Protein AF-A0A7S1C196-F1 (afdb_monomer)

pLDDT: mean 82.7, std 14.32, range [34.0, 98.44]

Secondary structure (DSSP, 8-state):
-PPPP--EEEE-TTTSTT-EEEETSS-HHHHHHHHHHHHHH--EEEEETTEEEEEEEEE--HHHHHHHHHHHHHHHHHH---STT-EEEEE-SEEEEEEE-TTS--BEEEE-PBP-PPPEE-TTTSSSEES----TT-SEEEEEEEEEEEE----EEE--EEEE--TTT-SS-TT-EEEEEPP-TTPEEEEE-B-SHHHHHHHHHHS-EEEEPPEEEES-EEEEEEEEEEEEE----STTGGGT-TTTTTHHHHHHHHS---TTS-HHHHHHHGGG--TTSSSGGGHHHHHHHHHHHT--EEEEEB-STTHHHHHHHHHHHHHHHHHHHHHHHTT--EETTEE-SPPPPPPSS--EEEEEE---SSS-HHHHHHHHHHHTT--TTEEEEES-GGG--PPTTS-SEEEE-GGGGGGGGGT--

Radius of gyration: 24.39 Å; Cα contacts (8 Å, |Δi|>4): 801; chains: 1; bounding box: 64×53×69 Å

Foldseek 3Di:
DPDFDQWDKADPCVLFNLKIKTALLDDLVVLVVVVVVDVVVDWDFDDDPPATWTKDKDQADPCVFVSSCVNCVVVCCVSPCDDPQWGFDTWARIKMKTKFFAPPQGKFDWAAAEKFARKDADPPVRPDIRRHPDDPPDLKGKIFWKKKKAWSDQFFPAQWKWWFAACQVPVPDRRHTSDTHRGDHSMIIMGTHQYADVSRVVCNRHGITIMRGHTHDGGMTMIMIITGMIMGRPDCPVPPVQCVPPQRVCVVVLCVVQLDPDPPDDPLLSSLLSVQDDSPLPCLSCQQVLLVVCLVLVWQFEEEAAATSNLLSNLVSLVVSVVVVVVVQVCVVVVNCDDVPHRPDDDDDDDPDGGAYEYEYLQPDRSRRRVSRCVSCVVVVSCPRYDYHNDHPLVDDDPVPNTPYYHYSPPCPPPPVSVPD

Solvent-accessible surface area (backbone atoms only — not comparable to full-atom values): 22902 Å² total; per-residue (Å²): 127,77,87,73,66,89,53,48,68,45,85,38,38,92,66,41,73,65,21,33,36,31,40,59,53,38,52,66,68,54,26,49,54,55,50,53,50,45,62,73,73,45,68,48,80,45,77,57,93,82,26,34,36,34,36,42,78,46,77,53,56,68,72,56,27,53,50,46,28,71,52,44,48,64,53,40,48,72,72,51,49,58,62,99,67,31,31,75,68,43,43,38,25,48,37,35,38,37,38,27,45,44,67,70,67,22,29,38,58,74,42,73,51,70,36,47,50,41,36,38,64,36,95,77,85,56,84,43,77,30,68,66,51,66,58,87,85,48,66,45,44,59,37,21,45,28,41,34,38,38,20,40,33,50,68,48,41,66,44,25,44,34,30,21,44,14,45,71,81,31,71,90,49,68,76,45,70,58,45,75,45,70,55,42,54,13,24,29,43,34,32,64,29,26,60,54,68,71,43,36,60,51,35,62,36,65,33,62,25,36,25,40,43,39,20,63,37,73,45,59,44,37,36,36,40,32,29,36,24,25,31,25,72,45,67,76,52,79,71,62,59,43,78,76,27,89,88,47,59,50,42,70,57,50,45,68,70,54,54,83,79,55,88,86,54,54,67,71,57,52,59,51,44,50,80,40,62,54,81,85,72,74,58,53,69,42,20,72,53,45,20,53,47,37,52,69,73,64,46,45,30,36,35,32,39,34,53,19,43,39,48,48,29,45,40,50,23,40,53,52,44,51,51,52,54,50,52,52,52,51,34,48,76,71,66,59,45,44,61,86,92,43,68,78,61,78,91,79,75,85,75,97,67,79,52,37,36,41,29,27,28,63,76,80,57,98,74,60,25,37,66,49,25,57,48,32,20,50,77,69,72,48,39,84,38,60,42,82,44,84,36,60,64,88,81,59,83,80,62,90,84,67,53,72,38,81,45,69,52,82,84,50,68,96,50,56,73,74,77,76,113

Nearest PDB structures (foldseek):
  6zyk-assembly1_A  TM=5.507E-01  e=6.119E-04  Streptomyces malaysiense
  7v3n-assembly1_A  TM=4.113E-01  e=6.363E-03  Streptomyces ossamyceticus
  3jw6-assembly1_A  TM=3.241E-01  e=1.898E-01  Autographa californica nucleopolyhedrovirus
  1ulp-assembly1_A  TM=3.060E-01  e=1.121E-01  Cellulomonas fimi
  7m3r-assembly1_M  TM=3.176E-01  e=1.236E+00  Satellite tobacco mosaic virus

Mean predicted aligned error: 14.1 Å

Sequence (421 aa):
FPRPRAAVAGDLSALVPGAFLVSDALSPEICLALTELADELGWDRRTSGKNDHGALQLLVSERMAEGLWRTLREPVRKMAPGEDGWEPAGINRRWRFYRYRPGSGEKFAPHVDSGFPPSGLGGDGGATMLWDASDAESDREAVSRLTVLLYLTQNFTGGHTK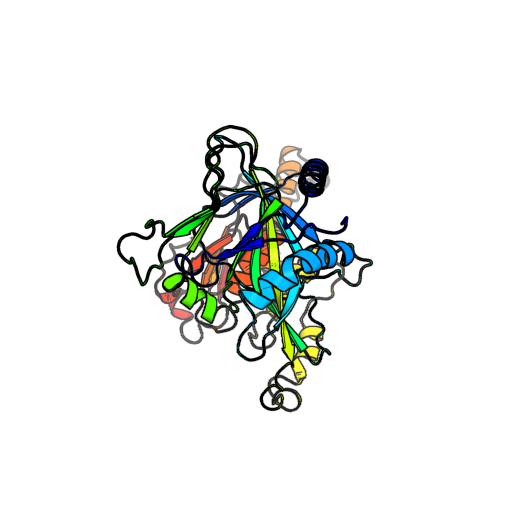FYASLEDEPDDPNVVLASVRPRTGTALLFPQAVGEKALQEARQKWATHEGSPVTSGGDKVVIRTDVLFSRPRRPSPPDDHADDPLTRHDAAVRAAFLPSSPLISPAFAEAVGPLYNPHMGVENLGPLLYSLVRFVKARRVVEIGAGYTTPWILRALLDDEAEMNDVRSLQSEGRCRLLDWPWCVPLSAPDAGPRLLCVDNCLHQKETASGAAAAARDLGIDGPLEFVVGDAFDMRFPTGSADLLWCDFGVGARMADFVR

InterPro domains:
  IPR005123 Oxoglutarate/iron-dependent dioxygenase domain [PS51471] (85-233)
  IPR006620 Prolyl 4-hydroxylase, alpha subunit [SM00702] (17-229)
  IPR029063 S-adenosyl-L-methionine-dependent methyltransferase superfamily [G3DSA:3.40.50.150] (271-420)
  IPR029063 S-adenosyl-L-methionine-dependent methyltransferase superfamily [SSF53335] (272-410)
  IPR044862 Prolyl 4-hydroxylase alpha subunit, Fe(2+) 2OG dioxygenase domain [PF13640] (97-224)
  IPR045054 Prolyl 4-hydroxylase [PTHR10869] (14-224)

Organism: NCBI:txid216773

Structure (mmCIF, N/CA/C/O backbone):
data_AF-A0A7S1C196-F1
#
_entry.id   AF-A0A7S1C196-F1
#
loop_
_atom_site.group_PDB
_atom_site.id
_atom_site.type_symbol
_atom_site.label_atom_id
_atom_site.label_alt_id
_atom_site.label_comp_id
_atom_site.label_asym_id
_atom_site.label_entity_id
_atom_site.label_seq_id
_atom_site.pdbx_PDB_ins_code
_atom_site.Cartn_x
_atom_site.Cartn_y
_atom_site.Cartn_z
_atom_site.occupancy
_atom_site.B_iso_or_equiv
_atom_site.auth_seq_id
_atom_site.auth_comp_id
_atom_site.auth_asym_id
_atom_site.auth_atom_id
_atom_site.pdbx_PDB_model_num
ATOM 1 N N . PHE A 1 1 ? -8.545 -7.924 -25.044 1.00 42.84 1 PHE A N 1
ATOM 2 C CA . PHE A 1 1 ? -7.290 -7.571 -25.729 1.00 42.84 1 PHE A CA 1
ATOM 3 C C . PHE A 1 1 ? -7.338 -8.047 -27.177 1.00 42.84 1 PHE A C 1
ATOM 5 O O . PHE A 1 1 ? -7.356 -9.258 -27.389 1.00 42.84 1 PHE A O 1
ATOM 12 N N . PRO A 1 2 ? -7.430 -7.138 -28.164 1.00 42.97 2 PRO A N 1
ATOM 13 C CA . PRO A 1 2 ? -7.103 -7.449 -29.557 1.00 42.97 2 PRO A CA 1
ATOM 14 C C . PRO A 1 2 ? -5.611 -7.829 -29.681 1.00 42.97 2 PRO A C 1
ATOM 16 O O . PRO A 1 2 ? -4.849 -7.622 -28.736 1.00 42.97 2 PRO A O 1
ATOM 19 N N . ARG A 1 3 ? -5.184 -8.421 -30.811 1.00 44.38 3 ARG A N 1
ATOM 20 C CA . ARG A 1 3 ? -3.762 -8.761 -31.037 1.00 44.38 3 ARG A CA 1
ATOM 21 C C . ARG A 1 3 ? -2.910 -7.481 -30.929 1.00 44.38 3 ARG A C 1
ATOM 23 O O . ARG A 1 3 ? -3.173 -6.556 -31.697 1.00 44.38 3 ARG A O 1
ATOM 30 N N . PRO A 1 4 ? -1.929 -7.408 -30.011 1.00 47.81 4 PRO A N 1
ATOM 31 C CA . PRO A 1 4 ? -1.130 -6.201 -29.835 1.00 47.81 4 PRO A CA 1
ATOM 32 C C . PRO A 1 4 ? -0.267 -5.934 -31.077 1.00 47.81 4 PRO A C 1
ATOM 34 O O . PRO A 1 4 ? 0.241 -6.867 -31.706 1.00 47.81 4 PRO A O 1
ATOM 37 N N . ARG A 1 5 ? -0.099 -4.652 -31.433 1.00 54.53 5 ARG A N 1
ATOM 38 C CA . ARG A 1 5 ? 1.024 -4.215 -32.278 1.00 54.53 5 ARG A CA 1
ATOM 39 C C . AR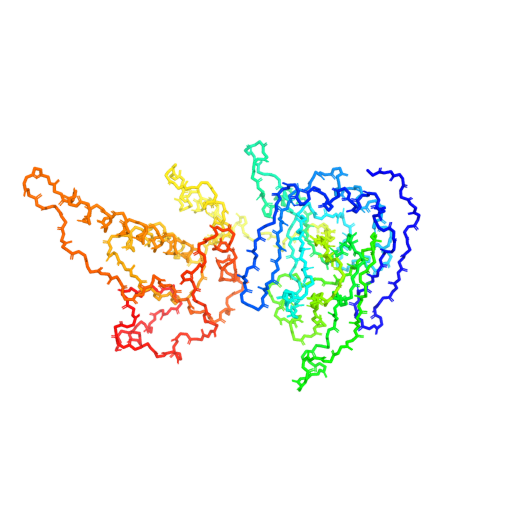G A 1 5 ? 2.330 -4.554 -31.548 1.00 54.53 5 ARG A C 1
ATOM 41 O O . ARG A 1 5 ? 2.334 -4.660 -30.325 1.00 54.53 5 ARG A O 1
ATOM 48 N N . ALA A 1 6 ? 3.422 -4.769 -32.282 1.00 59.97 6 ALA A N 1
ATOM 49 C CA . ALA A 1 6 ? 4.708 -5.081 -31.662 1.00 59.97 6 ALA A CA 1
ATOM 50 C C . ALA A 1 6 ? 5.142 -3.918 -30.754 1.00 59.97 6 ALA A C 1
ATOM 52 O O . ALA A 1 6 ? 5.456 -2.838 -31.250 1.00 59.97 6 ALA A O 1
ATOM 53 N N . ALA A 1 7 ? 5.118 -4.137 -29.439 1.00 65.19 7 ALA A N 1
ATOM 54 C CA . ALA A 1 7 ? 5.507 -3.134 -28.461 1.00 65.19 7 ALA A CA 1
ATOM 55 C C . ALA A 1 7 ? 7.019 -2.877 -28.542 1.00 65.19 7 ALA A C 1
ATOM 57 O O . ALA A 1 7 ? 7.813 -3.816 -28.657 1.00 65.19 7 ALA A O 1
ATOM 58 N N . VAL A 1 8 ? 7.421 -1.607 -28.488 1.00 72.00 8 VAL A N 1
ATOM 59 C CA . VAL A 1 8 ? 8.830 -1.199 -28.606 1.00 72.00 8 VAL A CA 1
ATOM 60 C C . VAL A 1 8 ? 9.325 -0.697 -27.258 1.00 72.00 8 VAL A C 1
ATOM 62 O O . VAL A 1 8 ? 8.735 0.220 -26.681 1.00 72.00 8 VAL A O 1
ATOM 65 N N . ALA A 1 9 ? 10.413 -1.297 -26.771 1.00 70.56 9 ALA A N 1
ATOM 66 C CA . ALA A 1 9 ? 11.062 -0.876 -25.540 1.00 70.56 9 ALA A CA 1
ATOM 67 C C . ALA A 1 9 ? 12.051 0.276 -25.796 1.00 70.56 9 ALA A C 1
ATOM 69 O O . ALA A 1 9 ? 12.901 0.168 -26.681 1.00 70.56 9 ALA A O 1
ATOM 70 N N . GLY A 1 10 ? 11.945 1.358 -25.026 1.00 77.62 10 GLY A N 1
ATOM 71 C CA . GLY A 1 10 ? 12.917 2.448 -24.959 1.00 77.62 10 GLY A CA 1
ATOM 72 C C . GLY A 1 10 ? 13.700 2.370 -23.653 1.00 77.62 10 GLY A C 1
ATOM 73 O O . GLY A 1 10 ? 13.101 2.335 -22.581 1.00 77.62 10 GLY A O 1
ATOM 74 N N . ASP A 1 11 ? 15.024 2.326 -23.744 1.00 81.88 11 ASP A N 1
ATOM 75 C CA . ASP A 1 11 ? 15.900 2.165 -22.587 1.00 81.88 11 ASP A CA 1
ATOM 76 C C . ASP A 1 11 ? 16.079 3.488 -21.818 1.00 81.88 11 ASP A C 1
ATOM 78 O O . ASP A 1 11 ? 16.412 4.515 -22.412 1.00 81.88 11 ASP A O 1
ATOM 82 N N . LEU A 1 12 ? 15.838 3.463 -20.504 1.00 88.50 12 LEU A N 1
ATOM 83 C CA . LEU A 1 12 ? 16.095 4.562 -19.562 1.00 88.50 12 LEU A CA 1
ATOM 84 C C . LEU A 1 12 ? 17.216 4.209 -18.567 1.00 88.50 12 LEU A C 1
ATOM 86 O O . LEU A 1 12 ? 17.556 5.039 -17.723 1.00 88.50 12 LEU A O 1
ATOM 90 N N . SER A 1 13 ? 17.813 3.018 -18.681 1.00 83.19 13 SER A N 1
ATOM 91 C CA . SER A 1 13 ? 18.747 2.448 -17.705 1.00 83.19 13 SER A CA 1
ATOM 92 C C . SER A 1 13 ? 20.016 3.271 -17.496 1.00 83.19 13 SER A C 1
ATOM 94 O O . SER A 1 13 ? 20.579 3.250 -16.407 1.00 83.19 13 SER A O 1
ATOM 96 N N . ALA A 1 14 ? 20.427 4.048 -18.503 1.00 84.81 14 ALA A N 1
ATOM 97 C CA . ALA A 1 14 ? 21.562 4.963 -18.406 1.00 84.81 14 ALA A CA 1
ATOM 98 C C . ALA A 1 14 ? 21.331 6.126 -17.422 1.00 84.81 14 ALA A C 1
ATOM 100 O O . ALA A 1 14 ? 22.297 6.681 -16.910 1.00 84.81 14 ALA A O 1
ATOM 101 N N . LEU A 1 15 ? 20.071 6.510 -17.185 1.00 88.38 15 LEU A N 1
ATOM 102 C CA . LEU A 1 15 ? 19.698 7.572 -16.242 1.00 88.38 15 LEU A CA 1
ATOM 103 C C . LEU A 1 15 ? 19.143 6.999 -14.940 1.00 88.38 15 LEU A C 1
ATOM 105 O O . LEU A 1 15 ? 19.399 7.531 -13.868 1.00 88.38 15 LEU A O 1
ATOM 109 N N . VAL A 1 16 ? 18.349 5.934 -15.039 1.00 90.25 16 VAL A N 1
ATOM 110 C CA . VAL A 1 16 ? 17.705 5.274 -13.904 1.00 90.25 16 VAL A CA 1
ATOM 111 C C . VAL A 1 16 ? 17.905 3.772 -14.083 1.00 90.25 16 VAL A C 1
ATOM 113 O O . VAL A 1 16 ? 17.179 3.170 -14.879 1.00 90.25 16 VAL A O 1
ATOM 116 N N . PRO A 1 17 ? 18.882 3.155 -13.394 1.00 89.44 17 PRO A N 1
ATOM 117 C CA . PRO A 1 17 ? 19.219 1.747 -13.577 1.00 89.44 17 PRO A CA 1
ATOM 118 C C . PRO A 1 17 ? 17.991 0.828 -13.538 1.00 89.44 17 PRO A C 1
ATOM 120 O O . PRO A 1 17 ? 17.163 0.898 -12.632 1.00 89.44 17 PRO A O 1
ATOM 123 N N . GLY A 1 18 ? 17.853 -0.021 -14.561 1.00 90.62 18 GLY A N 1
ATOM 124 C CA . GLY A 1 18 ? 16.734 -0.960 -14.701 1.00 90.62 18 GLY A CA 1
ATOM 125 C C . GLY A 1 18 ? 15.392 -0.350 -15.132 1.00 90.62 18 GLY A C 1
ATOM 126 O O . GLY A 1 18 ? 14.423 -1.096 -15.282 1.00 90.62 18 GLY A O 1
ATOM 127 N N . ALA A 1 19 ? 15.299 0.967 -15.351 1.00 95.56 19 ALA A N 1
ATOM 128 C CA . ALA A 1 19 ? 14.089 1.593 -15.875 1.00 95.56 19 ALA A CA 1
ATOM 129 C C . ALA A 1 19 ? 14.022 1.532 -17.407 1.00 95.56 19 ALA A C 1
ATOM 131 O O . ALA A 1 19 ? 15.020 1.708 -18.106 1.00 95.56 19 ALA A O 1
ATOM 132 N N . PHE A 1 20 ? 12.821 1.332 -17.946 1.00 96.81 20 PHE A N 1
ATOM 133 C CA . PHE A 1 20 ? 12.565 1.348 -19.385 1.00 96.81 20 PHE A CA 1
ATOM 134 C C . PHE A 1 20 ? 11.094 1.642 -19.692 1.00 96.81 20 PHE A C 1
ATOM 136 O O . PHE A 1 20 ? 10.196 1.437 -18.877 1.00 96.81 20 PHE A O 1
ATOM 143 N N . LEU A 1 21 ? 10.838 2.132 -20.900 1.00 96.38 21 LEU A N 1
ATOM 144 C CA . LEU A 1 21 ? 9.500 2.385 -21.427 1.00 96.38 21 LEU A CA 1
ATOM 145 C C . LEU A 1 21 ? 9.109 1.285 -22.398 1.00 96.38 21 LEU A C 1
ATOM 147 O O . LEU A 1 21 ? 9.943 0.824 -23.163 1.00 96.38 21 LEU A O 1
ATOM 151 N N . VAL A 1 22 ? 7.833 0.928 -22.441 1.00 96.56 22 VAL A N 1
ATOM 152 C CA . VAL A 1 22 ? 7.244 0.085 -23.480 1.00 96.56 22 VAL A CA 1
ATOM 153 C C . VAL A 1 22 ? 6.110 0.867 -24.127 1.00 96.56 22 VAL A C 1
ATOM 155 O O . VAL A 1 22 ? 5.076 1.123 -23.508 1.00 96.56 22 VAL A O 1
ATOM 158 N N . SER A 1 23 ? 6.327 1.282 -25.373 1.00 93.38 23 SER A N 1
ATOM 159 C CA . SER A 1 23 ? 5.312 1.979 -26.169 1.00 93.38 23 SER A CA 1
ATOM 160 C C . SER A 1 23 ? 4.248 0.994 -26.650 1.00 93.38 23 SER A C 1
ATOM 162 O O . SER A 1 23 ? 4.560 -0.172 -26.895 1.00 93.38 23 SER A O 1
ATOM 164 N N . ASP A 1 24 ? 3.010 1.468 -26.797 1.00 91.94 24 ASP A N 1
ATOM 165 C CA . ASP A 1 24 ? 1.863 0.669 -27.256 1.00 91.94 24 ASP A CA 1
ATOM 166 C C . ASP A 1 24 ? 1.583 -0.582 -26.392 1.00 91.94 24 ASP A C 1
ATOM 168 O O . ASP A 1 24 ? 1.109 -1.609 -26.881 1.00 91.94 24 ASP A O 1
ATOM 172 N N . ALA A 1 25 ? 1.862 -0.499 -25.085 1.00 94.75 25 ALA A N 1
ATOM 173 C CA . ALA A 1 25 ? 1.534 -1.545 -24.117 1.00 94.75 25 ALA A CA 1
ATOM 174 C C . ALA A 1 25 ? 0.015 -1.783 -24.010 1.00 94.75 25 ALA A C 1
ATOM 176 O O . ALA A 1 25 ? -0.434 -2.920 -23.848 1.00 94.75 25 ALA A O 1
ATOM 177 N N . LEU A 1 26 ? -0.774 -0.712 -24.135 1.00 95.31 26 LEU A N 1
ATOM 178 C CA . LEU A 1 26 ? -2.230 -0.738 -24.257 1.00 95.31 26 LEU A CA 1
ATOM 179 C C . LEU A 1 26 ? -2.657 0.055 -25.493 1.00 95.31 26 LEU A C 1
ATOM 181 O O . LEU A 1 26 ? -2.037 1.060 -25.838 1.00 95.31 26 LEU A O 1
ATOM 185 N N . SER A 1 27 ? -3.742 -0.373 -26.143 1.00 94.56 27 SER A N 1
ATOM 186 C CA . SER A 1 27 ? -4.332 0.425 -27.218 1.00 94.56 27 SER A CA 1
ATOM 187 C C . SER A 1 27 ? -5.107 1.620 -26.642 1.00 94.56 27 SER A C 1
ATOM 189 O O . SER A 1 27 ? -5.618 1.524 -25.519 1.00 94.56 27 SER A O 1
ATOM 191 N N . PRO A 1 28 ? -5.249 2.729 -27.392 1.00 95.00 28 PRO A N 1
ATOM 192 C CA . PRO A 1 28 ? -6.019 3.890 -26.945 1.00 95.00 28 PRO A CA 1
ATOM 193 C C . PRO A 1 28 ? -7.459 3.550 -26.539 1.00 95.00 28 PRO A C 1
ATOM 195 O O . PRO A 1 28 ? -7.974 4.117 -25.580 1.00 95.00 28 PRO A O 1
ATOM 198 N N . GLU A 1 29 ? -8.090 2.583 -27.211 1.00 95.94 29 GLU A N 1
ATOM 199 C CA . GLU A 1 29 ? -9.456 2.140 -26.909 1.00 95.94 29 GLU A CA 1
ATOM 200 C C . GLU A 1 29 ? -9.535 1.440 -25.547 1.00 95.94 29 GLU A C 1
ATOM 202 O O . GLU A 1 29 ? -10.487 1.646 -24.799 1.00 95.94 29 GLU A O 1
ATOM 207 N N . ILE A 1 30 ? -8.520 0.642 -25.194 1.00 94.94 30 ILE A N 1
ATOM 208 C CA . ILE A 1 30 ? -8.443 0.007 -23.871 1.00 94.94 30 ILE A CA 1
ATOM 209 C C . ILE A 1 30 ? -8.180 1.059 -22.796 1.00 94.94 30 ILE A C 1
ATOM 211 O O . ILE A 1 30 ? -8.787 0.998 -21.730 1.00 94.94 30 ILE A O 1
ATOM 215 N N . CYS A 1 31 ? -7.299 2.027 -23.061 1.00 97.25 31 CYS A N 1
ATOM 216 C CA . CYS A 1 31 ? -7.048 3.122 -22.127 1.00 97.25 31 CYS A CA 1
ATOM 217 C C . CYS A 1 31 ? -8.318 3.926 -21.834 1.00 97.25 31 CYS A C 1
ATOM 219 O O . CYS A 1 31 ? -8.574 4.240 -20.672 1.00 97.25 31 CYS A O 1
ATOM 221 N N . LEU A 1 32 ? -9.121 4.213 -22.863 1.00 96.25 32 LEU A N 1
ATOM 222 C CA . LEU A 1 32 ? -10.405 4.890 -22.708 1.00 96.25 32 LEU A CA 1
ATOM 223 C C . LEU A 1 32 ? -11.374 4.052 -21.866 1.00 96.25 32 LEU A C 1
ATOM 225 O O . LEU A 1 32 ? -11.835 4.534 -20.838 1.00 96.25 32 LEU A O 1
ATOM 229 N N . ALA A 1 33 ? -11.585 2.782 -22.223 1.00 95.75 33 ALA A N 1
ATOM 230 C CA . ALA A 1 33 ? -12.504 1.898 -21.501 1.00 95.75 33 ALA A CA 1
ATOM 231 C C . ALA A 1 33 ? -12.118 1.702 -20.022 1.00 95.75 33 ALA A C 1
ATOM 233 O O . ALA A 1 33 ? -12.982 1.658 -19.152 1.00 95.75 33 ALA A O 1
ATOM 234 N N . LEU A 1 34 ? -10.819 1.602 -19.713 1.00 95.62 34 LEU A N 1
ATOM 235 C CA . LEU A 1 34 ? -10.337 1.515 -18.329 1.00 95.62 34 LEU A CA 1
ATOM 236 C C . LEU A 1 34 ? -10.536 2.826 -17.557 1.00 95.62 34 LEU A C 1
ATOM 238 O O . LEU A 1 34 ? -10.758 2.785 -16.351 1.00 95.62 34 LEU A O 1
ATOM 242 N N . THR A 1 35 ? -10.448 3.973 -18.235 1.00 94.75 35 THR A N 1
ATOM 243 C CA . THR A 1 35 ? -10.704 5.282 -17.617 1.00 94.75 35 THR A CA 1
ATOM 244 C C . THR A 1 35 ? -12.191 5.450 -17.310 1.00 94.75 35 THR A C 1
ATOM 246 O O . THR A 1 35 ? -12.535 5.794 -16.185 1.00 94.75 35 THR A O 1
ATOM 249 N N . GLU A 1 36 ? -13.066 5.119 -18.264 1.00 93.94 36 GLU A N 1
ATOM 250 C CA . GLU A 1 36 ? -14.525 5.158 -18.086 1.00 93.94 36 GLU A CA 1
ATOM 251 C C . GLU A 1 36 ? -14.989 4.211 -16.972 1.00 93.94 36 GLU A C 1
ATOM 253 O O . GLU A 1 36 ? -15.784 4.607 -16.126 1.00 93.94 36 GLU A O 1
ATOM 258 N N . LEU A 1 37 ? -14.428 2.996 -16.907 1.00 91.88 37 LEU A N 1
ATOM 259 C CA . LEU A 1 37 ? -14.696 2.051 -15.820 1.00 91.88 37 LEU A CA 1
ATOM 260 C C . LEU A 1 37 ? -14.313 2.629 -14.450 1.00 91.88 37 LEU A C 1
ATOM 262 O O . LEU A 1 37 ? -15.053 2.465 -13.485 1.00 91.88 37 LEU A O 1
ATOM 266 N N . ALA A 1 38 ? -13.153 3.283 -14.346 1.00 90.31 38 ALA A N 1
ATOM 267 C CA . ALA A 1 38 ? -12.724 3.891 -13.090 1.00 90.31 38 ALA A CA 1
ATOM 268 C C . ALA A 1 38 ? -13.636 5.059 -12.675 1.00 90.31 38 ALA A C 1
ATOM 270 O O . ALA A 1 38 ? -13.919 5.222 -11.491 1.00 90.31 38 ALA A O 1
ATOM 271 N N . ASP A 1 39 ? -14.134 5.845 -13.634 1.00 89.38 39 ASP A N 1
ATOM 272 C CA . ASP A 1 39 ? -15.109 6.905 -13.362 1.00 89.38 39 ASP A CA 1
ATOM 273 C C . ASP A 1 39 ? -16.477 6.350 -12.932 1.00 89.38 39 ASP A C 1
ATOM 275 O O . ASP A 1 39 ? -17.093 6.915 -12.028 1.00 89.38 39 ASP A O 1
ATOM 279 N N . GLU A 1 40 ? -16.931 5.235 -13.516 1.00 89.81 40 GLU A N 1
ATOM 280 C CA . GLU A 1 40 ? -18.180 4.552 -13.141 1.00 89.81 40 GLU A CA 1
ATOM 281 C C . GLU A 1 40 ? -18.111 3.942 -11.734 1.00 89.81 40 GLU A C 1
ATOM 283 O O . GLU A 1 40 ? -19.048 4.081 -10.949 1.00 89.81 40 GLU A O 1
ATOM 288 N N . LEU A 1 41 ? -16.988 3.300 -11.397 1.00 85.25 41 LEU A N 1
ATOM 289 C CA . LEU A 1 41 ? -16.753 2.727 -10.068 1.00 85.25 41 LEU A CA 1
ATOM 290 C C . LEU A 1 41 ? -16.548 3.798 -8.988 1.00 85.25 41 LEU A C 1
ATOM 292 O O . LEU A 1 41 ? -16.712 3.514 -7.802 1.00 85.25 41 LEU A O 1
ATOM 296 N N . GLY A 1 42 ? -16.226 5.025 -9.394 1.00 82.69 42 GLY A N 1
ATOM 297 C CA . GLY A 1 42 ? -15.949 6.133 -8.497 1.00 82.69 42 GLY A CA 1
ATOM 298 C C . GLY A 1 42 ? -14.508 6.142 -7.987 1.00 82.69 42 GLY A C 1
ATOM 299 O O . GLY A 1 42 ? -13.769 5.161 -8.035 1.00 82.69 42 GLY A O 1
ATOM 300 N N . TRP A 1 43 ? -14.101 7.310 -7.494 1.00 77.50 43 TRP A N 1
ATOM 301 C CA . TRP A 1 43 ? -12.756 7.545 -6.980 1.00 77.50 43 TRP A CA 1
ATOM 302 C C . TRP A 1 43 ? -12.821 7.876 -5.501 1.00 77.50 43 TRP A C 1
ATOM 304 O O . TRP A 1 43 ? -13.399 8.905 -5.138 1.00 77.50 43 TRP A O 1
ATOM 314 N N . ASP A 1 44 ? -12.134 7.092 -4.679 1.00 67.06 44 ASP A N 1
ATOM 315 C CA . ASP A 1 44 ? -11.890 7.475 -3.298 1.00 67.06 44 ASP A CA 1
ATOM 316 C C . ASP A 1 44 ? -10.812 8.556 -3.256 1.00 67.06 44 ASP A C 1
ATOM 318 O O . ASP A 1 44 ? -9.830 8.542 -4.011 1.00 67.06 44 ASP A O 1
ATOM 322 N N . ARG A 1 45 ? -10.991 9.547 -2.382 1.00 58.69 45 ARG A N 1
ATOM 323 C CA . ARG A 1 45 ? -9.946 10.540 -2.137 1.00 58.69 45 ARG A CA 1
ATOM 324 C C . ARG A 1 45 ? -8.953 9.952 -1.144 1.00 58.69 45 ARG A C 1
ATOM 326 O O . ARG A 1 45 ? -9.331 9.632 -0.023 1.00 58.69 45 ARG A O 1
ATOM 333 N N . ARG A 1 46 ? -7.681 9.843 -1.533 1.00 51.75 46 ARG A N 1
ATOM 334 C CA . ARG A 1 46 ? -6.625 9.333 -0.657 1.00 51.75 46 ARG A CA 1
ATOM 335 C C . ARG A 1 46 ? -5.727 10.471 -0.190 1.00 51.75 46 ARG A C 1
ATOM 337 O O . ARG A 1 46 ? -4.936 10.992 -0.971 1.00 51.75 46 ARG A O 1
ATOM 344 N N . THR A 1 47 ? -5.818 10.804 1.094 1.00 44.16 47 THR A N 1
ATOM 345 C CA . THR A 1 47 ? -4.898 11.716 1.789 1.00 44.16 47 THR A CA 1
ATOM 346 C C . THR A 1 47 ? -4.067 10.910 2.784 1.00 44.16 47 THR A C 1
ATOM 348 O O . THR A 1 47 ? -4.596 10.447 3.788 1.00 44.16 47 THR A O 1
ATOM 351 N N . SER A 1 48 ? -2.779 10.699 2.508 1.00 34.97 48 SER A N 1
ATOM 352 C CA . SER A 1 48 ? -1.869 9.963 3.402 1.00 34.97 48 SER A CA 1
ATOM 353 C C . SER A 1 48 ? -0.522 10.675 3.462 1.00 34.97 48 SER A C 1
ATOM 355 O O . SER A 1 48 ? 0.282 10.587 2.528 1.00 34.97 48 SER A O 1
ATOM 357 N N . GLY A 1 49 ? -0.256 11.377 4.565 1.00 51.94 49 GLY A N 1
ATOM 358 C CA . GLY A 1 49 ? 0.973 12.152 4.752 1.00 51.94 49 GLY A CA 1
ATOM 359 C C . GLY A 1 49 ? 1.151 13.227 3.673 1.00 51.94 49 GLY A C 1
ATOM 360 O O . GLY A 1 49 ? 0.365 14.163 3.587 1.00 51.94 49 GLY A O 1
ATOM 361 N N . LYS A 1 50 ? 2.195 13.093 2.841 1.00 46.72 50 LYS A N 1
ATOM 362 C CA . LYS A 1 50 ? 2.518 14.037 1.747 1.00 46.72 50 LYS A CA 1
ATOM 363 C C . LYS A 1 50 ? 1.786 13.745 0.423 1.00 46.72 50 LYS A C 1
ATOM 365 O O . LYS A 1 50 ? 2.007 14.474 -0.545 1.00 46.72 50 LYS A O 1
ATOM 370 N N . ASN A 1 51 ? 0.966 12.691 0.370 1.00 50.31 51 ASN A N 1
ATOM 371 C CA . ASN A 1 51 ? 0.241 12.261 -0.828 1.00 50.31 51 ASN A CA 1
ATOM 372 C C . ASN A 1 51 ? -1.223 12.720 -0.770 1.00 50.31 51 ASN A C 1
ATOM 374 O O . ASN A 1 51 ? -1.912 12.435 0.211 1.00 50.31 51 ASN A O 1
ATOM 378 N N . ASP A 1 52 ? -1.691 13.378 -1.832 1.00 62.25 52 ASP A N 1
ATOM 379 C CA . ASP A 1 52 ? -3.101 13.738 -2.060 1.00 62.25 52 ASP A CA 1
ATOM 380 C C . ASP A 1 52 ? -3.420 13.444 -3.527 1.00 62.25 52 ASP A C 1
ATOM 382 O O . ASP A 1 52 ? -2.812 14.042 -4.416 1.00 62.25 52 ASP A O 1
ATOM 386 N N . HIS A 1 53 ? -4.286 12.464 -3.786 1.00 62.19 53 HIS A N 1
ATOM 387 C CA . HIS A 1 53 ? -4.755 12.110 -5.129 1.00 62.19 53 HIS A CA 1
ATOM 388 C C . HIS A 1 53 ? -6.018 11.235 -5.062 1.00 62.19 53 HIS A C 1
ATOM 390 O O . HIS A 1 53 ? -6.322 10.612 -4.041 1.00 62.19 53 HIS A O 1
ATOM 396 N N . GLY A 1 54 ? -6.748 11.135 -6.177 1.00 69.88 54 GLY A N 1
ATOM 397 C CA . GLY A 1 54 ? -7.785 10.110 -6.326 1.00 69.88 54 GLY A CA 1
ATOM 398 C C . GLY A 1 54 ? -7.150 8.723 -6.414 1.00 69.88 54 GLY A C 1
ATOM 399 O O . GLY A 1 54 ? -6.114 8.564 -7.069 1.00 69.88 54 GLY A O 1
ATOM 400 N N . ALA A 1 55 ? -7.734 7.723 -5.760 1.00 79.88 55 ALA A N 1
ATOM 401 C CA . ALA A 1 55 ? -7.274 6.343 -5.818 1.00 79.88 55 ALA A CA 1
ATOM 402 C C . ALA A 1 55 ? -8.450 5.371 -5.945 1.00 79.88 55 ALA A C 1
ATOM 404 O O . ALA A 1 55 ? -9.514 5.588 -5.378 1.00 79.88 55 ALA A O 1
ATOM 405 N N . LEU A 1 56 ? -8.226 4.290 -6.682 1.00 81.62 56 LEU A N 1
ATOM 406 C CA . LEU A 1 56 ? -9.125 3.144 -6.771 1.00 81.62 56 LEU A CA 1
ATOM 407 C C . LEU A 1 56 ? -8.263 1.884 -6.881 1.00 81.62 56 LEU A C 1
ATOM 409 O O . LEU A 1 56 ? -7.256 1.879 -7.590 1.00 81.62 56 LEU A O 1
ATOM 413 N N . GLN A 1 57 ? -8.625 0.814 -6.182 1.00 86.12 57 GLN A N 1
ATOM 414 C CA . GLN A 1 57 ? -7.901 -0.454 -6.243 1.00 86.12 57 GLN A CA 1
ATOM 415 C C . GLN A 1 57 ? -8.833 -1.566 -6.706 1.00 86.12 57 GLN A C 1
ATOM 417 O O . GLN A 1 57 ? -9.895 -1.765 -6.132 1.00 86.12 57 GLN A O 1
ATOM 422 N N . LEU A 1 58 ? -8.406 -2.302 -7.730 1.00 85.38 58 LEU A N 1
ATOM 423 C CA . LEU A 1 58 ? -9.158 -3.396 -8.329 1.00 85.38 58 LEU A CA 1
ATOM 424 C C . LEU A 1 58 ? -8.298 -4.653 -8.388 1.00 85.38 58 LEU A C 1
ATOM 426 O O . LEU A 1 58 ? -7.099 -4.592 -8.676 1.00 85.38 58 LEU A O 1
ATOM 430 N N . LEU A 1 59 ? -8.930 -5.805 -8.194 1.00 88.88 59 LEU A N 1
ATOM 431 C CA . LEU A 1 59 ? -8.347 -7.078 -8.585 1.00 88.88 59 LEU A CA 1
ATOM 432 C C . LEU A 1 59 ? -8.872 -7.454 -9.971 1.00 88.88 59 LEU A C 1
ATOM 434 O O . LEU A 1 59 ? -10.057 -7.727 -10.157 1.00 88.88 59 LEU A O 1
ATOM 438 N N . VAL A 1 60 ? -7.987 -7.481 -10.962 1.00 91.56 60 VAL A N 1
ATOM 439 C CA . VAL A 1 60 ? -8.377 -7.807 -12.332 1.00 91.56 60 VAL A CA 1
ATOM 440 C C . VAL A 1 60 ? -8.483 -9.315 -12.546 1.00 91.56 60 VAL A C 1
ATOM 442 O O . VAL A 1 60 ? -7.851 -10.126 -11.858 1.00 91.56 60 VAL A O 1
ATOM 445 N N . SER A 1 61 ? -9.284 -9.708 -13.538 1.00 91.00 61 SER A N 1
ATOM 446 C CA . SER A 1 61 ? -9.351 -11.106 -13.970 1.00 91.00 61 SER A CA 1
ATOM 447 C C . SER A 1 61 ? -7.993 -11.594 -14.487 1.00 91.00 61 SER A C 1
ATOM 449 O O . SER A 1 61 ? -7.217 -10.827 -15.062 1.00 91.00 61 SER A O 1
ATOM 451 N N . GLU A 1 62 ? -7.732 -12.895 -14.362 1.00 90.88 62 GLU A N 1
ATOM 452 C CA . GLU A 1 62 ? -6.518 -13.525 -14.902 1.00 90.88 62 GLU A CA 1
ATOM 453 C C . GLU A 1 62 ? -6.352 -13.257 -16.397 1.00 90.88 62 GLU A C 1
ATOM 455 O O . GLU A 1 62 ? -5.267 -12.923 -16.860 1.00 90.88 62 GLU A O 1
ATOM 460 N N . ARG A 1 63 ? -7.455 -13.298 -17.156 1.00 92.88 63 ARG A N 1
ATOM 461 C CA . ARG A 1 63 ? -7.459 -12.986 -18.590 1.00 92.88 63 ARG A CA 1
ATOM 462 C C . ARG A 1 63 ? -6.959 -11.569 -18.880 1.00 92.88 63 ARG A C 1
ATOM 464 O O . ARG A 1 63 ? -6.367 -11.347 -19.938 1.00 92.88 63 ARG A O 1
ATOM 471 N N . MET A 1 64 ? -7.227 -10.616 -17.987 1.00 93.12 64 MET A N 1
ATOM 472 C CA . MET A 1 64 ? -6.777 -9.238 -18.145 1.00 93.12 64 MET A CA 1
ATOM 473 C C . MET A 1 64 ? -5.284 -9.095 -17.845 1.00 93.12 64 MET A C 1
ATOM 475 O O . MET A 1 64 ? -4.560 -8.537 -18.671 1.00 93.12 64 MET A O 1
ATOM 479 N N . ALA A 1 65 ? -4.822 -9.664 -16.729 1.00 95.31 65 ALA A N 1
ATOM 480 C CA . ALA A 1 65 ? -3.405 -9.685 -16.365 1.00 95.31 65 ALA A CA 1
ATOM 481 C C . ALA A 1 65 ? -2.553 -10.409 -17.425 1.00 95.31 65 ALA A C 1
ATOM 483 O O . ALA A 1 65 ? -1.558 -9.865 -17.899 1.00 95.31 65 ALA A O 1
ATOM 484 N N . GLU A 1 66 ? -2.997 -11.579 -17.886 1.00 95.31 66 GLU A N 1
ATOM 485 C CA . GLU A 1 66 ? -2.356 -12.355 -18.952 1.00 95.31 66 GLU A CA 1
ATOM 486 C C . GLU A 1 66 ? -2.375 -11.609 -20.299 1.00 95.31 66 GLU A C 1
ATOM 488 O O . GLU A 1 66 ? -1.428 -11.673 -21.081 1.00 95.31 66 GLU A O 1
ATOM 493 N N . GLY A 1 67 ? -3.442 -10.855 -20.580 1.00 95.00 67 GLY A N 1
ATOM 494 C CA . GLY A 1 67 ? -3.528 -9.999 -21.762 1.00 95.00 67 GLY A CA 1
ATOM 495 C C . GLY A 1 67 ? -2.425 -8.941 -21.800 1.00 95.00 67 GLY A C 1
ATOM 496 O O . GLY A 1 67 ? -1.764 -8.797 -22.828 1.00 95.00 67 GLY A O 1
ATOM 497 N N . LEU A 1 68 ? -2.197 -8.254 -20.678 1.00 96.19 68 LEU A N 1
ATOM 498 C CA . LEU A 1 68 ? -1.101 -7.295 -20.531 1.00 96.19 68 LEU A CA 1
ATOM 499 C C . LEU A 1 68 ? 0.269 -7.991 -20.547 1.00 96.19 68 LEU A C 1
ATOM 501 O O . LEU A 1 68 ? 1.192 -7.520 -21.214 1.00 96.19 68 LEU A O 1
ATOM 505 N N . TRP A 1 69 ? 0.395 -9.142 -19.879 1.00 97.38 69 TRP A N 1
ATOM 506 C CA . TRP A 1 69 ? 1.637 -9.914 -19.848 1.00 97.38 69 TRP A CA 1
ATOM 507 C C . TRP A 1 69 ? 2.108 -10.311 -21.247 1.00 97.38 69 TRP A C 1
ATOM 509 O O . TRP A 1 69 ? 3.282 -10.156 -21.567 1.00 97.38 69 TRP A O 1
ATOM 519 N N . ARG A 1 70 ? 1.205 -10.730 -22.139 1.00 95.56 70 ARG A N 1
ATOM 520 C CA . ARG A 1 70 ? 1.558 -11.050 -23.535 1.00 95.56 70 ARG A CA 1
ATOM 521 C C . ARG A 1 70 ? 2.209 -9.893 -24.280 1.00 95.56 70 ARG A C 1
ATOM 523 O O . ARG A 1 70 ? 3.049 -10.151 -25.138 1.00 95.56 70 ARG A O 1
ATOM 530 N N . THR A 1 71 ? 1.828 -8.659 -23.966 1.00 94.69 71 THR A N 1
ATOM 531 C CA . THR A 1 71 ? 2.426 -7.462 -24.564 1.00 94.69 71 THR A CA 1
ATOM 532 C C . THR A 1 71 ? 3.779 -7.138 -23.931 1.00 94.69 71 THR A C 1
ATOM 534 O O . THR A 1 71 ? 4.713 -6.766 -24.638 1.00 94.69 71 THR A O 1
ATOM 537 N N . LEU A 1 72 ? 3.910 -7.305 -22.612 1.00 96.44 72 LEU A N 1
ATOM 538 C CA . LEU A 1 72 ? 5.106 -6.905 -21.864 1.00 96.44 72 LEU A CA 1
ATOM 539 C C . LEU A 1 72 ? 6.200 -7.980 -21.788 1.00 96.44 72 LEU A C 1
ATOM 541 O O . LEU A 1 72 ? 7.357 -7.629 -21.580 1.00 96.44 72 LEU A O 1
ATOM 545 N N . ARG A 1 73 ? 5.882 -9.266 -21.978 1.00 95.69 73 ARG A N 1
ATOM 546 C CA . ARG A 1 73 ? 6.800 -10.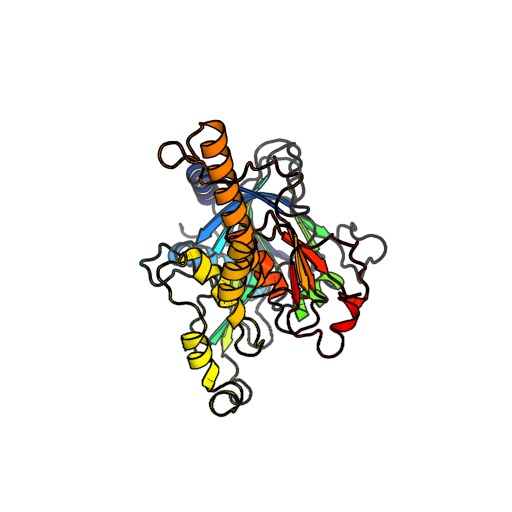380 -21.681 1.00 95.69 73 ARG A CA 1
ATOM 547 C C . ARG A 1 73 ? 8.130 -10.315 -22.426 1.00 95.69 73 ARG A C 1
ATOM 549 O O . ARG A 1 73 ? 9.162 -10.560 -21.816 1.00 95.69 73 ARG A O 1
ATOM 556 N N . GLU A 1 74 ? 8.124 -9.990 -23.721 1.00 94.88 74 GLU A N 1
ATOM 557 C CA . GLU A 1 74 ? 9.357 -9.954 -24.520 1.00 94.88 74 GLU A CA 1
ATOM 558 C C . GLU A 1 74 ? 10.211 -8.728 -24.161 1.00 94.88 74 GLU A C 1
ATOM 560 O O . GLU A 1 74 ? 11.393 -8.911 -23.861 1.00 94.88 74 GLU A O 1
ATOM 565 N N . PRO A 1 75 ? 9.646 -7.499 -24.085 1.00 94.56 75 PRO A N 1
ATOM 566 C CA . PRO A 1 75 ? 10.354 -6.355 -23.514 1.00 94.56 75 PRO A CA 1
ATOM 567 C C . PRO A 1 75 ? 10.951 -6.630 -22.131 1.00 94.56 75 PRO A C 1
ATOM 569 O O . PRO A 1 75 ? 12.131 -6.370 -21.915 1.00 94.56 75 PRO A O 1
ATOM 572 N N . VAL A 1 76 ? 10.163 -7.194 -21.213 1.00 96.19 76 VAL A N 1
ATOM 573 C CA . VAL A 1 76 ? 10.593 -7.474 -19.838 1.00 96.19 76 VAL A CA 1
ATOM 574 C C . VAL A 1 76 ? 11.711 -8.509 -19.817 1.00 96.19 76 VAL A C 1
ATOM 576 O O . VAL A 1 76 ? 12.737 -8.256 -19.205 1.00 96.19 76 VAL A O 1
ATOM 579 N N . ARG A 1 77 ? 11.579 -9.634 -20.528 1.00 94.50 77 ARG A N 1
ATOM 580 C CA . ARG A 1 77 ? 12.638 -10.658 -20.595 1.00 94.50 77 ARG A CA 1
ATOM 581 C C . ARG A 1 77 ? 13.946 -10.123 -21.166 1.00 94.50 77 ARG A C 1
ATOM 583 O O . ARG A 1 77 ? 15.008 -10.580 -20.766 1.00 94.50 77 ARG A O 1
ATOM 590 N N . LYS A 1 78 ? 13.875 -9.169 -22.097 1.00 92.44 78 LYS A N 1
ATOM 591 C CA . LYS A 1 78 ? 15.061 -8.549 -22.691 1.00 92.44 78 LYS A CA 1
ATOM 592 C C . LYS A 1 78 ? 15.723 -7.537 -21.755 1.00 92.44 78 LYS A C 1
ATOM 594 O O . LYS A 1 78 ? 16.944 -7.526 -21.658 1.00 92.44 78 LYS A O 1
ATOM 599 N N . MET A 1 79 ? 14.932 -6.670 -21.126 1.00 91.50 79 MET A N 1
ATOM 600 C CA . MET A 1 79 ? 15.438 -5.541 -20.331 1.00 91.50 79 MET A CA 1
ATOM 601 C C . MET A 1 79 ? 15.707 -5.910 -18.868 1.00 91.50 79 MET A C 1
ATOM 603 O O . MET A 1 79 ? 16.535 -5.287 -18.216 1.00 91.50 79 MET A O 1
ATOM 607 N N . ALA A 1 80 ? 15.003 -6.914 -18.355 1.00 90.06 80 ALA A N 1
ATOM 608 C CA . ALA A 1 80 ? 15.065 -7.387 -16.980 1.00 90.06 80 ALA A CA 1
ATOM 609 C C . ALA A 1 80 ? 14.874 -8.918 -16.953 1.00 90.06 80 ALA A C 1
ATOM 611 O O . ALA A 1 80 ? 13.838 -9.405 -16.492 1.00 90.06 80 ALA A O 1
ATOM 612 N N . PRO A 1 81 ? 15.854 -9.697 -17.458 1.00 85.00 81 PRO A N 1
ATOM 613 C CA . PRO A 1 81 ? 15.769 -11.160 -17.515 1.00 85.00 81 PRO A CA 1
ATOM 614 C C . PRO A 1 81 ? 15.634 -11.820 -16.134 1.00 85.00 81 PRO A C 1
ATOM 616 O O . PRO A 1 81 ? 15.219 -12.973 -16.058 1.00 85.00 81 PRO A O 1
ATOM 619 N N . GLY A 1 82 ? 15.931 -11.073 -15.066 1.00 82.94 82 GLY A N 1
ATOM 620 C CA . GLY A 1 82 ? 16.000 -11.556 -13.695 1.00 82.94 82 GLY A CA 1
ATOM 621 C C . GLY A 1 82 ? 17.397 -12.076 -13.343 1.00 82.94 82 GLY A C 1
ATOM 622 O O . GLY A 1 82 ? 18.215 -12.361 -14.214 1.00 82.94 82 GLY A O 1
ATOM 623 N N . GLU A 1 83 ? 17.683 -12.131 -12.045 1.00 81.94 83 GLU A N 1
ATOM 624 C CA . GLU A 1 83 ? 18.974 -12.533 -11.472 1.00 81.94 83 GLU A CA 1
ATOM 625 C C . GLU A 1 83 ? 18.736 -13.584 -10.379 1.00 81.94 83 GLU A C 1
ATOM 627 O O . GLU A 1 83 ? 17.611 -13.753 -9.911 1.00 81.94 83 GLU A O 1
ATOM 632 N N . ASP A 1 84 ? 19.764 -14.326 -9.962 1.00 82.75 84 ASP A N 1
ATOM 633 C CA . ASP A 1 84 ? 19.673 -15.325 -8.879 1.00 82.75 84 ASP A CA 1
ATOM 634 C C . ASP A 1 84 ? 18.579 -16.399 -9.052 1.00 82.75 84 ASP A C 1
ATOM 636 O O . ASP A 1 84 ? 18.011 -16.907 -8.075 1.00 82.75 84 ASP A O 1
ATOM 640 N N . GLY A 1 85 ? 18.296 -16.757 -10.307 1.00 85.38 85 GLY A N 1
ATOM 641 C CA . GLY A 1 85 ? 17.275 -17.736 -10.684 1.00 85.38 85 GLY A CA 1
ATOM 642 C C . GLY A 1 85 ? 15.851 -17.181 -10.725 1.00 85.38 85 GLY A C 1
ATOM 643 O O . GLY A 1 85 ? 14.926 -17.943 -10.995 1.00 85.38 85 GLY A O 1
ATOM 644 N N . TRP A 1 86 ? 15.661 -15.884 -10.462 1.00 92.31 86 TRP A N 1
ATOM 645 C CA . TRP A 1 86 ? 14.391 -15.207 -10.698 1.00 92.31 86 TRP A CA 1
ATOM 646 C C . TRP A 1 86 ? 14.148 -15.029 -12.187 1.00 92.31 86 TRP A C 1
ATOM 648 O O . TRP A 1 86 ? 15.016 -14.561 -12.912 1.00 92.31 86 TRP A O 1
ATOM 658 N N . GLU A 1 87 ? 12.931 -15.336 -12.613 1.00 95.50 87 GLU A N 1
ATOM 659 C CA . GLU A 1 87 ? 12.487 -15.207 -13.993 1.00 95.50 87 GLU A CA 1
ATOM 660 C C . GLU A 1 87 ? 11.160 -14.441 -14.042 1.00 95.50 87 GLU A C 1
ATOM 662 O O . GLU A 1 87 ? 10.265 -14.718 -13.233 1.00 95.50 87 GLU A O 1
ATOM 667 N N . PRO A 1 88 ? 10.980 -13.511 -14.994 1.00 96.62 88 PRO A N 1
ATOM 668 C CA . PRO A 1 88 ? 9.704 -12.848 -15.217 1.00 96.62 88 PRO A CA 1
ATOM 669 C C . PRO A 1 88 ? 8.580 -13.859 -15.485 1.00 96.62 88 PRO A C 1
ATOM 671 O O . PRO A 1 88 ? 8.637 -14.630 -16.449 1.00 96.62 88 PRO A O 1
ATOM 674 N N . ALA A 1 89 ? 7.545 -13.838 -14.648 1.00 95.12 89 ALA A N 1
ATOM 675 C CA . ALA A 1 89 ? 6.506 -14.865 -14.597 1.00 95.12 89 ALA A CA 1
ATOM 676 C C . ALA A 1 89 ? 5.111 -14.353 -14.983 1.00 95.12 89 ALA A C 1
ATOM 678 O O . ALA A 1 89 ? 4.302 -15.126 -15.493 1.00 95.12 89 ALA A O 1
ATOM 679 N N . GLY A 1 90 ? 4.817 -13.067 -14.780 1.00 96.88 90 GLY A N 1
ATOM 680 C CA . GLY A 1 90 ? 3.497 -12.524 -15.086 1.00 96.88 90 GLY A CA 1
ATOM 681 C C . GLY A 1 90 ? 3.281 -11.107 -14.574 1.00 96.88 90 GLY A C 1
ATOM 682 O O . GLY A 1 90 ? 4.216 -10.428 -14.156 1.00 96.88 90 GLY A O 1
ATOM 683 N N . ILE A 1 91 ? 2.023 -10.671 -14.594 1.00 97.81 91 ILE A N 1
ATOM 684 C CA . ILE A 1 91 ? 1.586 -9.385 -14.043 1.00 97.81 91 ILE A CA 1
ATOM 685 C C . ILE A 1 91 ? 0.729 -9.633 -12.807 1.00 97.81 91 ILE A C 1
ATOM 687 O O . ILE A 1 91 ? -0.152 -10.494 -12.825 1.00 97.81 91 ILE A O 1
ATOM 691 N N . ASN A 1 92 ? 0.963 -8.859 -11.750 1.00 95.62 92 ASN A N 1
ATOM 692 C CA . ASN A 1 92 ? 0.141 -8.911 -10.552 1.00 95.62 92 ASN A CA 1
ATOM 693 C C . ASN A 1 92 ? -1.305 -8.488 -10.878 1.00 95.62 92 ASN A C 1
ATOM 695 O O . ASN A 1 92 ? -1.560 -7.523 -11.598 1.00 95.62 92 ASN A O 1
ATOM 699 N N . ARG A 1 93 ? -2.292 -9.213 -10.352 1.00 94.06 93 ARG A N 1
ATOM 700 C CA . ARG A 1 93 ? -3.711 -8.924 -10.605 1.00 94.06 93 ARG A CA 1
ATOM 701 C C . ARG A 1 93 ? -4.202 -7.691 -9.851 1.00 94.06 93 ARG A C 1
ATOM 703 O O . ARG A 1 93 ? -5.255 -7.155 -10.184 1.00 94.06 93 ARG A O 1
ATOM 710 N N . ARG A 1 94 ? -3.455 -7.224 -8.853 1.00 90.75 94 ARG A N 1
ATOM 711 C CA . ARG A 1 94 ? -3.761 -5.999 -8.116 1.00 90.75 94 ARG A CA 1
ATOM 712 C C . ARG A 1 94 ? -3.404 -4.770 -8.950 1.00 90.75 94 ARG A C 1
ATOM 714 O O . ARG A 1 94 ? -2.228 -4.469 -9.163 1.00 90.75 94 ARG A O 1
ATOM 721 N N . TRP A 1 95 ? -4.420 -4.061 -9.432 1.00 93.00 95 TRP A N 1
ATOM 722 C CA . TRP A 1 95 ? -4.285 -2.836 -10.220 1.00 93.00 95 TRP A CA 1
ATOM 723 C C . TRP A 1 95 ? -4.759 -1.643 -9.400 1.00 93.00 95 TRP A C 1
ATOM 725 O O . TRP A 1 95 ? -5.863 -1.632 -8.860 1.00 93.00 95 TRP A O 1
ATOM 735 N N . ARG A 1 96 ? -3.904 -0.629 -9.296 1.00 90.06 96 ARG A N 1
ATOM 736 C CA . ARG A 1 96 ? -4.142 0.581 -8.507 1.00 90.06 96 ARG A CA 1
ATOM 737 C C . ARG A 1 96 ? -4.232 1.769 -9.446 1.00 90.06 96 ARG A C 1
ATOM 739 O O . ARG A 1 96 ? -3.243 2.145 -10.062 1.00 90.06 96 ARG A O 1
ATOM 746 N N . PHE A 1 97 ? -5.418 2.328 -9.582 1.00 92.12 97 PHE A N 1
ATOM 747 C CA . PHE A 1 97 ? -5.687 3.506 -10.384 1.00 92.12 97 PHE A CA 1
ATOM 748 C C . PHE A 1 97 ? -5.406 4.750 -9.552 1.00 92.12 97 PHE A C 1
ATOM 750 O O . PHE A 1 97 ? -5.809 4.836 -8.392 1.00 92.12 97 PHE A O 1
ATOM 757 N N . TYR A 1 98 ? -4.756 5.731 -10.166 1.00 91.12 98 TYR A N 1
ATOM 758 C CA . TYR A 1 98 ? -4.530 7.044 -9.583 1.00 91.12 98 TYR A CA 1
ATOM 759 C C . TYR A 1 98 ? -5.007 8.130 -10.539 1.00 91.12 98 TYR A C 1
ATOM 761 O O . TYR A 1 98 ? -4.724 8.067 -11.741 1.00 91.12 98 TYR A O 1
ATOM 769 N N . ARG A 1 99 ? -5.691 9.137 -9.988 1.00 91.69 99 ARG A N 1
ATOM 770 C CA . ARG A 1 99 ? -6.158 10.319 -10.716 1.00 91.69 99 ARG A CA 1
ATOM 771 C C . ARG A 1 99 ? -5.560 11.588 -10.124 1.00 91.69 99 ARG A C 1
ATOM 773 O O . ARG A 1 99 ? -5.637 11.783 -8.913 1.00 91.69 99 ARG A O 1
ATOM 780 N N . TYR A 1 100 ? -5.024 12.437 -11.000 1.00 90.56 100 TYR A N 1
ATOM 781 C CA . TYR A 1 100 ? -4.491 13.756 -10.662 1.00 90.56 100 TYR A CA 1
ATOM 782 C C . TYR A 1 100 ? -5.216 14.827 -11.475 1.00 90.56 100 TYR A C 1
ATO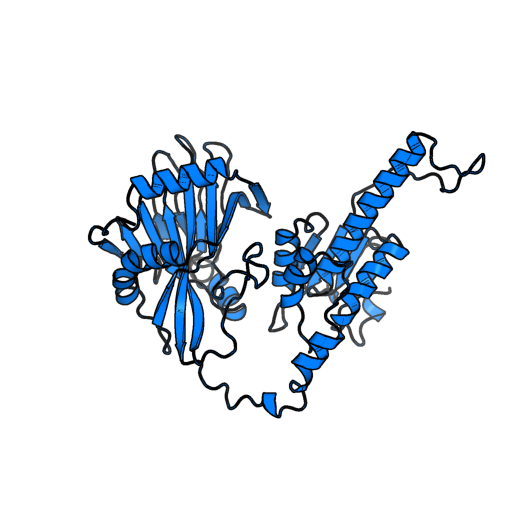M 784 O O . TYR A 1 100 ? -5.138 14.832 -12.709 1.00 90.56 100 TYR A O 1
ATOM 792 N N . ARG A 1 101 ? -5.905 15.730 -10.783 1.00 89.75 101 ARG A N 1
ATOM 793 C CA . ARG A 1 101 ? -6.676 16.822 -11.376 1.00 89.75 101 ARG A CA 1
ATOM 794 C C . ARG A 1 101 ? -5.817 18.064 -11.632 1.00 89.75 101 ARG A C 1
ATOM 796 O O . ARG A 1 101 ? -4.930 18.376 -10.836 1.00 89.75 101 ARG A O 1
ATOM 803 N N . PRO A 1 102 ? -6.086 18.825 -12.701 1.00 90.50 102 PRO A N 1
ATOM 804 C CA . PRO A 1 102 ? -5.435 20.107 -12.936 1.00 90.50 102 PRO A CA 1
ATOM 805 C C . PRO A 1 102 ? -5.651 21.096 -11.787 1.00 90.50 102 PRO A C 1
ATOM 807 O O . PRO A 1 102 ? -6.778 21.316 -11.348 1.00 90.50 102 PRO A O 1
ATOM 810 N N . GLY A 1 103 ? -4.573 21.729 -11.322 1.00 79.19 103 GLY A N 1
ATOM 811 C CA . GLY A 1 103 ? -4.645 22.839 -10.364 1.00 79.19 103 GLY A CA 1
ATOM 812 C C . GLY A 1 103 ? -5.035 22.453 -8.931 1.00 79.19 103 GLY A C 1
ATOM 813 O O . GLY A 1 103 ? -5.062 23.327 -8.070 1.00 79.19 103 GLY A O 1
ATOM 814 N N . SER A 1 104 ? -5.283 21.170 -8.648 1.00 77.19 104 SER A N 1
ATOM 815 C CA . SER A 1 104 ? -5.557 20.672 -7.291 1.00 77.19 104 SER A CA 1
ATOM 816 C C . SER A 1 104 ? -4.302 20.609 -6.415 1.00 77.19 104 SER A C 1
ATOM 818 O O . SER A 1 104 ? -4.404 20.563 -5.195 1.00 77.19 104 SER A O 1
ATOM 820 N N . GLY A 1 105 ? -3.116 20.587 -7.035 1.00 77.00 105 GLY A N 1
ATOM 821 C CA . GLY A 1 105 ? -1.856 20.311 -6.345 1.00 77.00 105 GLY A CA 1
ATOM 822 C C . GLY A 1 105 ? -1.659 18.833 -5.991 1.00 77.00 105 GLY A C 1
ATOM 823 O O . GLY A 1 105 ? -0.655 18.509 -5.355 1.00 77.00 105 GLY A O 1
ATOM 824 N N . GLU A 1 106 ? -2.573 17.950 -6.421 1.00 79.44 106 GLU A N 1
ATOM 825 C CA . GLU A 1 106 ? -2.494 16.504 -6.202 1.00 79.44 106 GLU A CA 1
ATOM 826 C C . GLU A 1 106 ? -1.155 15.964 -6.727 1.00 79.44 106 GLU A C 1
ATOM 828 O O . GLU A 1 106 ? -0.753 16.230 -7.866 1.00 79.44 106 GLU A O 1
ATOM 833 N N . LYS A 1 107 ? -0.449 15.210 -5.885 1.00 80.50 107 LYS A N 1
ATOM 834 C CA . LYS A 1 107 ? 0.871 14.644 -6.179 1.00 80.50 107 LYS A CA 1
ATOM 835 C C . LYS A 1 107 ? 1.112 13.368 -5.395 1.00 80.50 107 LYS A C 1
ATOM 837 O O . LYS A 1 107 ? 0.468 13.103 -4.380 1.00 80.50 107 LYS A O 1
ATOM 842 N N . PHE A 1 108 ? 2.091 12.606 -5.861 1.00 77.12 108 PHE A N 1
ATOM 843 C CA . PHE A 1 108 ? 2.613 11.452 -5.145 1.00 77.12 108 PHE A CA 1
ATOM 844 C C . PHE A 1 108 ? 4.091 11.681 -4.873 1.00 77.12 108 PHE A C 1
ATOM 846 O O . PHE A 1 108 ? 4.870 11.674 -5.821 1.00 77.12 108 PHE A O 1
ATOM 853 N N . ALA A 1 109 ? 4.449 11.925 -3.614 1.00 78.25 109 ALA A N 1
ATOM 854 C CA . ALA A 1 109 ? 5.777 12.371 -3.205 1.00 78.25 109 ALA A CA 1
ATOM 855 C C . ALA A 1 109 ? 6.900 11.383 -3.602 1.00 78.25 109 ALA A C 1
ATOM 857 O O . ALA A 1 109 ? 6.625 10.194 -3.787 1.00 78.25 109 ALA A O 1
ATOM 858 N N . PRO A 1 110 ? 8.160 11.852 -3.707 1.00 83.50 110 PRO A N 1
ATOM 859 C CA . PRO A 1 110 ? 9.306 10.994 -4.003 1.00 83.50 110 PRO A CA 1
ATOM 860 C C . PRO A 1 110 ? 9.396 9.774 -3.070 1.00 83.50 110 PRO A C 1
ATOM 862 O O . PRO A 1 110 ? 9.368 9.925 -1.848 1.00 83.50 110 PRO A O 1
ATOM 865 N N . HIS A 1 111 ? 9.478 8.570 -3.644 1.00 82.25 111 HIS A N 1
ATOM 866 C CA . HIS A 1 111 ? 9.555 7.304 -2.903 1.00 82.25 111 HIS A CA 1
ATOM 867 C C . HIS A 1 111 ? 10.198 6.165 -3.717 1.00 82.25 111 HIS A C 1
ATOM 869 O O . HIS A 1 111 ? 10.380 6.269 -4.933 1.00 82.25 111 HIS A O 1
ATOM 875 N N . VAL A 1 112 ? 10.512 5.060 -3.031 1.00 81.56 112 VAL A N 1
ATOM 876 C CA . VAL A 1 112 ? 10.876 3.762 -3.625 1.00 81.56 112 VAL A CA 1
ATOM 877 C C . VAL A 1 112 ? 9.712 2.797 -3.439 1.00 81.56 112 VAL A C 1
ATOM 879 O O . VAL A 1 112 ? 9.087 2.768 -2.377 1.00 81.56 112 VAL A O 1
ATOM 882 N N . ASP A 1 113 ? 9.430 2.006 -4.468 1.00 81.56 113 ASP A N 1
ATOM 883 C CA . ASP A 1 113 ? 8.373 1.006 -4.425 1.00 81.56 113 ASP A CA 1
ATOM 884 C C . ASP A 1 113 ? 8.833 -0.308 -3.797 1.00 81.56 113 ASP A C 1
ATOM 886 O O . ASP A 1 113 ? 9.880 -0.851 -4.148 1.00 81.56 113 ASP A O 1
ATOM 890 N N . SER A 1 114 ? 7.996 -0.848 -2.914 1.00 77.44 114 SER A N 1
ATOM 891 C CA . SER A 1 114 ? 8.154 -2.192 -2.358 1.00 77.44 114 SER A CA 1
ATOM 892 C C . SER A 1 114 ? 7.631 -3.262 -3.318 1.00 77.44 114 SER A C 1
ATOM 894 O O . SER A 1 114 ? 6.653 -3.038 -4.038 1.00 77.44 114 SER A O 1
ATOM 896 N N . GLY A 1 115 ? 8.264 -4.434 -3.293 1.00 76.31 115 GLY A N 1
ATOM 897 C CA . GLY A 1 115 ? 7.756 -5.650 -3.922 1.00 76.31 115 GLY A CA 1
ATOM 898 C C . GLY A 1 115 ? 6.604 -6.269 -3.127 1.00 76.31 115 GLY A C 1
ATOM 899 O O . GLY A 1 115 ? 6.565 -6.180 -1.901 1.00 76.31 115 GLY A O 1
ATOM 900 N N . PHE A 1 116 ? 5.678 -6.912 -3.832 1.00 77.38 116 PHE A N 1
ATOM 901 C CA . PHE A 1 116 ? 4.489 -7.554 -3.277 1.00 77.38 116 PHE A CA 1
ATOM 902 C C . PHE A 1 116 ? 4.376 -9.004 -3.765 1.00 77.38 116 PHE A C 1
ATOM 904 O O . PHE A 1 116 ? 4.774 -9.298 -4.899 1.00 77.38 116 PHE A O 1
ATOM 911 N N . PRO A 1 117 ? 3.804 -9.912 -2.959 1.00 83.25 117 PRO A N 1
ATOM 912 C CA . PRO A 1 117 ? 3.424 -11.233 -3.441 1.00 83.25 117 PRO A CA 1
ATOM 913 C C . PRO A 1 117 ? 2.318 -11.145 -4.516 1.00 83.25 117 PRO A C 1
ATOM 915 O O . PRO A 1 117 ? 1.697 -10.087 -4.706 1.00 83.25 117 PRO A O 1
ATOM 918 N N . PRO A 1 118 ? 2.054 -12.238 -5.255 1.00 87.31 118 PRO A N 1
ATOM 919 C CA . PRO A 1 118 ? 0.885 -12.337 -6.121 1.00 87.31 118 PRO A CA 1
ATOM 920 C C . PRO A 1 118 ? -0.397 -12.062 -5.330 1.00 87.31 118 PRO A C 1
ATOM 922 O O . PRO A 1 118 ? -0.598 -12.652 -4.278 1.00 87.31 118 PRO A O 1
ATOM 925 N N . SER A 1 119 ? -1.283 -11.203 -5.835 1.00 85.38 119 SER A N 1
ATOM 926 C CA . SER A 1 119 ? -2.601 -10.984 -5.223 1.00 85.38 119 SER A CA 1
ATOM 927 C C . SER A 1 119 ? -3.688 -11.800 -5.928 1.00 85.38 119 SER A C 1
ATOM 929 O O . SER A 1 119 ? -3.625 -12.032 -7.142 1.00 85.38 119 SER A O 1
ATOM 931 N N . GLY A 1 120 ? -4.713 -12.209 -5.182 1.00 84.56 120 GLY A N 1
ATOM 932 C CA . GLY A 1 120 ? -5.744 -13.139 -5.651 1.00 84.56 120 GLY A CA 1
ATOM 933 C C . GLY A 1 120 ? -7.117 -12.906 -5.029 1.00 84.56 120 GLY A C 1
ATOM 934 O O . GLY A 1 120 ? -7.356 -11.889 -4.385 1.00 84.56 120 GLY A O 1
ATOM 935 N N . LEU A 1 121 ? -8.039 -13.837 -5.279 1.00 81.12 121 LEU A N 1
ATOM 936 C CA . LEU A 1 121 ? -9.388 -13.824 -4.706 1.00 81.12 121 LEU A CA 1
ATOM 937 C C . LEU A 1 121 ? -9.449 -14.750 -3.494 1.00 81.12 121 LEU A C 1
ATOM 939 O O . LEU A 1 121 ? -8.874 -15.836 -3.532 1.00 81.12 121 LEU A O 1
ATOM 943 N N . GLY A 1 122 ? -10.181 -14.331 -2.465 1.00 71.00 122 GLY A N 1
ATOM 944 C CA . GLY A 1 122 ? -10.504 -15.158 -1.308 1.00 71.00 122 GLY A CA 1
ATOM 945 C C . GLY A 1 122 ? -11.418 -16.333 -1.663 1.00 71.00 122 GLY A C 1
ATOM 946 O O . GLY A 1 122 ? -12.098 -16.343 -2.693 1.00 71.00 122 GLY A O 1
ATOM 947 N N . GLY A 1 123 ? -11.452 -17.338 -0.783 1.00 63.50 123 GLY A N 1
ATOM 948 C CA . GLY A 1 123 ? -12.294 -18.533 -0.930 1.00 63.50 123 GLY A CA 1
ATOM 949 C C . GLY A 1 123 ? -13.802 -18.290 -0.765 1.00 63.50 123 GLY A C 1
ATOM 950 O O . GLY A 1 123 ? -14.588 -19.226 -0.876 1.00 63.50 123 GLY A O 1
ATOM 951 N N . ASP A 1 124 ? -14.228 -17.051 -0.527 1.00 60.12 124 ASP A N 1
ATOM 952 C CA . ASP A 1 124 ? -15.607 -16.635 -0.246 1.00 60.12 124 ASP A CA 1
ATOM 953 C C . ASP A 1 124 ? -16.443 -16.339 -1.508 1.00 60.12 124 ASP A C 1
ATOM 955 O O . ASP A 1 124 ? -17.388 -15.552 -1.483 1.00 60.12 124 ASP A O 1
ATOM 959 N N . GLY A 1 125 ? -16.103 -16.965 -2.637 1.00 57.22 125 GLY A N 1
ATOM 960 C CA . GLY A 1 125 ? -16.756 -16.697 -3.921 1.00 57.22 125 GLY A CA 1
ATOM 961 C C . GLY A 1 125 ? -16.244 -15.439 -4.631 1.00 57.22 125 GLY A C 1
ATOM 962 O O . GLY A 1 125 ? -16.852 -15.012 -5.612 1.00 57.22 125 GLY A O 1
ATOM 963 N N . GLY A 1 126 ? -15.116 -14.874 -4.184 1.00 57.81 126 GLY A N 1
ATOM 964 C CA . GLY A 1 126 ? -14.422 -13.782 -4.864 1.00 57.81 126 GLY A CA 1
ATOM 965 C C . GLY A 1 126 ? -14.922 -12.383 -4.507 1.00 57.81 126 GLY A C 1
ATOM 966 O O . GLY A 1 126 ? -14.723 -11.456 -5.292 1.00 57.81 126 GLY A O 1
ATOM 967 N N . ALA A 1 127 ? -15.556 -12.229 -3.343 1.00 60.72 127 ALA A N 1
ATOM 968 C CA . ALA A 1 127 ? -15.930 -10.921 -2.805 1.00 60.72 127 ALA A CA 1
ATOM 969 C C . ALA A 1 127 ? -14.731 -10.188 -2.180 1.00 60.72 127 ALA A C 1
ATOM 971 O O . ALA A 1 127 ? -14.760 -8.965 -2.044 1.00 60.72 127 ALA A O 1
ATOM 972 N N . THR A 1 128 ? -13.670 -10.930 -1.854 1.00 63.59 128 THR A N 1
ATOM 973 C CA . THR A 1 128 ? -12.555 -10.434 -1.051 1.00 63.59 128 THR A CA 1
ATOM 974 C C . THR A 1 128 ? -11.206 -10.605 -1.760 1.00 63.59 128 THR A C 1
ATOM 976 O O . THR A 1 128 ? -10.984 -11.572 -2.497 1.00 63.59 128 THR A O 1
ATOM 979 N N . MET A 1 129 ? -10.301 -9.637 -1.577 1.00 72.69 129 MET A N 1
ATOM 980 C CA . MET A 1 129 ? -8.973 -9.616 -2.196 1.00 72.69 129 MET A CA 1
ATOM 981 C C . MET A 1 129 ? -7.914 -10.178 -1.241 1.00 72.69 129 MET A C 1
ATOM 983 O O . MET A 1 129 ? -7.576 -9.535 -0.253 1.00 72.69 129 MET A O 1
ATOM 987 N N . LEU A 1 130 ? -7.285 -11.291 -1.620 1.00 70.25 130 LEU A N 1
ATOM 988 C CA . LEU A 1 130 ? -6.096 -11.799 -0.939 1.00 70.25 130 LEU A CA 1
ATOM 989 C C . LEU A 1 130 ? -4.869 -10.976 -1.330 1.00 70.25 130 LEU A C 1
ATOM 991 O O . LEU A 1 130 ? -4.510 -10.884 -2.511 1.00 70.25 130 LEU A O 1
ATOM 995 N N . TRP A 1 131 ? -4.210 -10.412 -0.322 1.00 65.50 131 TRP A N 1
ATOM 996 C CA . TRP A 1 131 ? -2.965 -9.661 -0.475 1.00 65.50 131 TRP A CA 1
ATOM 997 C C . TRP A 1 131 ? -1.810 -10.543 -0.928 1.00 65.50 131 TRP A C 1
ATOM 999 O O . TRP A 1 131 ? -1.090 -10.171 -1.856 1.00 65.50 131 TRP A O 1
ATOM 1009 N N . ASP A 1 132 ? -1.702 -11.710 -0.297 1.00 77.81 132 ASP A N 1
ATOM 1010 C CA . ASP A 1 132 ? -0.783 -12.780 -0.643 1.00 77.81 132 ASP A CA 1
ATOM 1011 C C . ASP A 1 132 ? -1.593 -14.023 -1.023 1.00 77.81 132 ASP A C 1
ATOM 1013 O O . ASP A 1 132 ? -2.192 -14.690 -0.184 1.00 77.81 132 ASP A O 1
ATOM 1017 N N . ALA A 1 133 ? -1.653 -14.280 -2.322 1.00 80.50 133 ALA A N 1
ATOM 1018 C CA . ALA A 1 133 ? -2.232 -15.469 -2.925 1.00 80.50 133 ALA A CA 1
ATOM 1019 C C . ALA A 1 133 ? -1.136 -16.427 -3.416 1.00 80.50 133 ALA A C 1
ATOM 1021 O O . ALA A 1 133 ? -1.358 -17.187 -4.361 1.00 80.50 133 ALA A O 1
ATOM 1022 N N . SER A 1 134 ? 0.062 -16.359 -2.826 1.00 77.88 134 SER A N 1
ATOM 1023 C CA . SER A 1 134 ? 1.106 -17.349 -3.066 1.00 77.88 134 SER A CA 1
ATOM 1024 C C . SER A 1 134 ? 0.606 -18.724 -2.646 1.00 77.88 134 SER A C 1
ATOM 1026 O O . SER A 1 134 ? 0.074 -18.906 -1.552 1.00 77.88 134 SER A O 1
ATOM 1028 N N . ASP A 1 135 ? 0.799 -19.704 -3.521 1.00 76.31 135 ASP A N 1
ATOM 1029 C CA . ASP A 1 135 ? 0.527 -21.094 -3.192 1.00 76.31 135 ASP A CA 1
ATOM 1030 C C . ASP A 1 135 ? 1.639 -21.609 -2.269 1.00 76.31 135 ASP A C 1
ATOM 1032 O O . ASP A 1 135 ? 2.793 -21.745 -2.681 1.00 76.31 135 ASP A O 1
ATOM 1036 N N . ALA A 1 136 ? 1.301 -21.856 -1.003 1.00 67.94 136 ALA A N 1
ATOM 1037 C CA . ALA A 1 136 ? 2.255 -22.330 -0.006 1.00 67.94 136 ALA A CA 1
ATOM 1038 C C . ALA A 1 136 ? 2.832 -23.717 -0.346 1.00 67.94 136 ALA A C 1
ATOM 1040 O O . ALA A 1 136 ? 3.959 -24.008 0.063 1.00 67.94 136 ALA A O 1
ATOM 1041 N N . GLU A 1 137 ? 2.096 -24.519 -1.124 1.00 70.00 137 GLU A N 1
ATOM 1042 C CA . GLU A 1 137 ? 2.471 -25.867 -1.567 1.00 70.00 137 GLU A CA 1
ATOM 1043 C C . GLU A 1 137 ? 3.242 -25.860 -2.899 1.00 70.00 137 GLU A C 1
ATOM 1045 O O . GLU A 1 137 ? 3.753 -26.893 -3.337 1.00 70.00 137 GLU A O 1
ATOM 1050 N N . SER A 1 138 ? 3.355 -24.701 -3.556 1.00 78.00 138 SER A N 1
ATOM 1051 C CA . SER A 1 138 ? 4.106 -24.555 -4.802 1.00 78.00 138 SER A CA 1
ATOM 1052 C C . SER A 1 138 ? 5.609 -24.743 -4.569 1.00 78.00 138 SER A C 1
ATOM 1054 O O . SER A 1 138 ? 6.216 -24.168 -3.659 1.00 78.00 138 SER A O 1
ATOM 1056 N N . ASP A 1 139 ? 6.242 -25.484 -5.480 1.00 82.75 139 ASP A N 1
ATOM 1057 C CA . ASP A 1 139 ? 7.697 -25.640 -5.575 1.00 82.75 139 ASP A CA 1
ATOM 1058 C C . ASP A 1 139 ? 8.398 -24.372 -6.094 1.00 82.75 139 ASP A C 1
ATOM 1060 O O . ASP A 1 139 ? 9.624 -24.327 -6.223 1.00 82.75 139 ASP A O 1
ATOM 1064 N N . ARG A 1 140 ? 7.632 -23.320 -6.390 1.00 86.50 140 ARG A N 1
ATOM 1065 C CA . ARG A 1 140 ? 8.104 -22.001 -6.811 1.00 86.50 140 ARG A CA 1
ATOM 1066 C C . ARG A 1 140 ? 7.631 -20.919 -5.860 1.00 86.50 140 ARG A C 1
ATOM 1068 O O . ARG A 1 140 ? 6.464 -20.883 -5.480 1.00 86.50 140 ARG A O 1
ATOM 1075 N N . GLU A 1 141 ? 8.526 -19.987 -5.563 1.00 84.81 141 GLU A N 1
ATOM 1076 C CA . GLU A 1 141 ? 8.187 -18.729 -4.897 1.00 84.81 141 GLU A CA 1
ATOM 1077 C C . GLU A 1 141 ? 8.021 -17.613 -5.936 1.00 84.81 141 GLU A C 1
ATOM 1079 O O . GLU A 1 141 ? 8.690 -17.618 -6.978 1.00 84.81 141 GLU A O 1
ATOM 1084 N N . ALA A 1 142 ? 7.133 -16.656 -5.657 1.00 89.19 142 ALA A N 1
ATOM 1085 C CA . ALA A 1 142 ? 6.856 -15.528 -6.535 1.00 89.19 142 ALA A CA 1
ATOM 1086 C C . ALA A 1 142 ? 6.787 -14.207 -5.761 1.00 89.19 142 ALA A C 1
ATOM 1088 O O . ALA A 1 142 ? 6.195 -14.128 -4.691 1.00 89.19 142 ALA A O 1
ATOM 1089 N N . VAL A 1 143 ? 7.373 -13.152 -6.324 1.00 86.69 143 VAL A N 1
ATOM 1090 C CA . VAL A 1 143 ? 7.329 -11.793 -5.768 1.00 86.69 143 VAL A CA 1
ATOM 1091 C C . VAL A 1 143 ? 7.486 -10.775 -6.886 1.00 86.69 143 VAL A C 1
ATOM 1093 O O . VAL A 1 143 ? 8.169 -11.035 -7.882 1.00 86.69 143 VAL A O 1
ATOM 1096 N N . SER A 1 144 ? 6.863 -9.609 -6.759 1.00 90.75 144 SER A N 1
ATOM 1097 C CA . SER A 1 144 ? 7.069 -8.545 -7.730 1.00 90.75 144 SER A CA 1
ATOM 1098 C C . SER A 1 144 ? 8.442 -7.894 -7.578 1.00 90.75 144 SER A C 1
ATOM 1100 O O . SER A 1 144 ? 8.932 -7.698 -6.466 1.00 90.75 144 SER A O 1
ATOM 1102 N N . ARG A 1 145 ? 9.079 -7.578 -8.711 1.00 91.69 145 ARG A N 1
ATOM 1103 C CA . ARG A 1 145 ? 10.405 -6.923 -8.749 1.00 91.69 145 ARG A CA 1
ATOM 1104 C C . ARG A 1 145 ? 10.471 -5.699 -9.656 1.00 91.69 145 ARG A C 1
ATOM 1106 O O . ARG A 1 145 ? 11.471 -4.989 -9.633 1.00 91.69 145 ARG A O 1
ATOM 1113 N N . LEU A 1 146 ? 9.430 -5.445 -10.447 1.00 96.25 146 LEU A N 1
ATOM 1114 C CA . LEU A 1 146 ? 9.315 -4.243 -11.271 1.00 96.25 146 LEU A CA 1
ATOM 1115 C C . LEU A 1 146 ? 7.943 -3.615 -11.067 1.00 96.25 146 LEU A C 1
ATOM 1117 O O . LEU A 1 146 ? 6.928 -4.305 -11.170 1.00 96.25 146 LEU A O 1
ATOM 1121 N N . THR A 1 147 ? 7.911 -2.303 -10.870 1.00 96.94 147 THR A N 1
ATOM 1122 C CA . THR A 1 147 ? 6.694 -1.507 -10.997 1.00 96.94 147 THR A CA 1
ATOM 1123 C C . THR A 1 147 ? 6.338 -1.387 -12.473 1.00 96.94 147 THR A C 1
ATOM 1125 O O . THR A 1 147 ? 7.217 -1.261 -13.320 1.00 96.94 147 THR A O 1
ATOM 1128 N N . VAL A 1 148 ? 5.043 -1.390 -12.782 1.00 98.31 148 VAL A N 1
ATOM 1129 C CA . VAL A 1 148 ? 4.482 -1.070 -14.097 1.00 98.31 148 VAL A CA 1
ATOM 1130 C C . VAL A 1 148 ? 3.506 0.092 -13.936 1.00 98.31 148 VAL A C 1
ATOM 1132 O O . VAL A 1 148 ? 2.441 -0.070 -13.340 1.00 98.31 148 VAL A O 1
ATOM 1135 N N . LEU A 1 149 ? 3.848 1.258 -14.484 1.00 98.44 149 LEU A N 1
ATOM 1136 C CA . LEU A 1 149 ? 2.951 2.409 -14.600 1.00 98.44 149 LEU A CA 1
ATOM 1137 C C . LEU A 1 149 ? 2.371 2.481 -16.014 1.00 98.44 149 LEU A C 1
ATOM 1139 O O . LEU A 1 149 ? 3.090 2.772 -16.966 1.00 98.44 149 LEU A O 1
ATOM 1143 N N . LEU A 1 150 ? 1.069 2.245 -16.153 1.00 98.44 150 LEU A N 1
ATOM 1144 C CA . LEU A 1 150 ? 0.331 2.333 -17.413 1.00 98.44 150 LEU A CA 1
ATOM 1145 C C . LEU A 1 150 ? -0.339 3.702 -17.509 1.00 98.44 150 LEU A C 1
ATOM 1147 O O . LEU A 1 150 ? -1.266 3.999 -16.754 1.00 98.44 150 LEU A O 1
ATOM 1151 N N . TYR A 1 151 ? 0.107 4.536 -18.442 1.00 98.31 151 TYR A N 1
ATOM 1152 C CA . TYR A 1 151 ? -0.487 5.852 -18.661 1.00 98.31 151 TYR A CA 1
ATOM 1153 C C . TYR A 1 151 ? -1.745 5.735 -19.526 1.00 98.31 151 TYR A C 1
ATOM 1155 O O . TYR A 1 151 ? -1.674 5.290 -20.674 1.00 98.31 151 TYR A O 1
ATOM 1163 N N . LEU A 1 152 ? -2.901 6.142 -18.995 1.00 98.06 152 LEU A N 1
ATOM 1164 C CA . LEU A 1 152 ? -4.176 6.052 -19.716 1.00 98.06 152 LEU A CA 1
ATOM 1165 C C . LEU A 1 152 ? -4.526 7.354 -20.437 1.00 98.06 152 LEU A C 1
ATOM 1167 O O . LEU A 1 152 ? -5.074 7.325 -21.537 1.00 98.06 152 LEU A O 1
ATOM 1171 N N . THR A 1 153 ? -4.141 8.499 -19.876 1.00 97.56 153 THR A N 1
ATOM 1172 C CA . THR A 1 153 ? -4.399 9.823 -20.458 1.00 97.56 153 THR A CA 1
ATOM 1173 C C . THR A 1 153 ? -3.105 10.599 -20.721 1.00 97.56 153 THR A C 1
ATOM 1175 O O . THR A 1 153 ? -2.057 10.320 -20.134 1.00 97.56 153 THR A O 1
ATOM 1178 N N . GLN A 1 154 ? -3.173 11.586 -21.626 1.00 96.56 154 GLN A N 1
ATOM 1179 C CA . GLN A 1 154 ? -2.019 12.417 -22.017 1.00 96.56 154 GLN A CA 1
ATOM 1180 C C . GLN A 1 154 ? -2.342 13.893 -22.319 1.00 96.56 154 GLN A C 1
ATOM 1182 O O . GLN A 1 154 ? -1.431 14.682 -22.577 1.00 96.56 154 GLN A O 1
ATOM 1187 N N . ASN A 1 155 ? -3.623 14.280 -22.334 1.00 95.50 155 ASN A N 1
ATOM 1188 C CA . ASN A 1 155 ? -4.070 15.616 -22.751 1.00 95.50 155 ASN A CA 1
ATOM 1189 C C . ASN A 1 155 ? -3.989 16.628 -21.595 1.00 95.50 155 ASN A C 1
ATOM 1191 O O . ASN A 1 155 ? -4.988 17.232 -21.209 1.00 95.50 155 ASN A O 1
ATOM 1195 N N . PHE A 1 156 ? -2.797 16.787 -21.023 1.00 95.69 156 PHE A N 1
ATOM 1196 C CA . PHE A 1 156 ? -2.529 17.679 -19.896 1.00 95.69 156 PHE A CA 1
ATOM 1197 C C . PHE A 1 156 ? -1.090 18.209 -19.896 1.00 95.69 156 PHE A C 1
ATOM 1199 O O . PHE A 1 156 ? -0.213 17.705 -20.607 1.00 95.69 156 PHE A O 1
ATOM 1206 N N . THR A 1 157 ? -0.853 19.236 -19.081 1.00 95.44 157 THR A N 1
ATOM 1207 C CA . THR A 1 157 ? 0.469 19.813 -18.799 1.00 95.44 157 THR A CA 1
ATOM 1208 C C . THR A 1 157 ? 0.890 19.474 -17.369 1.00 95.44 157 THR A C 1
ATOM 1210 O O . THR A 1 157 ? 0.055 19.392 -16.469 1.00 95.44 157 THR A O 1
ATOM 1213 N N . GLY A 1 158 ? 2.188 19.265 -17.141 1.00 94.00 158 GLY A N 1
ATOM 1214 C CA . GLY A 1 158 ? 2.681 18.708 -15.878 1.00 94.00 158 GLY A CA 1
ATOM 1215 C C . GLY A 1 158 ? 2.479 17.192 -15.838 1.00 94.00 158 GLY A C 1
ATOM 1216 O O . GLY A 1 158 ? 2.575 16.530 -16.871 1.00 94.00 158 GLY A O 1
ATOM 1217 N N . GLY A 1 159 ? 2.232 16.620 -14.661 1.00 94.44 159 GLY A N 1
ATOM 1218 C CA . GLY A 1 159 ? 1.867 15.206 -14.543 1.00 94.44 159 GLY A CA 1
ATOM 1219 C C . GLY A 1 159 ? 3.001 14.214 -14.829 1.00 94.44 159 GLY A C 1
ATOM 1220 O O . GLY A 1 159 ? 2.735 13.025 -14.982 1.00 94.44 159 GLY A O 1
ATOM 1221 N N . HIS A 1 160 ? 4.255 14.654 -14.920 1.00 96.56 160 HIS A N 1
ATOM 1222 C CA . HIS A 1 160 ? 5.397 13.780 -15.198 1.00 96.56 160 HIS A CA 1
ATOM 1223 C C . HIS A 1 160 ? 5.579 12.706 -14.117 1.00 96.56 160 HIS A C 1
ATOM 1225 O O . HIS A 1 160 ? 5.237 12.922 -12.951 1.00 96.56 160 HIS A O 1
ATOM 1231 N N . THR A 1 161 ? 6.121 11.551 -14.506 1.00 97.12 161 THR A N 1
ATOM 1232 C CA . THR A 1 161 ? 6.810 10.673 -13.554 1.00 97.12 161 THR A CA 1
ATOM 1233 C C . THR A 1 161 ? 8.265 11.111 -13.522 1.00 97.12 161 THR A C 1
ATOM 1235 O O . THR A 1 161 ? 8.967 10.988 -14.527 1.00 97.12 161 THR A O 1
ATOM 1238 N N . LYS A 1 162 ? 8.692 11.694 -12.405 1.00 95.62 162 LYS A N 1
ATOM 1239 C CA . LYS A 1 162 ? 10.062 12.181 -12.231 1.00 95.62 162 LYS A CA 1
ATOM 1240 C C . LYS A 1 162 ? 10.861 11.184 -11.417 1.00 95.62 162 LYS A C 1
ATOM 1242 O O . LYS A 1 162 ? 10.311 10.614 -10.481 1.00 95.62 162 LYS A O 1
ATOM 1247 N N . PHE A 1 163 ? 12.127 11.023 -11.766 1.00 95.56 163 PHE A N 1
ATOM 1248 C CA . PHE A 1 163 ? 13.109 10.282 -10.992 1.00 95.56 163 PHE A CA 1
ATOM 1249 C C . PHE A 1 163 ? 14.146 11.251 -10.448 1.00 95.56 163 PHE A C 1
ATOM 1251 O O . PHE A 1 163 ? 14.631 12.110 -11.189 1.00 95.56 163 PHE A O 1
ATOM 1258 N N . TYR A 1 164 ? 14.471 11.097 -9.174 1.00 92.12 164 TYR A N 1
ATOM 1259 C CA . TYR A 1 164 ? 15.428 11.922 -8.454 1.00 92.12 164 TYR A CA 1
ATOM 1260 C C . TYR A 1 164 ? 16.651 11.097 -8.076 1.00 92.12 164 TYR A C 1
ATOM 1262 O O . TYR A 1 164 ? 16.539 9.878 -7.923 1.00 92.12 164 TYR A O 1
ATOM 1270 N N . ALA A 1 165 ? 17.799 11.756 -7.943 1.00 90.12 165 ALA A N 1
ATOM 1271 C CA . ALA A 1 165 ? 19.033 11.131 -7.492 1.00 90.12 165 ALA A CA 1
ATOM 1272 C C . ALA A 1 165 ? 18.858 10.474 -6.116 1.00 90.12 165 ALA A C 1
ATOM 1274 O O . ALA A 1 165 ? 17.954 10.821 -5.346 1.00 90.12 165 ALA A O 1
ATOM 1275 N N . SER A 1 166 ? 19.694 9.475 -5.844 1.00 88.38 166 SER A N 1
ATOM 1276 C CA . SER A 1 166 ? 19.719 8.830 -4.538 1.00 88.38 166 SER A CA 1
ATOM 1277 C C . SER A 1 166 ? 20.324 9.771 -3.488 1.00 88.38 166 SER A C 1
ATOM 1279 O O . SER A 1 166 ? 21.062 10.696 -3.827 1.00 88.38 166 SER A O 1
ATOM 1281 N N . LEU A 1 167 ? 20.027 9.533 -2.208 1.00 81.94 167 LEU A N 1
ATOM 1282 C CA . LEU A 1 167 ? 20.634 10.298 -1.112 1.00 81.94 167 LEU A CA 1
ATOM 1283 C C . LEU A 1 167 ? 22.137 10.013 -0.969 1.00 81.94 167 LEU A C 1
ATOM 1285 O O . LEU A 1 167 ? 22.856 10.829 -0.404 1.00 81.94 167 LEU A O 1
ATOM 1289 N N . GLU A 1 168 ? 22.609 8.861 -1.451 1.00 85.50 168 GLU A N 1
ATOM 1290 C CA . GLU A 1 168 ? 24.036 8.529 -1.482 1.00 85.50 168 GLU A CA 1
ATOM 1291 C C . GLU A 1 168 ? 24.787 9.349 -2.542 1.00 85.50 168 GLU A C 1
ATOM 1293 O O . GLU A 1 168 ? 25.890 9.821 -2.271 1.00 85.50 168 GLU A O 1
ATOM 1298 N N . ASP A 1 169 ? 24.180 9.553 -3.715 1.00 84.38 169 ASP A N 1
ATOM 1299 C CA . ASP A 1 169 ? 24.792 10.323 -4.804 1.00 84.38 169 ASP A CA 1
ATOM 1300 C C . ASP A 1 169 ? 24.717 11.837 -4.555 1.00 84.38 169 ASP A C 1
ATOM 1302 O O . ASP A 1 169 ? 25.686 12.553 -4.797 1.00 84.38 169 ASP A O 1
ATOM 1306 N N . GLU A 1 170 ? 23.572 12.325 -4.066 1.00 87.44 170 GLU A N 1
ATOM 1307 C CA . GLU A 1 170 ? 23.285 13.751 -3.856 1.00 87.44 170 GLU A CA 1
ATOM 1308 C C . GLU A 1 170 ? 22.756 13.995 -2.425 1.00 87.44 170 GLU A C 1
ATOM 1310 O O . GLU A 1 170 ? 21.567 14.269 -2.225 1.00 87.44 170 GLU A O 1
ATOM 1315 N N . PRO A 1 171 ? 23.618 13.897 -1.393 1.00 83.12 171 PRO A N 1
ATOM 1316 C CA . PRO A 1 171 ? 23.203 14.000 0.010 1.00 83.12 171 PRO A CA 1
ATOM 1317 C C . PRO A 1 171 ? 22.691 15.395 0.396 1.00 83.12 171 PRO A C 1
ATOM 1319 O O . PRO A 1 171 ? 21.883 15.523 1.318 1.00 83.12 171 PRO A O 1
ATOM 1322 N N . ASP A 1 172 ? 23.151 16.435 -0.306 1.00 86.44 172 ASP A N 1
ATOM 1323 C CA . ASP A 1 172 ? 22.851 17.836 -0.000 1.00 86.44 172 ASP A CA 1
ATOM 1324 C C . ASP A 1 172 ? 21.611 18.376 -0.744 1.00 86.44 172 ASP A C 1
ATOM 1326 O O . ASP A 1 172 ? 21.021 19.368 -0.306 1.00 86.44 172 ASP A O 1
ATOM 1330 N N . ASP A 1 173 ? 21.178 17.735 -1.839 1.00 82.44 173 ASP A N 1
ATOM 1331 C CA . ASP A 1 173 ? 19.960 18.107 -2.574 1.00 82.44 173 ASP A CA 1
ATOM 1332 C C . ASP A 1 173 ? 19.187 16.876 -3.093 1.00 82.44 173 ASP A C 1
ATOM 1334 O O . ASP A 1 173 ? 19.442 16.381 -4.194 1.00 82.44 173 ASP A O 1
ATOM 1338 N N . PRO A 1 174 ? 18.141 16.423 -2.376 1.00 75.69 174 PRO A N 1
ATOM 1339 C CA . PRO A 1 174 ? 17.328 15.287 -2.806 1.00 75.69 174 PRO A CA 1
ATOM 1340 C C . PRO A 1 174 ? 16.428 15.593 -4.020 1.00 75.69 174 PRO A C 1
ATOM 1342 O O . PRO A 1 174 ? 15.646 14.736 -4.433 1.00 75.69 174 PRO A O 1
ATOM 1345 N N . ASN A 1 175 ? 16.466 16.811 -4.578 1.00 84.94 175 ASN A N 1
ATOM 1346 C CA . ASN A 1 175 ? 15.617 17.228 -5.698 1.00 84.94 175 ASN A CA 1
ATOM 1347 C C . ASN A 1 175 ? 16.341 17.233 -7.051 1.00 84.94 175 ASN A C 1
ATOM 1349 O O . ASN A 1 175 ? 15.755 17.681 -8.044 1.00 84.94 175 ASN A O 1
ATOM 1353 N N . VAL A 1 176 ? 17.568 16.711 -7.130 1.00 90.44 176 VAL A N 1
ATOM 1354 C CA . VAL A 1 176 ? 18.287 16.539 -8.400 1.00 90.44 176 VAL A CA 1
ATOM 1355 C C . VAL A 1 176 ? 17.524 15.560 -9.293 1.00 90.44 176 VAL A C 1
ATOM 1357 O O . VAL A 1 176 ? 17.408 14.375 -8.993 1.00 90.44 176 VAL A O 1
ATOM 1360 N N . VAL A 1 177 ? 16.966 16.054 -10.402 1.00 93.44 177 VAL A N 1
ATOM 1361 C CA . VAL A 1 177 ? 16.143 15.254 -11.324 1.00 93.44 177 VAL A CA 1
ATOM 1362 C C . VAL A 1 177 ? 17.036 14.504 -12.314 1.00 93.44 177 VAL A C 1
ATOM 1364 O O . VAL A 1 177 ? 17.665 15.124 -13.168 1.00 93.44 177 VAL A O 1
ATOM 1367 N N . LEU A 1 178 ? 17.016 13.171 -12.267 1.00 92.75 178 LEU A N 1
ATOM 1368 C CA . LEU A 1 178 ? 17.719 12.299 -13.217 1.00 92.75 178 LEU A CA 1
ATOM 1369 C C . LEU A 1 178 ? 16.941 12.121 -14.523 1.00 92.75 178 LEU A C 1
ATOM 1371 O O . LEU A 1 178 ? 17.507 12.120 -15.615 1.00 92.75 178 LEU A O 1
ATOM 1375 N N . ALA A 1 179 ? 15.622 11.960 -14.418 1.00 94.31 179 ALA A N 1
ATOM 1376 C CA . ALA A 1 179 ? 14.750 11.760 -15.566 1.00 94.31 179 ALA A CA 1
ATOM 1377 C C . ALA A 1 179 ? 13.349 12.322 -15.309 1.00 94.31 179 ALA A C 1
ATOM 1379 O O . ALA A 1 179 ? 12.830 12.288 -14.195 1.00 94.31 179 ALA A O 1
ATOM 1380 N N . SER A 1 180 ? 12.701 12.810 -16.366 1.00 96.00 180 SER A N 1
ATOM 1381 C CA . SER A 1 180 ? 11.322 13.303 -16.325 1.00 96.00 180 SER A CA 1
ATOM 1382 C C . SER A 1 180 ? 10.526 12.687 -17.468 1.00 96.00 180 SER A C 1
ATOM 1384 O O . SER A 1 180 ? 10.613 13.119 -18.618 1.00 96.00 180 SER A O 1
ATOM 1386 N N . VAL A 1 181 ? 9.740 11.661 -17.154 1.00 96.88 181 VAL A N 1
ATOM 1387 C CA . VAL A 1 181 ? 8.943 10.911 -18.125 1.00 96.88 181 VAL A CA 1
ATOM 1388 C C . VAL A 1 181 ? 7.588 11.583 -18.297 1.00 96.88 181 VAL A C 1
ATOM 1390 O O . VAL A 1 181 ? 6.788 11.667 -17.362 1.00 96.88 181 VAL A O 1
ATOM 1393 N N . ARG A 1 182 ? 7.312 12.064 -19.513 1.00 96.50 182 ARG A N 1
ATOM 1394 C CA . ARG A 1 182 ? 6.000 12.616 -19.871 1.00 96.50 182 ARG A CA 1
ATOM 1395 C C . ARG A 1 182 ? 5.021 11.475 -20.167 1.00 96.50 182 ARG A C 1
ATOM 1397 O O . ARG A 1 182 ? 5.312 10.692 -21.073 1.00 96.50 182 ARG A O 1
ATOM 1404 N N . PRO A 1 183 ? 3.863 11.402 -19.482 1.00 96.94 183 PRO A N 1
ATOM 1405 C CA . PRO A 1 183 ? 2.848 10.401 -19.775 1.00 96.94 183 PRO A CA 1
ATOM 1406 C C . PRO A 1 183 ? 2.393 10.462 -21.231 1.00 96.94 183 PRO A C 1
ATOM 1408 O O . PRO A 1 183 ? 2.130 11.538 -21.776 1.00 96.94 183 PRO A O 1
ATOM 1411 N N . ARG A 1 184 ? 2.294 9.288 -21.848 1.00 97.00 184 ARG A N 1
ATOM 1412 C CA . ARG A 1 184 ? 1.723 9.089 -23.180 1.00 97.00 184 ARG A CA 1
ATOM 1413 C C . ARG A 1 184 ? 0.739 7.937 -23.105 1.00 97.00 184 ARG A C 1
ATOM 1415 O O . ARG A 1 184 ? 1.098 6.872 -22.607 1.00 97.00 184 ARG A O 1
ATOM 1422 N N . THR A 1 185 ? -0.479 8.156 -23.586 1.00 97.75 185 THR A N 1
ATOM 1423 C CA . THR A 1 185 ? -1.556 7.167 -23.541 1.00 97.75 185 THR A CA 1
ATOM 1424 C C . THR A 1 185 ? -1.084 5.860 -24.172 1.00 97.75 185 THR A C 1
ATOM 1426 O O . THR A 1 185 ? -0.479 5.861 -25.243 1.00 97.75 185 THR A O 1
ATOM 1429 N N . GLY A 1 186 ? -1.330 4.748 -23.483 1.00 96.56 186 GLY A N 1
ATOM 1430 C CA . GLY A 1 186 ? -0.962 3.410 -23.939 1.00 96.56 186 GLY A CA 1
ATOM 1431 C C . GLY A 1 186 ? 0.482 3.000 -23.651 1.00 96.56 186 GLY A C 1
ATOM 1432 O O . GLY A 1 186 ? 0.848 1.860 -23.922 1.00 96.56 186 GLY A O 1
ATOM 1433 N N . THR A 1 187 ? 1.312 3.882 -23.089 1.00 97.62 187 THR A N 1
ATOM 1434 C CA . THR A 1 187 ? 2.710 3.568 -22.751 1.00 97.62 187 THR A CA 1
ATOM 1435 C C . THR A 1 187 ? 2.809 3.007 -21.333 1.00 97.62 187 THR A C 1
ATOM 1437 O O . THR A 1 187 ? 2.160 3.515 -20.415 1.00 97.62 187 THR A O 1
ATOM 1440 N N . ALA A 1 188 ? 3.646 1.984 -21.151 1.00 98.19 188 ALA A N 1
ATOM 1441 C CA . ALA A 1 188 ? 4.034 1.465 -19.845 1.00 98.19 188 ALA A CA 1
ATOM 1442 C C . ALA A 1 188 ? 5.434 1.974 -19.474 1.00 98.19 188 ALA A C 1
ATOM 1444 O O . ALA A 1 188 ? 6.363 1.842 -20.266 1.00 98.19 188 ALA A O 1
ATOM 1445 N N . LEU A 1 189 ? 5.601 2.524 -18.276 1.00 98.38 189 LEU A N 1
ATOM 1446 C CA . LEU A 1 189 ? 6.906 2.775 -17.666 1.00 98.38 189 LEU A CA 1
ATOM 1447 C C . LEU A 1 189 ? 7.179 1.672 -16.644 1.00 98.38 189 LEU A C 1
ATOM 1449 O O . LEU A 1 189 ? 6.350 1.434 -15.767 1.00 98.38 189 LEU A O 1
ATOM 1453 N N . LEU A 1 190 ? 8.328 1.013 -16.766 1.00 98.31 190 LEU A N 1
ATOM 1454 C CA . LEU A 1 190 ? 8.763 -0.042 -15.864 1.00 98.31 190 LEU A CA 1
ATOM 1455 C C . LEU A 1 190 ? 10.052 0.370 -15.160 1.00 98.31 190 LEU A C 1
ATOM 1457 O O . LEU A 1 190 ? 10.917 0.983 -15.782 1.00 98.31 190 LEU A O 1
ATOM 1461 N N . PHE A 1 191 ? 10.169 0.054 -13.871 1.00 96.56 191 PHE A N 1
ATOM 1462 C CA . PHE A 1 191 ? 11.368 0.318 -13.069 1.00 96.56 191 PHE A CA 1
ATOM 1463 C C . PHE A 1 191 ? 11.443 -0.605 -11.838 1.00 96.56 191 PHE A C 1
ATOM 1465 O O . PHE A 1 191 ? 10.412 -1.160 -11.446 1.00 96.56 191 PHE A O 1
ATOM 1472 N N . PRO A 1 192 ? 12.631 -0.798 -11.235 1.00 93.25 192 PRO A N 1
ATOM 1473 C CA . PRO A 1 192 ? 12.837 -1.749 -10.141 1.00 93.25 192 PRO A CA 1
ATOM 1474 C C . PRO A 1 192 ? 12.057 -1.453 -8.858 1.00 93.25 192 PRO A C 1
ATOM 1476 O O . PRO A 1 192 ? 11.788 -0.303 -8.517 1.00 93.25 192 PRO A O 1
ATOM 1479 N N . GLN A 1 193 ? 11.748 -2.524 -8.125 1.00 88.50 193 GLN A N 1
ATOM 1480 C CA . GLN A 1 193 ? 11.182 -2.501 -6.776 1.00 88.50 193 GLN A CA 1
ATOM 1481 C C . GLN A 1 193 ? 12.168 -3.096 -5.777 1.00 88.50 193 GLN A C 1
ATOM 1483 O O . GLN A 1 193 ? 12.890 -4.047 -6.088 1.00 88.50 193 GLN A O 1
ATOM 1488 N N . ALA A 1 194 ? 12.155 -2.575 -4.556 1.00 77.38 194 ALA A N 1
ATOM 1489 C CA . ALA A 1 194 ? 12.896 -3.160 -3.454 1.00 77.38 194 ALA A CA 1
ATOM 1490 C C . ALA A 1 194 ? 12.067 -4.279 -2.808 1.00 77.38 194 ALA A C 1
ATOM 1492 O O . ALA A 1 194 ? 10.922 -4.069 -2.404 1.00 77.38 194 ALA A O 1
ATOM 1493 N N . VAL A 1 195 ? 12.633 -5.483 -2.722 1.00 76.25 195 VAL A N 1
ATOM 1494 C CA . VAL A 1 195 ? 11.934 -6.658 -2.184 1.00 76.25 195 VAL A CA 1
ATOM 1495 C C . VAL A 1 195 ? 12.383 -6.937 -0.758 1.00 76.25 195 VAL A C 1
ATOM 1497 O O . VAL A 1 195 ? 13.532 -7.307 -0.525 1.00 76.25 195 VAL A O 1
ATOM 1500 N N . GLY A 1 196 ? 11.445 -6.820 0.179 1.00 56.31 196 GLY A N 1
ATOM 1501 C CA . GLY A 1 196 ? 11.704 -6.981 1.606 1.00 56.31 196 GLY A CA 1
ATOM 1502 C C . GLY A 1 196 ? 12.247 -5.708 2.256 1.00 56.31 196 GLY A C 1
ATOM 1503 O O . GLY A 1 196 ? 12.840 -4.849 1.605 1.00 56.31 196 GLY A O 1
ATOM 1504 N N . GLU A 1 197 ? 12.038 -5.594 3.565 1.00 55.38 197 GLU A N 1
ATOM 1505 C CA . GLU A 1 197 ? 12.270 -4.351 4.309 1.00 55.38 197 GLU A CA 1
ATOM 1506 C C . GLU A 1 197 ? 13.741 -3.920 4.302 1.00 55.38 197 GLU A C 1
ATOM 1508 O O . GLU A 1 197 ? 14.048 -2.770 4.008 1.00 55.38 197 GLU A O 1
ATOM 1513 N N . LYS A 1 198 ? 14.675 -4.860 4.503 1.00 56.22 198 LYS A N 1
ATOM 1514 C CA . LYS A 1 198 ? 16.114 -4.560 4.448 1.00 56.22 198 LYS A CA 1
ATOM 1515 C C . LYS A 1 198 ? 16.518 -3.948 3.102 1.00 56.22 198 LYS A C 1
ATOM 1517 O O . LYS A 1 198 ? 17.202 -2.929 3.064 1.00 56.22 198 LYS A O 1
ATOM 1522 N N . ALA A 1 199 ? 16.067 -4.551 2.001 1.00 66.75 199 ALA A N 1
ATOM 1523 C CA . ALA A 1 199 ? 16.349 -4.027 0.671 1.00 66.75 199 ALA A CA 1
ATOM 1524 C C . ALA A 1 199 ? 15.666 -2.672 0.449 1.00 66.75 199 ALA A C 1
ATOM 1526 O O . ALA A 1 199 ? 16.224 -1.825 -0.234 1.00 66.75 199 ALA A O 1
ATOM 1527 N N . LEU A 1 200 ? 14.482 -2.445 1.029 1.00 66.00 200 LEU A N 1
ATOM 1528 C CA . LEU A 1 200 ? 13.773 -1.170 0.945 1.00 66.00 200 LEU A CA 1
ATOM 1529 C C . LEU A 1 200 ? 14.498 -0.054 1.703 1.00 66.00 200 LEU A C 1
ATOM 1531 O O . LEU A 1 200 ? 14.626 1.048 1.174 1.00 66.00 200 LEU A O 1
ATOM 1535 N N . GLN A 1 201 ? 15.000 -0.326 2.907 1.00 67.69 201 GLN A N 1
ATOM 1536 C CA . GLN A 1 201 ? 15.796 0.625 3.685 1.00 67.69 201 GLN A CA 1
ATOM 1537 C C . GLN A 1 201 ? 17.093 0.990 2.958 1.00 67.69 201 GLN A C 1
ATOM 1539 O O . GLN A 1 201 ? 17.418 2.171 2.840 1.00 67.69 201 GLN A O 1
ATOM 1544 N N . GLU A 1 202 ? 17.791 -0.003 2.405 1.00 72.31 202 GLU A N 1
ATOM 1545 C CA . GLU A 1 202 ? 18.982 0.226 1.583 1.00 72.31 202 GLU A CA 1
ATOM 1546 C C . GLU A 1 202 ? 18.635 1.004 0.302 1.00 72.31 202 GLU A C 1
ATOM 1548 O O . GLU A 1 202 ? 19.288 1.995 -0.021 1.00 72.31 202 GLU A O 1
ATOM 1553 N N . ALA A 1 203 ? 17.568 0.622 -0.402 1.00 74.94 203 ALA A N 1
ATOM 1554 C CA . ALA A 1 203 ? 17.139 1.280 -1.631 1.00 74.94 203 ALA A CA 1
ATOM 1555 C C . ALA A 1 203 ? 16.715 2.736 -1.405 1.00 74.94 203 ALA A C 1
ATOM 1557 O O . ALA A 1 203 ? 16.994 3.582 -2.245 1.00 74.94 203 ALA A O 1
ATOM 1558 N N . ARG A 1 204 ? 16.102 3.076 -0.265 1.00 75.25 204 ARG A N 1
ATOM 1559 C CA . ARG A 1 204 ? 15.758 4.472 0.072 1.00 75.25 204 ARG A CA 1
ATOM 1560 C C . ARG A 1 204 ? 16.975 5.396 0.128 1.00 75.25 204 ARG A C 1
ATOM 1562 O O . ARG A 1 204 ? 16.811 6.592 -0.079 1.00 75.25 204 ARG A O 1
ATOM 1569 N N . GLN A 1 205 ? 18.159 4.855 0.411 1.00 78.50 205 GLN A N 1
ATOM 1570 C CA . GLN A 1 205 ? 19.409 5.616 0.420 1.00 78.50 205 GLN A CA 1
ATOM 1571 C C . GLN A 1 205 ? 20.101 5.592 -0.944 1.00 78.50 205 GLN A C 1
ATOM 1573 O O . GLN A 1 205 ? 20.629 6.608 -1.381 1.00 78.50 205 GLN A O 1
ATOM 1578 N N . LYS A 1 206 ? 20.077 4.435 -1.614 1.00 85.00 206 LYS A N 1
ATOM 1579 C CA . LYS A 1 206 ? 20.957 4.131 -2.754 1.00 85.00 206 LYS A CA 1
ATOM 1580 C C . LYS A 1 206 ? 20.299 4.197 -4.119 1.00 85.00 206 LYS A C 1
ATOM 1582 O O . LYS A 1 206 ? 20.985 4.189 -5.133 1.00 85.00 206 LYS A O 1
ATOM 1587 N N . TRP A 1 207 ? 18.976 4.130 -4.178 1.00 87.44 207 TRP A N 1
ATOM 1588 C CA . TRP A 1 207 ? 18.252 4.061 -5.441 1.00 87.44 207 TRP A CA 1
ATOM 1589 C C . TRP A 1 207 ? 17.617 5.406 -5.752 1.00 87.44 207 TRP A C 1
ATOM 1591 O O . TRP A 1 207 ? 17.254 6.173 -4.860 1.00 87.44 207 TRP A O 1
ATOM 1601 N N . ALA A 1 208 ? 17.441 5.662 -7.046 1.00 88.69 208 ALA A N 1
ATOM 1602 C CA . ALA A 1 208 ? 16.661 6.795 -7.500 1.00 88.69 208 ALA A CA 1
ATOM 1603 C C . ALA A 1 208 ? 15.226 6.695 -6.958 1.00 88.69 208 ALA A C 1
ATOM 1605 O O . ALA A 1 208 ? 14.555 5.669 -7.116 1.00 88.69 208 ALA A O 1
ATOM 1606 N N . THR A 1 209 ? 14.738 7.768 -6.341 1.00 90.44 209 THR A N 1
ATOM 1607 C CA . THR A 1 209 ? 13.331 7.853 -5.927 1.00 90.44 209 THR A CA 1
ATOM 1608 C C . THR A 1 209 ? 12.474 8.347 -7.084 1.00 90.44 209 THR A C 1
ATOM 1610 O O . THR A 1 209 ? 12.981 8.956 -8.026 1.00 90.44 209 THR A O 1
ATOM 1613 N N . HIS A 1 210 ? 11.164 8.105 -7.034 1.00 92.12 210 HIS A N 1
ATOM 1614 C CA . HIS A 1 210 ? 10.249 8.571 -8.071 1.00 92.12 210 HIS A CA 1
ATOM 1615 C C . HIS A 1 210 ? 9.007 9.276 -7.520 1.00 92.12 210 HIS A C 1
ATOM 1617 O O . HIS A 1 210 ? 8.527 8.973 -6.429 1.00 92.12 210 HIS A O 1
ATOM 1623 N N . GLU A 1 211 ? 8.473 10.215 -8.299 1.00 89.50 211 GLU A N 1
ATOM 1624 C CA . GLU A 1 211 ? 7.317 11.054 -7.960 1.00 89.50 211 GLU A CA 1
ATOM 1625 C C . GLU A 1 211 ? 6.290 11.056 -9.098 1.00 89.50 211 GLU A C 1
ATOM 1627 O O . GLU A 1 211 ? 6.643 11.051 -10.282 1.00 89.50 211 GLU A O 1
ATOM 1632 N N . GLY A 1 212 ? 5.007 11.159 -8.748 1.00 91.38 212 GLY A N 1
ATOM 1633 C CA . GLY A 1 212 ? 3.967 11.645 -9.653 1.00 91.38 212 GLY A CA 1
ATOM 1634 C C . GLY A 1 212 ? 3.763 13.149 -9.474 1.00 91.38 212 GLY A C 1
ATOM 1635 O O . GLY A 1 212 ? 3.054 13.553 -8.554 1.00 91.38 212 GLY A O 1
ATOM 1636 N N . SER A 1 213 ? 4.363 13.970 -10.345 1.00 90.94 213 SER A N 1
ATOM 1637 C CA . SER A 1 213 ? 4.308 15.436 -10.218 1.00 90.94 213 SER A CA 1
ATOM 1638 C C . SER A 1 213 ? 2.905 15.994 -10.521 1.00 90.94 213 SER A C 1
ATOM 1640 O O . SER A 1 213 ? 2.220 15.401 -11.362 1.00 90.94 213 SER A O 1
ATOM 1642 N N . PRO A 1 214 ? 2.508 17.153 -9.960 1.00 91.88 214 PRO A N 1
ATOM 1643 C CA . PRO A 1 214 ? 1.189 17.746 -10.184 1.00 91.88 214 PRO A CA 1
ATOM 1644 C C . PRO A 1 214 ? 0.831 17.997 -11.651 1.00 91.88 214 PRO A C 1
ATOM 1646 O O . PRO A 1 214 ? 1.685 18.351 -12.472 1.00 91.88 214 PRO A O 1
ATOM 1649 N N . VAL A 1 215 ? -0.461 17.886 -11.961 1.00 94.12 215 VAL A N 1
ATOM 1650 C CA . VAL A 1 215 ? -1.038 18.364 -13.224 1.00 94.12 215 VAL A CA 1
ATOM 1651 C C . VAL A 1 215 ? -1.363 19.850 -13.089 1.00 94.12 215 VAL A C 1
ATOM 1653 O O . VAL A 1 215 ? -2.025 20.274 -12.143 1.00 94.12 215 VAL A O 1
ATOM 1656 N N . THR A 1 216 ? -0.897 20.663 -14.035 1.00 92.94 216 THR A N 1
ATOM 1657 C CA . THR A 1 216 ? -1.046 22.125 -13.970 1.00 92.94 216 THR A CA 1
ATOM 1658 C C . THR A 1 216 ? -2.220 22.643 -14.795 1.00 92.94 216 THR A C 1
ATOM 1660 O O . THR A 1 216 ? -2.873 23.597 -14.385 1.00 92.94 216 THR A O 1
ATOM 1663 N N . SER A 1 217 ? -2.510 22.031 -15.946 1.00 94.19 217 SER A N 1
ATOM 1664 C CA . SER A 1 217 ? -3.614 22.418 -16.836 1.00 94.19 217 SER A CA 1
ATOM 1665 C C . SER A 1 217 ? -4.014 21.275 -17.778 1.00 94.19 217 SER A C 1
ATOM 1667 O O . SER A 1 217 ? -3.251 20.325 -17.963 1.00 94.19 217 SER A O 1
ATOM 1669 N N . GLY A 1 218 ? -5.185 21.386 -18.414 1.00 94.31 218 GLY A N 1
ATOM 1670 C CA . GLY A 1 218 ? -5.708 20.396 -19.365 1.00 94.31 218 GLY A CA 1
ATOM 1671 C C . GLY A 1 218 ? -6.735 19.462 -18.728 1.00 94.31 218 GLY A C 1
ATOM 1672 O O . GLY A 1 218 ? -7.571 19.926 -17.961 1.00 94.31 218 GLY A O 1
ATOM 1673 N N . GLY A 1 219 ? -6.698 18.177 -19.085 1.00 93.38 219 GLY A N 1
ATOM 1674 C CA . GLY A 1 219 ? -7.524 17.133 -18.473 1.00 93.38 219 GLY A CA 1
ATOM 1675 C C . GLY A 1 219 ? -6.838 16.420 -17.304 1.00 93.38 219 GLY A C 1
ATOM 1676 O O . GLY A 1 219 ? -5.711 16.741 -16.930 1.00 93.38 219 GLY A O 1
ATOM 1677 N N . ASP A 1 220 ? -7.510 15.413 -16.756 1.00 93.88 220 ASP A N 1
ATOM 1678 C CA . ASP A 1 220 ? -6.977 14.617 -15.652 1.00 93.88 220 ASP A CA 1
ATOM 1679 C C . ASP A 1 220 ? -5.877 13.657 -16.128 1.00 93.88 220 ASP A C 1
ATOM 1681 O O . ASP A 1 220 ? -5.975 13.029 -17.192 1.00 93.88 220 ASP A O 1
ATOM 1685 N N . LYS A 1 221 ? -4.833 13.490 -15.310 1.00 95.81 221 LYS A N 1
ATOM 1686 C CA . LYS A 1 221 ? -3.890 12.376 -15.455 1.00 95.81 221 LYS A CA 1
ATOM 1687 C C . LYS A 1 221 ? -4.486 11.148 -14.788 1.00 95.81 221 LYS A C 1
ATOM 1689 O O . LYS A 1 221 ? -4.709 11.164 -13.581 1.00 95.81 221 LYS A O 1
ATOM 1694 N N . VAL A 1 222 ? -4.636 10.074 -15.555 1.00 96.25 222 VAL A N 1
ATOM 1695 C CA . VAL A 1 222 ? -5.042 8.759 -15.060 1.00 96.25 222 VAL A CA 1
ATOM 1696 C C . VAL A 1 222 ? -3.942 7.750 -15.365 1.00 96.25 222 VAL A C 1
ATOM 1698 O O . VAL A 1 222 ? -3.470 7.634 -16.501 1.00 96.25 222 VAL A O 1
ATOM 1701 N N . VAL A 1 223 ? -3.503 7.039 -14.331 1.00 96.81 223 VAL A N 1
ATOM 1702 C CA . VAL A 1 223 ? -2.435 6.037 -14.406 1.00 96.81 223 VAL A CA 1
ATOM 1703 C C . VAL A 1 223 ? -2.824 4.808 -13.596 1.00 96.81 223 VAL A C 1
ATOM 1705 O O . VAL A 1 223 ? -3.377 4.936 -12.506 1.00 96.81 223 VAL A O 1
ATOM 1708 N N . ILE A 1 224 ? -2.522 3.619 -14.113 1.00 97.19 224 ILE A N 1
ATOM 1709 C CA . ILE A 1 224 ? -2.598 2.374 -13.344 1.00 97.19 224 ILE A CA 1
ATOM 1710 C C . ILE A 1 224 ? -1.193 1.995 -12.896 1.00 97.19 224 ILE A C 1
ATOM 1712 O O . ILE A 1 224 ? -0.274 1.971 -13.711 1.00 97.19 224 ILE A O 1
ATOM 1716 N N . ARG A 1 225 ? -1.041 1.627 -11.626 1.00 95.69 225 ARG A N 1
ATOM 1717 C CA . ARG A 1 225 ? 0.112 0.891 -11.121 1.00 95.69 225 ARG A CA 1
ATOM 1718 C C . ARG A 1 225 ? -0.242 -0.577 -10.909 1.00 95.69 225 ARG A C 1
ATOM 1720 O O . ARG A 1 225 ? -1.201 -0.909 -10.214 1.00 95.69 225 ARG A O 1
ATOM 1727 N N . THR A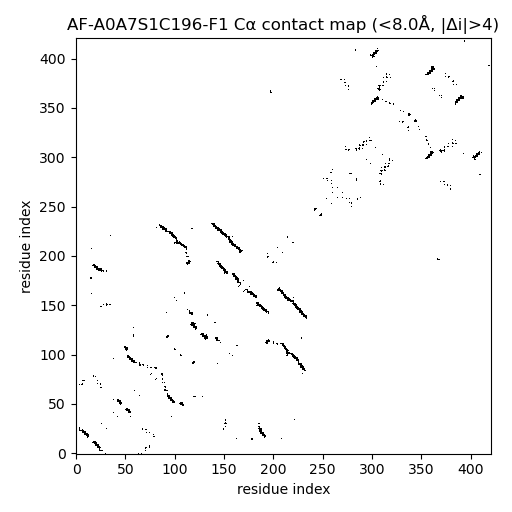 1 226 ? 0.582 -1.440 -11.475 1.00 96.25 226 THR A N 1
ATOM 1728 C CA . THR A 1 226 ? 0.669 -2.868 -11.163 1.00 96.25 226 THR A CA 1
ATOM 1729 C C . THR A 1 226 ? 2.145 -3.261 -11.163 1.00 96.25 226 THR A C 1
ATOM 1731 O O . THR A 1 226 ? 3.009 -2.382 -11.146 1.00 96.25 226 THR A O 1
ATOM 1734 N N . ASP A 1 227 ? 2.456 -4.550 -11.143 1.00 96.25 227 ASP A N 1
ATOM 1735 C CA . ASP A 1 227 ? 3.805 -5.032 -10.897 1.00 96.25 227 ASP A CA 1
ATOM 1736 C C . ASP A 1 227 ? 4.093 -6.279 -11.750 1.00 96.25 227 ASP A C 1
ATOM 1738 O O . ASP A 1 227 ? 3.201 -7.097 -11.998 1.00 96.25 227 ASP A O 1
ATOM 1742 N N . VAL A 1 228 ? 5.337 -6.439 -12.207 1.00 98.06 228 VAL A N 1
ATOM 1743 C CA . VAL A 1 228 ? 5.794 -7.690 -12.830 1.00 98.06 228 VAL A CA 1
ATOM 1744 C C . VAL A 1 228 ? 6.174 -8.657 -11.722 1.00 98.06 228 VAL A C 1
ATOM 1746 O O . VAL A 1 228 ? 7.086 -8.379 -10.939 1.00 98.06 228 VAL A O 1
ATOM 1749 N N . LEU A 1 229 ? 5.498 -9.802 -11.692 1.00 96.75 229 LEU A N 1
ATOM 1750 C CA . LEU A 1 229 ? 5.843 -10.929 -10.838 1.00 96.75 229 LEU A CA 1
ATOM 1751 C C . LEU A 1 229 ? 7.040 -11.660 -11.430 1.00 96.75 229 LEU A C 1
ATOM 1753 O O . LEU A 1 229 ? 7.057 -11.992 -12.616 1.00 96.75 229 LEU A O 1
ATOM 1757 N N . PHE A 1 230 ? 8.018 -11.941 -10.584 1.00 94.81 230 PHE A N 1
ATOM 1758 C CA . PHE A 1 230 ? 9.108 -12.850 -10.877 1.00 94.81 230 PHE A CA 1
ATOM 1759 C C . PHE A 1 230 ? 8.874 -14.120 -10.082 1.00 94.81 230 PHE A C 1
ATOM 1761 O O . PHE A 1 230 ? 8.353 -14.066 -8.971 1.00 94.81 230 PHE A O 1
ATOM 1768 N N . SER A 1 231 ? 9.263 -15.255 -10.646 1.00 93.94 231 SER A N 1
ATOM 1769 C CA . SER A 1 231 ? 9.244 -16.535 -9.952 1.00 93.94 231 SER A CA 1
ATOM 1770 C C . SER A 1 231 ? 10.607 -17.187 -10.029 1.00 93.94 231 SER A C 1
ATOM 1772 O O . SER A 1 231 ? 11.323 -17.014 -11.014 1.00 93.94 231 SER A O 1
ATOM 1774 N N . ARG A 1 232 ? 10.942 -17.985 -9.031 1.00 91.00 232 ARG A N 1
ATOM 1775 C CA . ARG A 1 232 ? 12.060 -18.922 -9.110 1.00 91.00 232 ARG A CA 1
ATOM 1776 C C . ARG A 1 232 ? 11.642 -20.249 -8.499 1.00 91.00 232 ARG A C 1
ATOM 1778 O O . ARG A 1 232 ? 10.694 -20.256 -7.710 1.00 91.00 232 ARG A O 1
ATOM 1785 N N . PRO A 1 233 ? 12.327 -21.360 -8.821 1.00 87.94 233 PRO A N 1
ATOM 1786 C CA . PRO A 1 233 ? 12.252 -22.542 -7.979 1.00 87.94 233 PRO A CA 1
ATOM 1787 C C . PRO A 1 233 ? 12.497 -22.090 -6.548 1.00 87.94 233 PRO A C 1
ATOM 1789 O O . PRO A 1 233 ? 13.499 -21.418 -6.275 1.00 87.94 233 PRO A O 1
ATOM 1792 N N . ARG A 1 234 ? 11.548 -22.394 -5.669 1.00 78.12 234 ARG A N 1
ATOM 1793 C CA . ARG A 1 234 ? 11.700 -22.163 -4.248 1.00 78.12 234 ARG A CA 1
ATOM 1794 C C . ARG A 1 234 ? 12.975 -22.902 -3.901 1.00 78.12 234 ARG A C 1
ATOM 1796 O O . ARG A 1 234 ? 13.072 -24.115 -4.110 1.00 78.12 234 ARG A O 1
ATOM 1803 N N . ARG A 1 235 ? 14.012 -22.159 -3.500 1.00 61.88 235 ARG A N 1
ATOM 1804 C CA . ARG A 1 235 ? 15.183 -22.846 -2.962 1.00 61.88 235 ARG A CA 1
ATOM 1805 C C . ARG A 1 235 ? 14.615 -23.715 -1.848 1.00 61.88 235 ARG A C 1
ATOM 1807 O O . ARG A 1 235 ? 13.772 -23.194 -1.108 1.00 61.88 235 ARG A O 1
ATOM 1814 N N . PRO A 1 236 ? 15.010 -24.997 -1.732 1.00 45.69 236 PRO A N 1
ATOM 1815 C CA . PRO A 1 236 ? 14.812 -25.640 -0.455 1.00 45.69 236 PRO A CA 1
ATOM 1816 C C . PRO A 1 236 ? 15.364 -24.623 0.532 1.00 45.69 236 PRO A C 1
ATOM 1818 O O . PRO A 1 236 ? 16.504 -24.156 0.370 1.00 45.69 236 PRO A O 1
ATOM 1821 N N . SER A 1 237 ? 14.533 -24.187 1.477 1.00 38.50 237 SER A N 1
ATOM 1822 C CA . SER A 1 237 ? 15.076 -23.609 2.690 1.00 38.50 237 SER A CA 1
ATOM 1823 C C . SER A 1 237 ? 16.279 -24.497 3.039 1.00 38.50 237 SER A C 1
ATOM 1825 O O . SER A 1 237 ? 16.162 -25.718 2.838 1.00 38.50 237 SER A O 1
ATOM 1827 N N . PRO A 1 238 ? 17.451 -23.970 3.456 1.00 35.41 238 PRO A N 1
ATOM 1828 C CA . PRO A 1 238 ? 18.394 -24.842 4.169 1.00 35.41 238 PRO A CA 1
ATOM 1829 C C . PRO A 1 238 ? 17.530 -25.708 5.084 1.00 35.41 238 PRO A C 1
ATOM 1831 O O . PRO A 1 238 ? 16.664 -25.101 5.719 1.00 35.41 238 PRO A O 1
ATOM 1834 N N . PRO A 1 239 ? 17.595 -27.048 4.885 1.00 34.00 239 PRO A N 1
ATOM 1835 C CA . PRO A 1 239 ? 16.452 -27.972 4.980 1.00 34.00 239 PRO A CA 1
ATOM 1836 C C . PRO A 1 239 ? 15.525 -27.447 6.037 1.00 34.00 239 PRO A C 1
ATOM 1838 O O . PRO A 1 239 ? 16.074 -27.334 7.116 1.00 34.00 239 PRO A O 1
ATOM 1841 N N . ASP A 1 240 ? 14.279 -27.038 5.723 1.00 39.81 240 ASP A N 1
ATOM 1842 C CA . ASP A 1 240 ? 13.384 -26.365 6.682 1.00 39.81 240 ASP A CA 1
ATOM 1843 C C . ASP A 1 240 ? 13.646 -26.931 8.075 1.00 39.81 240 ASP A C 1
ATOM 1845 O O . ASP A 1 240 ? 13.095 -27.976 8.434 1.00 39.81 240 ASP A O 1
ATOM 1849 N N . ASP A 1 241 ? 14.524 -26.267 8.844 1.00 40.19 241 ASP A N 1
ATOM 1850 C CA . ASP A 1 241 ? 14.910 -26.808 10.144 1.00 40.19 241 ASP A CA 1
ATOM 1851 C C . ASP A 1 241 ? 13.638 -26.812 10.996 1.00 40.19 241 ASP A C 1
ATOM 1853 O O . ASP A 1 241 ? 13.554 -27.563 11.942 1.00 40.19 241 ASP A O 1
ATOM 1857 N N . HIS A 1 242 ? 12.613 -26.065 10.565 1.00 43.53 242 HIS A N 1
ATOM 1858 C CA . HIS A 1 242 ? 11.305 -25.778 11.115 1.00 43.53 242 HIS A CA 1
ATOM 1859 C C . HIS A 1 242 ? 10.230 -26.868 11.077 1.00 43.53 242 HIS A C 1
ATOM 1861 O O . HIS A 1 242 ? 9.259 -26.744 11.829 1.00 43.53 242 HIS A O 1
ATOM 1867 N N . ALA A 1 243 ? 10.370 -27.927 10.272 1.00 44.88 243 ALA A N 1
ATOM 1868 C CA . ALA A 1 243 ? 9.465 -29.078 10.395 1.00 44.88 243 ALA A CA 1
ATOM 1869 C C . ALA A 1 243 ? 9.782 -29.902 11.660 1.00 44.88 243 ALA A C 1
ATOM 1871 O O . ALA A 1 243 ? 8.865 -30.422 12.298 1.00 44.88 243 ALA A O 1
ATOM 1872 N N . ASP A 1 244 ? 11.062 -29.933 12.055 1.00 48.22 244 ASP A N 1
ATOM 1873 C CA . ASP A 1 244 ? 11.553 -30.544 13.297 1.00 48.22 244 ASP A CA 1
ATOM 1874 C C . ASP A 1 244 ? 12.076 -29.516 14.329 1.00 48.22 244 ASP A C 1
ATOM 1876 O O . ASP A 1 244 ? 12.407 -29.909 15.451 1.00 48.22 244 ASP A O 1
ATOM 1880 N N . ASP A 1 245 ? 12.102 -28.210 14.015 1.00 55.31 245 ASP A N 1
ATOM 1881 C CA . ASP A 1 245 ? 12.558 -27.147 14.921 1.00 55.31 245 ASP A CA 1
ATOM 1882 C C . ASP A 1 245 ? 11.574 -27.116 16.082 1.00 55.31 245 ASP A C 1
ATOM 1884 O O . ASP A 1 245 ? 10.378 -26.833 15.893 1.00 55.31 245 ASP A O 1
ATOM 1888 N N . PRO A 1 246 ? 12.048 -27.381 17.307 1.00 61.84 246 PRO A N 1
ATOM 1889 C CA . PRO A 1 246 ? 11.220 -27.244 18.486 1.00 61.84 246 PRO A CA 1
ATOM 1890 C C . PRO A 1 246 ? 10.500 -25.888 18.578 1.00 61.84 246 PRO A C 1
ATOM 1892 O O . PRO A 1 246 ? 9.457 -25.833 19.231 1.00 61.84 246 PRO A O 1
ATOM 1895 N N . LEU A 1 247 ? 11.022 -24.826 17.946 1.00 55.19 247 LEU A N 1
ATOM 1896 C CA . LEU A 1 247 ? 10.504 -23.457 18.025 1.00 55.19 247 LEU A CA 1
ATOM 1897 C C . LEU A 1 247 ? 9.334 -23.139 17.079 1.00 55.19 247 LEU A C 1
ATOM 1899 O O . LEU A 1 247 ? 8.504 -22.316 17.453 1.00 55.19 247 LEU A O 1
ATOM 1903 N N . THR A 1 248 ? 9.231 -23.765 15.903 1.00 60.16 248 THR A N 1
ATOM 1904 C CA . THR A 1 248 ? 8.230 -23.397 14.867 1.00 60.16 248 THR A CA 1
ATOM 1905 C C . THR A 1 248 ? 7.238 -24.510 14.539 1.00 60.16 248 THR A C 1
ATOM 1907 O O . THR A 1 248 ? 6.183 -24.261 13.957 1.00 60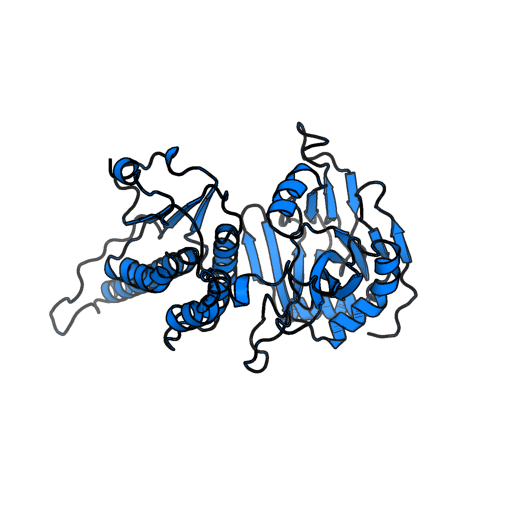.16 248 THR A O 1
ATOM 1910 N N . ARG A 1 249 ? 7.515 -25.759 14.940 1.00 70.31 249 ARG A N 1
ATOM 1911 C CA . ARG A 1 249 ? 6.651 -26.929 14.664 1.00 70.31 249 ARG A CA 1
ATOM 1912 C C . ARG A 1 249 ? 5.207 -26.798 15.172 1.00 70.31 249 ARG A C 1
ATOM 1914 O O . ARG A 1 249 ? 4.340 -27.594 14.818 1.00 70.31 249 ARG A O 1
ATOM 1921 N N . HIS A 1 250 ? 4.944 -25.830 16.050 1.00 79.38 250 HIS A N 1
ATOM 1922 C CA . HIS A 1 250 ? 3.623 -25.558 16.610 1.00 79.38 250 HIS A CA 1
ATOM 1923 C C . HIS A 1 250 ? 2.972 -24.287 16.053 1.00 79.38 250 HIS A C 1
ATOM 1925 O O . HIS A 1 250 ? 1.858 -23.980 16.463 1.00 79.38 250 HIS A O 1
ATOM 1931 N N . ASP A 1 251 ? 3.580 -23.579 15.101 1.00 77.50 251 ASP A N 1
ATOM 1932 C CA . ASP A 1 251 ? 3.084 -22.286 14.611 1.00 77.50 251 ASP A CA 1
ATOM 1933 C C . ASP A 1 251 ? 1.655 -22.354 14.078 1.00 77.50 251 ASP A C 1
ATOM 1935 O O . ASP A 1 251 ? 0.829 -21.502 14.403 1.00 77.50 251 ASP A O 1
ATOM 1939 N N . ALA A 1 252 ? 1.328 -23.393 13.306 1.00 73.88 252 ALA A N 1
ATOM 1940 C CA . ALA A 1 252 ? -0.029 -23.601 12.808 1.00 73.88 252 ALA A CA 1
ATOM 1941 C C . ALA A 1 252 ? -1.034 -23.804 13.956 1.00 73.88 252 ALA A C 1
ATOM 1943 O O . ALA A 1 252 ? -2.130 -23.247 13.926 1.00 73.88 252 ALA A O 1
ATOM 1944 N N . ALA A 1 253 ? -0.647 -24.553 14.993 1.00 80.69 253 ALA A N 1
ATOM 1945 C CA . ALA A 1 253 ? -1.477 -24.769 16.174 1.00 80.69 253 ALA A CA 1
ATOM 1946 C C . ALA A 1 253 ? -1.619 -23.490 17.018 1.00 80.69 253 ALA A C 1
ATOM 1948 O O . ALA A 1 253 ? -2.712 -23.202 17.496 1.00 80.69 253 ALA A O 1
ATOM 1949 N N . VAL A 1 254 ? -0.551 -22.698 17.158 1.00 81.06 254 VAL A N 1
ATOM 1950 C CA . VAL A 1 254 ? -0.559 -21.394 17.843 1.00 81.06 254 VAL A CA 1
ATOM 1951 C C . VAL A 1 254 ? -1.488 -20.428 17.111 1.00 81.06 254 VAL A C 1
ATOM 1953 O O . VAL A 1 254 ? -2.386 -19.860 17.728 1.00 81.06 254 VAL A O 1
ATOM 1956 N N . ARG A 1 255 ? -1.366 -20.313 15.783 1.00 81.50 255 ARG A N 1
ATOM 1957 C CA . ARG A 1 255 ? -2.281 -19.514 14.956 1.00 81.50 255 ARG A CA 1
ATOM 1958 C C . ARG A 1 255 ? -3.723 -19.974 15.118 1.00 81.50 255 ARG A C 1
ATOM 1960 O O . ARG A 1 255 ? -4.582 -19.148 15.386 1.00 81.50 255 ARG A O 1
ATOM 1967 N N . ALA A 1 256 ? -3.990 -21.275 15.017 1.00 81.12 256 ALA A N 1
ATOM 1968 C CA . ALA A 1 256 ? -5.339 -21.812 15.186 1.00 81.12 256 ALA A CA 1
ATOM 1969 C C . ALA A 1 256 ? -5.918 -21.564 16.593 1.00 81.12 256 ALA A C 1
ATOM 1971 O O . ALA A 1 256 ? -7.131 -21.428 16.736 1.00 81.12 256 ALA A O 1
ATOM 1972 N N . ALA A 1 257 ? -5.070 -21.510 17.623 1.00 84.31 257 ALA A N 1
ATOM 1973 C CA . ALA A 1 257 ? -5.488 -21.280 19.001 1.00 84.31 257 ALA A CA 1
ATOM 1974 C C . ALA A 1 257 ? -5.743 -19.799 19.322 1.00 84.31 257 ALA A C 1
ATOM 1976 O O . ALA A 1 257 ? -6.673 -19.496 20.069 1.00 84.31 257 ALA A O 1
ATOM 1977 N N . PHE A 1 258 ? -4.915 -18.889 18.801 1.00 83.25 258 PHE A N 1
ATOM 1978 C CA . PHE A 1 258 ? -4.899 -17.485 19.227 1.00 83.25 258 PHE A CA 1
ATOM 1979 C C . PHE A 1 258 ? -5.386 -16.490 18.174 1.00 83.25 258 PHE A C 1
ATOM 1981 O O . PHE A 1 258 ? -5.791 -15.387 18.551 1.00 83.25 258 PHE A O 1
ATOM 1988 N N . LEU A 1 259 ? -5.403 -16.847 16.883 1.00 84.06 259 LEU A N 1
ATOM 1989 C CA . LEU A 1 259 ? -6.116 -16.029 15.907 1.00 84.06 259 LEU A CA 1
ATOM 1990 C C . LEU A 1 259 ? -7.612 -16.117 16.210 1.00 84.06 259 LEU A C 1
ATOM 1992 O O . LEU A 1 259 ? -8.174 -17.213 16.301 1.00 84.06 259 LEU A O 1
ATOM 1996 N N . PRO A 1 260 ? -8.281 -14.976 16.399 1.00 83.06 260 PRO A N 1
ATOM 1997 C CA . PRO A 1 260 ? -9.628 -14.994 16.911 1.00 83.06 260 PRO A CA 1
ATOM 1998 C C . PRO A 1 260 ? -10.612 -15.431 15.822 1.00 83.06 260 PRO A C 1
ATOM 2000 O O . PRO A 1 260 ? -10.670 -14.863 14.736 1.00 83.06 260 PRO A O 1
ATOM 2003 N N . SER A 1 261 ? -11.417 -16.439 16.150 1.00 81.00 261 SER A N 1
ATOM 2004 C CA . SER A 1 261 ? -12.418 -17.057 15.269 1.00 81.00 261 SER A CA 1
ATOM 2005 C C . SER A 1 261 ? -13.855 -16.637 15.594 1.00 81.00 261 SER A C 1
ATOM 2007 O O . SER A 1 261 ? -14.814 -17.218 15.085 1.00 81.00 261 SER A O 1
ATOM 2009 N N . SER A 1 262 ? -14.022 -15.642 16.473 1.00 85.12 262 SER A N 1
ATOM 2010 C CA . SER A 1 262 ? -15.344 -15.181 16.896 1.00 85.12 262 SER A CA 1
ATOM 2011 C C . SER A 1 262 ? -16.127 -14.621 15.704 1.00 85.12 262 SER A C 1
ATOM 2013 O O . SER A 1 262 ? -15.618 -13.735 15.017 1.00 85.12 262 SER A O 1
ATOM 2015 N N . PRO A 1 263 ? -17.394 -15.030 15.505 1.00 82.19 263 PRO A N 1
ATOM 2016 C CA . PRO A 1 263 ? -18.239 -14.485 14.443 1.00 82.19 263 PRO A CA 1
ATOM 2017 C C . PRO A 1 263 ? -18.604 -13.009 14.666 1.00 82.19 263 PRO A C 1
ATOM 2019 O O . PRO A 1 263 ? -19.179 -12.379 13.784 1.00 82.19 263 PRO A O 1
ATOM 2022 N N . LEU A 1 264 ? -18.306 -12.458 15.848 1.00 82.94 264 LEU A N 1
ATOM 2023 C CA . LEU A 1 264 ? -18.511 -11.043 16.161 1.00 82.94 264 LEU A CA 1
ATOM 2024 C C . LEU A 1 264 ? -17.395 -10.145 15.615 1.00 82.94 264 LEU A C 1
ATOM 2026 O O . LEU A 1 264 ? -17.544 -8.926 15.613 1.00 82.94 264 LEU A O 1
ATOM 2030 N N . ILE A 1 265 ? -16.277 -10.723 15.176 1.00 85.50 265 ILE A N 1
ATOM 2031 C CA . ILE A 1 265 ? -15.196 -9.967 14.553 1.00 85.50 265 ILE A CA 1
ATOM 2032 C C . ILE A 1 265 ? -15.512 -9.836 13.071 1.00 85.50 265 ILE A C 1
ATOM 2034 O O . ILE A 1 265 ? -15.792 -10.823 12.394 1.00 85.50 265 ILE A O 1
ATOM 2038 N N . SER A 1 266 ? -15.456 -8.601 12.570 1.00 84.44 266 SER A N 1
ATOM 2039 C CA . SER A 1 266 ? -15.635 -8.335 11.146 1.00 84.44 266 SER A CA 1
ATOM 2040 C C . SER A 1 266 ? -14.642 -9.171 10.327 1.00 84.44 266 SER A C 1
ATOM 2042 O O . SER A 1 266 ? -13.439 -9.077 10.588 1.00 84.44 266 SER A O 1
ATOM 2044 N N . PRO A 1 267 ? -15.099 -9.933 9.317 1.00 78.00 267 PRO A N 1
ATOM 2045 C CA . PRO A 1 267 ? -14.209 -10.683 8.435 1.00 78.00 267 PRO A CA 1
ATOM 2046 C C . PRO A 1 267 ? -13.136 -9.798 7.791 1.00 78.00 267 PRO A C 1
ATOM 2048 O O . PRO A 1 267 ? -11.968 -10.170 7.784 1.00 78.00 267 PRO A O 1
ATOM 2051 N N . ALA A 1 268 ? -13.511 -8.586 7.364 1.00 73.44 268 ALA A N 1
ATOM 2052 C CA . ALA A 1 268 ? -12.577 -7.615 6.793 1.00 73.44 268 ALA A CA 1
ATOM 2053 C C . ALA A 1 268 ? -11.493 -7.191 7.799 1.00 73.44 268 ALA A C 1
ATOM 2055 O O . ALA A 1 268 ? -10.329 -7.042 7.442 1.00 73.44 268 ALA A O 1
ATOM 2056 N N . PHE A 1 269 ? -11.863 -7.035 9.074 1.00 84.56 269 PHE A N 1
ATOM 2057 C CA . PHE A 1 269 ? -10.904 -6.728 10.135 1.00 84.56 269 PHE A CA 1
ATOM 2058 C C . PHE A 1 269 ? -9.966 -7.910 10.402 1.00 84.56 269 PHE A C 1
ATOM 2060 O O . PHE A 1 269 ? -8.752 -7.733 10.441 1.00 84.56 269 PHE A O 1
ATOM 2067 N N . ALA A 1 270 ? -10.512 -9.121 10.544 1.00 83.00 270 ALA A N 1
ATOM 2068 C CA . ALA A 1 270 ? -9.719 -10.325 10.784 1.00 83.00 270 ALA A CA 1
ATOM 2069 C C . ALA A 1 270 ? -8.711 -10.589 9.653 1.00 83.00 270 ALA A C 1
ATOM 2071 O O . ALA A 1 270 ? -7.567 -10.947 9.921 1.00 83.00 270 ALA A O 1
ATOM 2072 N N . GLU A 1 271 ? -9.110 -10.371 8.401 1.00 73.25 271 GLU A N 1
ATOM 2073 C CA . GLU A 1 271 ? -8.244 -10.554 7.239 1.00 73.25 271 GLU A CA 1
ATOM 2074 C C . GLU A 1 271 ? -7.146 -9.493 7.145 1.00 73.25 271 GLU A C 1
ATOM 2076 O O . GLU A 1 271 ? -5.996 -9.834 6.884 1.00 73.25 271 GLU A O 1
ATOM 2081 N N . ALA A 1 272 ? -7.463 -8.220 7.388 1.00 73.50 272 ALA A N 1
ATOM 2082 C CA . ALA A 1 272 ? -6.462 -7.154 7.342 1.00 73.50 272 ALA A CA 1
ATOM 2083 C C . ALA A 1 272 ? -5.398 -7.308 8.442 1.00 73.50 272 ALA A C 1
ATOM 2085 O O . ALA A 1 272 ? -4.233 -6.969 8.241 1.00 73.50 272 ALA A O 1
ATOM 2086 N N . VAL A 1 273 ? -5.793 -7.823 9.609 1.00 84.31 273 VAL A N 1
ATOM 2087 C CA . VAL A 1 273 ? -4.919 -7.932 10.786 1.00 84.31 273 VAL A CA 1
ATOM 2088 C C . VAL A 1 273 ? -4.206 -9.287 10.857 1.00 84.31 273 VAL A C 1
ATOM 2090 O O . VAL A 1 273 ? -3.087 -9.364 11.359 1.00 84.31 273 VAL A O 1
ATOM 2093 N N . GLY A 1 274 ? -4.795 -10.357 10.315 1.00 82.75 274 GLY A N 1
ATOM 2094 C CA . GLY A 1 274 ? -4.254 -11.721 10.349 1.00 82.75 274 GLY A CA 1
ATOM 2095 C C . GLY A 1 274 ? -2.800 -11.868 9.865 1.00 82.75 274 GLY A C 1
ATOM 2096 O O . GLY A 1 274 ? -2.014 -12.515 10.562 1.00 82.75 274 GLY A O 1
ATOM 2097 N N . PRO A 1 275 ? -2.392 -11.252 8.737 1.00 78.19 275 PRO A N 1
ATOM 2098 C CA . PRO A 1 275 ? -1.010 -11.287 8.252 1.00 78.19 275 PRO A CA 1
ATOM 2099 C C . PRO A 1 275 ? 0.010 -10.650 9.201 1.00 78.19 275 PRO A C 1
ATOM 2101 O O . PRO A 1 275 ? 1.192 -10.978 9.125 1.00 78.19 275 PRO A O 1
ATOM 2104 N N . LEU A 1 276 ? -0.428 -9.760 10.099 1.00 79.69 276 LEU A N 1
ATOM 2105 C CA . LEU A 1 276 ? 0.443 -9.140 11.100 1.00 79.69 276 LEU A CA 1
ATOM 2106 C C . LEU A 1 276 ? 0.788 -10.098 12.238 1.00 79.69 276 LEU A C 1
ATOM 2108 O O . LEU A 1 276 ? 1.707 -9.803 12.990 1.00 79.69 276 LEU A O 1
ATOM 2112 N N . TYR A 1 277 ? 0.066 -11.215 12.369 1.00 82.62 277 TYR A N 1
ATOM 2113 C CA . TYR A 1 277 ? 0.299 -12.187 13.425 1.00 82.62 277 TYR A CA 1
ATOM 2114 C C . TYR A 1 277 ? 1.551 -13.028 13.118 1.00 82.62 277 TYR A C 1
ATOM 2116 O O . TYR A 1 277 ? 1.593 -13.816 12.166 1.00 82.62 277 TYR A O 1
ATOM 2124 N N . ASN A 1 278 ? 2.568 -12.886 13.946 1.00 76.88 278 ASN A N 1
ATOM 2125 C CA . ASN A 1 278 ? 3.772 -13.666 14.115 1.00 76.88 278 ASN A CA 1
ATOM 2126 C C . ASN A 1 278 ? 3.773 -14.438 15.471 1.00 76.88 278 ASN A C 1
ATOM 2128 O O . ASN A 1 278 ? 4.064 -13.862 16.525 1.00 76.88 278 ASN A O 1
ATOM 2132 N N . PRO A 1 279 ? 3.604 -15.780 15.438 1.00 76.38 279 PRO A N 1
ATOM 2133 C CA . PRO A 1 279 ? 3.609 -16.675 16.605 1.00 76.38 279 PRO A CA 1
ATOM 2134 C C . PRO A 1 279 ? 4.776 -16.504 17.588 1.00 76.38 279 PRO A C 1
ATOM 2136 O O . PRO A 1 279 ? 4.665 -16.897 18.749 1.00 76.38 279 PRO A O 1
ATOM 2139 N N . HIS A 1 280 ? 5.892 -15.925 17.147 1.00 74.06 280 HIS A N 1
ATOM 2140 C CA . HIS A 1 280 ? 7.103 -15.768 17.949 1.00 74.06 280 HIS A CA 1
ATOM 2141 C C . HIS A 1 280 ? 7.189 -14.435 18.704 1.00 74.06 280 HIS A C 1
ATOM 2143 O O . HIS A 1 280 ? 8.052 -14.295 19.566 1.00 74.06 280 HIS A O 1
ATOM 2149 N N . MET A 1 281 ? 6.320 -13.461 18.408 1.00 71.25 281 MET A N 1
ATOM 2150 C CA . MET A 1 281 ? 6.354 -12.135 19.047 1.00 71.25 281 MET A CA 1
ATOM 2151 C C . MET A 1 281 ? 5.645 -12.119 20.413 1.00 71.25 281 MET A C 1
ATOM 2153 O O . MET A 1 281 ? 5.799 -11.175 21.180 1.00 71.25 281 MET A O 1
ATOM 2157 N N . GLY A 1 282 ? 4.909 -13.186 20.761 1.00 71.19 282 GLY A N 1
ATOM 2158 C CA . GLY A 1 282 ? 4.395 -13.485 22.108 1.00 71.19 282 GLY A CA 1
ATOM 2159 C C . GLY A 1 282 ? 3.242 -12.606 22.613 1.00 71.19 282 GLY A C 1
ATOM 2160 O O . GLY A 1 282 ? 2.347 -13.106 23.296 1.00 71.19 282 GLY A O 1
ATOM 2161 N N . VAL A 1 283 ? 3.220 -11.320 22.264 1.00 79.75 283 VAL A N 1
ATOM 2162 C CA . VAL A 1 283 ? 2.225 -10.341 22.734 1.00 79.75 283 VAL A CA 1
ATOM 2163 C C . VAL A 1 283 ? 0.981 -10.246 21.861 1.00 79.75 283 VAL A C 1
ATOM 2165 O O . VAL A 1 283 ? -0.027 -9.682 22.272 1.00 79.75 283 VAL A O 1
ATOM 2168 N N . GLU A 1 284 ? 1.026 -10.802 20.657 1.00 79.94 284 GLU A N 1
ATOM 2169 C CA . GLU A 1 284 ? -0.027 -10.627 19.655 1.00 79.94 284 GLU A CA 1
ATOM 2170 C C . GLU A 1 284 ? -1.367 -11.200 20.116 1.00 79.94 284 GLU A C 1
ATOM 2172 O O . GLU A 1 284 ? -2.435 -10.662 19.830 1.00 79.94 284 GLU A O 1
ATOM 2177 N N . ASN A 1 285 ? -1.308 -12.232 20.954 1.00 84.38 285 ASN A N 1
ATOM 2178 C CA . ASN A 1 285 ? -2.458 -12.865 21.599 1.00 84.38 285 ASN A CA 1
ATOM 2179 C C . ASN A 1 285 ? -3.280 -11.881 22.449 1.00 84.38 285 ASN A C 1
ATOM 2181 O O . ASN A 1 285 ? -4.420 -12.169 22.810 1.00 84.38 285 ASN A O 1
ATOM 2185 N N . LEU A 1 286 ? -2.707 -10.722 22.786 1.00 90.25 286 LEU A N 1
ATOM 2186 C CA . LEU A 1 286 ? -3.345 -9.691 23.588 1.00 90.25 286 LEU A CA 1
ATOM 2187 C C . LEU A 1 286 ? -4.194 -8.727 22.757 1.00 90.25 286 LEU A C 1
ATOM 2189 O O . LEU A 1 286 ? -4.925 -7.953 23.358 1.00 90.25 286 LEU A O 1
ATOM 2193 N N . GLY A 1 287 ? -4.186 -8.786 21.420 1.00 91.81 287 GLY A N 1
ATOM 2194 C CA . GLY A 1 287 ? -5.006 -7.909 20.569 1.00 91.81 287 GLY A CA 1
ATOM 2195 C C . GLY A 1 287 ? -6.487 -7.840 20.994 1.00 91.81 287 GLY A C 1
ATOM 2196 O O . GLY A 1 287 ? -6.963 -6.762 21.360 1.00 91.81 287 GLY A O 1
ATOM 2197 N N . PRO A 1 288 ? -7.216 -8.973 21.061 1.00 92.62 288 PRO A N 1
ATOM 2198 C CA . PRO A 1 288 ? -8.610 -8.990 21.522 1.00 92.62 288 PRO A CA 1
ATOM 2199 C C . PRO A 1 288 ? -8.803 -8.509 22.971 1.00 92.62 288 PRO A C 1
ATOM 2201 O O . PRO A 1 288 ? -9.821 -7.889 23.302 1.00 92.62 288 PRO A O 1
ATOM 2204 N N . LEU A 1 289 ? -7.826 -8.778 23.845 1.00 93.31 289 LEU A N 1
ATOM 2205 C CA . LEU A 1 289 ? -7.847 -8.298 25.227 1.00 93.31 289 LEU A CA 1
ATOM 2206 C C . LEU A 1 289 ? -7.684 -6.776 25.276 1.00 93.31 289 LEU A C 1
ATOM 2208 O O . LEU A 1 289 ? -8.438 -6.121 25.985 1.00 93.31 289 LEU A O 1
ATOM 2212 N N . LEU A 1 290 ? -6.748 -6.212 24.514 1.00 95.44 290 LEU A N 1
ATOM 2213 C CA . LEU A 1 290 ? -6.507 -4.773 24.429 1.00 95.44 290 LEU A CA 1
ATOM 2214 C C . LEU A 1 290 ? -7.719 -4.044 23.863 1.00 95.44 290 LEU A C 1
ATOM 2216 O O . LEU A 1 290 ? -8.110 -3.024 24.425 1.00 95.44 290 LEU A O 1
ATOM 2220 N N . TYR A 1 291 ? -8.372 -4.604 22.838 1.00 96.06 291 TYR A N 1
ATOM 2221 C CA . TYR A 1 291 ? -9.648 -4.077 22.357 1.00 96.06 291 TYR A CA 1
ATOM 2222 C C . TYR A 1 291 ? -10.666 -3.978 23.500 1.00 96.06 291 TYR A C 1
ATOM 2224 O O . TYR A 1 291 ? -11.222 -2.915 23.768 1.00 96.06 291 TYR A O 1
ATOM 2232 N N . SER A 1 292 ? -10.858 -5.079 24.229 1.00 96.00 292 SER A N 1
ATOM 2233 C CA . SER A 1 292 ? -11.819 -5.146 25.335 1.00 96.00 292 SER A CA 1
ATOM 2234 C C . SER A 1 292 ? -11.447 -4.212 26.489 1.00 96.00 292 SER A C 1
ATOM 2236 O O . SER A 1 292 ? -12.320 -3.578 27.077 1.00 96.00 292 SER A O 1
ATOM 2238 N N . LEU A 1 293 ? -10.156 -4.103 26.807 1.00 97.19 293 LEU A N 1
ATOM 2239 C CA . LEU A 1 293 ? -9.637 -3.269 27.884 1.00 97.19 293 LEU A CA 1
ATOM 2240 C C . LEU A 1 293 ? -9.846 -1.786 27.583 1.00 97.19 293 LEU A C 1
ATOM 2242 O O . LEU A 1 293 ? -10.389 -1.084 28.432 1.00 97.19 293 LEU A O 1
ATOM 2246 N N . VAL A 1 294 ? -9.466 -1.326 26.387 1.00 97.50 294 VAL A N 1
ATOM 2247 C CA . VAL A 1 294 ? -9.654 0.068 25.952 1.00 97.50 294 VAL A CA 1
ATOM 2248 C C . VAL A 1 294 ? -11.138 0.434 26.010 1.00 97.50 294 VAL A C 1
ATOM 2250 O O . VAL A 1 294 ? -11.481 1.412 26.672 1.00 97.50 294 VAL A O 1
ATOM 2253 N N . ARG A 1 295 ? -12.010 -0.428 25.461 1.00 95.88 295 ARG A N 1
ATOM 2254 C CA . ARG A 1 295 ? -13.478 -0.274 25.496 1.00 95.88 295 ARG A CA 1
ATOM 2255 C C . ARG A 1 295 ? -14.051 -0.233 26.913 1.00 95.88 295 ARG A C 1
ATOM 2257 O O . ARG A 1 295 ? -15.065 0.425 27.152 1.00 95.88 295 ARG A O 1
ATOM 2264 N N . PHE A 1 296 ? -13.452 -0.977 27.843 1.00 96.31 296 PHE A N 1
ATOM 2265 C CA . PHE A 1 296 ? -13.901 -1.057 29.231 1.00 96.31 296 PHE A CA 1
ATOM 2266 C C . PHE A 1 296 ? -13.505 0.183 30.034 1.00 96.31 296 PHE A C 1
ATOM 2268 O O . PHE A 1 296 ? -14.342 0.750 30.734 1.00 96.31 296 PHE A O 1
ATOM 2275 N N . VAL A 1 297 ? -12.248 0.623 29.926 1.00 94.56 297 VAL A N 1
ATOM 2276 C CA . VAL A 1 297 ? -11.745 1.788 30.676 1.00 94.56 297 VAL A CA 1
ATOM 2277 C C . VAL A 1 297 ? -12.045 3.121 29.987 1.00 94.56 297 VAL A C 1
ATOM 2279 O O . VAL A 1 297 ? -11.801 4.169 30.579 1.00 94.56 297 VAL A O 1
ATOM 2282 N N . LYS A 1 298 ? -12.570 3.089 28.753 1.00 92.62 298 LYS A N 1
ATOM 2283 C CA . LYS A 1 298 ? -12.837 4.258 27.901 1.00 92.62 298 LYS A CA 1
ATOM 2284 C C . LYS A 1 298 ? -11.598 5.139 27.716 1.00 92.62 298 LYS A C 1
ATOM 2286 O O . LYS A 1 298 ? -11.682 6.369 27.766 1.00 92.62 298 LYS A O 1
ATOM 2291 N N . ALA A 1 299 ? -10.436 4.505 27.533 1.00 93.81 299 ALA A N 1
ATOM 2292 C CA . ALA A 1 299 ? -9.190 5.221 27.265 1.00 93.81 299 ALA A CA 1
ATOM 2293 C C . ALA A 1 299 ? -9.316 5.993 25.946 1.00 93.81 299 ALA A C 1
ATOM 2295 O O . ALA A 1 299 ? -9.848 5.470 24.971 1.00 93.81 299 ALA A O 1
ATOM 2296 N N . ARG A 1 300 ? -8.819 7.234 25.900 1.00 93.12 300 ARG A N 1
ATOM 2297 C CA . ARG A 1 300 ? -8.864 8.067 24.686 1.00 93.12 300 ARG A CA 1
ATOM 2298 C C . ARG A 1 300 ? -7.489 8.361 24.124 1.00 93.12 300 ARG A C 1
ATOM 2300 O O . ARG A 1 300 ? -7.368 8.605 22.930 1.00 93.12 300 ARG A O 1
ATOM 2307 N N . ARG A 1 301 ? -6.478 8.401 24.986 1.00 93.62 301 ARG A N 1
ATOM 2308 C CA . ARG A 1 301 ? -5.086 8.685 24.647 1.00 93.62 301 ARG A CA 1
ATOM 2309 C C . ARG A 1 301 ? -4.266 7.469 25.019 1.00 93.62 301 ARG A C 1
ATOM 2311 O O . ARG A 1 301 ? -3.962 7.257 26.193 1.00 93.62 301 ARG A O 1
ATOM 2318 N N . VAL A 1 302 ? -3.968 6.651 24.026 1.00 95.19 302 VAL A N 1
ATOM 2319 C CA . VAL A 1 302 ? -3.200 5.425 24.209 1.00 95.19 302 VAL A CA 1
ATOM 2320 C C . VAL A 1 302 ? -1.801 5.646 23.655 1.00 95.19 302 VAL A C 1
ATOM 2322 O O . VAL A 1 302 ? -1.642 6.210 22.576 1.00 95.19 302 VAL A O 1
ATOM 2325 N N . VAL A 1 303 ? -0.790 5.214 24.398 1.00 93.00 303 VAL A N 1
ATOM 2326 C CA . VAL A 1 303 ? 0.585 5.125 23.906 1.00 93.00 303 VAL A CA 1
ATOM 2327 C C . VAL A 1 303 ? 0.933 3.652 23.786 1.00 93.00 303 VAL A C 1
ATOM 2329 O O . VAL A 1 303 ? 0.762 2.906 24.746 1.00 93.00 303 VAL A O 1
ATOM 2332 N N . GLU A 1 304 ? 1.404 3.243 22.617 1.00 92.38 304 GLU A N 1
ATOM 2333 C CA . GLU A 1 304 ? 1.953 1.919 22.358 1.00 92.38 304 GLU A CA 1
ATOM 2334 C C . GLU A 1 304 ? 3.464 2.048 22.141 1.00 92.38 304 GLU A C 1
ATOM 2336 O O . GLU A 1 304 ? 3.920 2.753 21.242 1.00 92.38 304 GLU A O 1
ATOM 2341 N N . ILE A 1 305 ? 4.251 1.394 22.992 1.00 89.06 305 ILE A N 1
ATOM 2342 C CA . ILE A 1 305 ? 5.683 1.208 22.758 1.00 89.06 305 ILE A CA 1
ATOM 2343 C C . ILE A 1 305 ? 5.832 -0.068 21.939 1.00 89.06 305 ILE A C 1
ATOM 2345 O O . ILE A 1 305 ? 5.598 -1.152 22.466 1.00 89.06 305 ILE A O 1
ATOM 2349 N N . GLY A 1 306 ? 6.186 0.088 20.669 1.00 86.50 306 GLY A N 1
ATOM 2350 C CA . GLY A 1 306 ? 6.073 -0.907 19.607 1.00 86.50 306 GLY A CA 1
ATOM 2351 C C . GLY A 1 306 ? 4.977 -0.548 18.599 1.00 86.50 306 GLY A C 1
ATOM 2352 O O . GLY A 1 306 ? 4.252 0.439 18.748 1.00 86.50 306 GLY A O 1
ATOM 2353 N N . ALA A 1 307 ? 4.860 -1.353 17.551 1.00 87.25 307 ALA A N 1
ATOM 2354 C CA . ALA A 1 307 ? 3.689 -1.398 16.687 1.00 87.25 307 ALA A CA 1
ATOM 2355 C C . ALA A 1 307 ? 3.618 -2.734 15.948 1.00 87.25 307 ALA A C 1
ATOM 2357 O O . ALA A 1 307 ? 4.629 -3.270 15.494 1.00 87.25 307 ALA A O 1
ATOM 2358 N N . GLY A 1 308 ? 2.410 -3.259 15.762 1.00 87.94 308 GLY A N 1
ATOM 2359 C CA . GLY A 1 308 ? 2.241 -4.555 15.119 1.00 87.94 308 GLY A CA 1
ATOM 2360 C C . GLY A 1 308 ? 0.817 -5.078 15.171 1.00 87.94 308 GLY A C 1
ATOM 2361 O O . GLY A 1 308 ? -0.139 -4.329 14.982 1.00 87.94 308 GLY A O 1
ATOM 2362 N N . TYR A 1 309 ? 0.659 -6.379 15.423 1.00 88.81 309 TYR A N 1
ATOM 2363 C CA . TYR A 1 309 ? -0.653 -7.027 15.446 1.00 88.81 309 TYR A CA 1
ATOM 2364 C C . TYR A 1 309 ? -1.636 -6.369 16.425 1.00 88.81 309 TYR A C 1
ATOM 2366 O O . TYR A 1 309 ? -2.825 -6.334 16.135 1.00 88.81 309 TYR A O 1
ATOM 2374 N N . THR A 1 310 ? -1.173 -5.834 17.560 1.00 93.00 310 THR A N 1
ATOM 2375 C CA . THR A 1 310 ? -2.001 -5.186 18.595 1.00 93.00 310 THR A CA 1
ATOM 2376 C C . THR A 1 310 ? -2.532 -3.812 18.187 1.00 93.00 310 THR A C 1
ATOM 2378 O O . THR A 1 310 ? -3.633 -3.438 18.600 1.00 93.00 310 THR A O 1
ATOM 2381 N N . THR A 1 311 ? -1.818 -3.088 17.324 1.00 94.56 311 THR A N 1
ATOM 2382 C CA . THR A 1 311 ? -2.132 -1.703 16.946 1.00 94.56 311 THR A CA 1
ATOM 2383 C C . THR A 1 311 ? -3.533 -1.549 16.325 1.00 94.56 311 THR A C 1
ATOM 2385 O O . THR A 1 311 ? -4.305 -0.718 16.817 1.00 94.56 311 THR A O 1
ATOM 2388 N N . PRO A 1 312 ? -3.963 -2.351 15.321 1.00 94.69 312 PRO A N 1
ATOM 2389 C CA . PRO A 1 312 ? -5.309 -2.226 14.754 1.00 94.69 312 PRO A CA 1
ATOM 2390 C C . PRO A 1 312 ? -6.435 -2.517 15.755 1.00 94.69 312 PRO A C 1
ATOM 2392 O O . PRO A 1 312 ? -7.519 -1.946 15.635 1.00 94.69 312 PRO A O 1
ATOM 2395 N N . TRP A 1 313 ? -6.199 -3.372 16.758 1.00 96.06 313 TRP A N 1
ATOM 2396 C CA . TRP A 1 313 ? -7.185 -3.654 17.810 1.00 96.06 313 TRP A CA 1
ATOM 2397 C C . TRP A 1 313 ? -7.417 -2.442 18.702 1.00 96.06 313 TRP A C 1
ATOM 2399 O O . TRP A 1 313 ? -8.564 -2.119 19.012 1.00 96.06 313 TRP A O 1
ATOM 2409 N N . ILE A 1 314 ? -6.342 -1.749 19.079 1.00 97.56 314 ILE A N 1
ATOM 2410 C CA . ILE A 1 314 ? -6.427 -0.524 19.875 1.00 97.56 314 ILE A CA 1
ATOM 2411 C C . ILE A 1 314 ? -7.146 0.569 19.075 1.00 97.56 314 ILE A C 1
ATOM 2413 O O . ILE A 1 314 ? -8.080 1.183 19.588 1.00 97.56 314 ILE A O 1
ATOM 2417 N N . LEU A 1 315 ? -6.781 0.768 17.802 1.00 97.62 315 LEU A N 1
ATOM 2418 C CA . LEU A 1 315 ? -7.442 1.746 16.926 1.00 97.62 315 LEU A CA 1
ATOM 2419 C C . LEU A 1 315 ? -8.938 1.475 16.786 1.00 97.62 315 LEU A C 1
ATOM 2421 O O . LEU A 1 315 ? -9.755 2.387 16.921 1.00 97.62 315 LEU A O 1
ATOM 2425 N N . ARG A 1 316 ? -9.311 0.212 16.559 1.00 96.75 316 ARG A N 1
ATOM 2426 C CA . ARG A 1 316 ? -10.717 -0.167 16.439 1.00 96.75 316 ARG A CA 1
ATOM 2427 C C . ARG A 1 316 ? -11.486 0.107 17.729 1.00 96.75 316 ARG A C 1
ATOM 2429 O O . ARG A 1 316 ? -12.589 0.641 17.662 1.00 96.75 316 ARG A O 1
ATOM 2436 N N . ALA A 1 317 ? -10.899 -0.197 18.885 1.00 97.44 317 ALA A N 1
ATOM 2437 C CA . ALA A 1 317 ? -11.515 0.084 20.178 1.00 97.44 317 ALA A CA 1
ATOM 2438 C C . ALA A 1 317 ? -11.750 1.580 20.408 1.00 97.44 317 ALA A C 1
ATOM 2440 O O . ALA A 1 317 ? -12.838 1.958 20.838 1.00 97.44 317 ALA A O 1
ATOM 2441 N N . LEU A 1 318 ? -10.764 2.418 20.077 1.00 97.25 318 LEU A N 1
ATOM 2442 C CA . LEU A 1 318 ? -10.861 3.873 20.197 1.00 97.25 318 LEU A CA 1
ATOM 2443 C C . LEU A 1 318 ? -12.001 4.452 19.351 1.00 97.25 318 LEU A C 1
ATOM 2445 O O . LEU A 1 318 ? -12.754 5.300 19.830 1.00 97.25 318 LEU A O 1
ATOM 2449 N N . LEU A 1 319 ? -12.144 3.987 18.108 1.00 95.50 319 LEU A N 1
ATOM 2450 C CA . LEU A 1 319 ? -13.204 4.447 17.207 1.00 95.50 319 LEU A CA 1
ATOM 2451 C C . LEU A 1 319 ? -14.587 3.946 17.627 1.00 95.50 319 LEU A C 1
ATOM 2453 O O . LEU A 1 319 ? -15.550 4.711 17.594 1.00 95.50 319 LEU A O 1
ATOM 2457 N N . ASP A 1 320 ? -14.692 2.688 18.056 1.00 95.50 320 ASP A N 1
ATOM 2458 C CA . ASP A 1 320 ? -15.952 2.142 18.563 1.00 95.50 320 ASP A CA 1
ATOM 2459 C C . ASP A 1 320 ? -16.384 2.867 19.857 1.00 95.50 320 ASP A C 1
ATOM 2461 O O . ASP A 1 320 ? -17.568 3.156 20.040 1.00 95.50 320 ASP A O 1
ATOM 2465 N N . ASP A 1 321 ? -15.438 3.229 20.735 1.00 95.25 321 ASP A N 1
ATOM 2466 C CA . ASP A 1 321 ? -15.703 4.078 21.906 1.00 95.25 321 ASP A CA 1
ATOM 2467 C C . ASP A 1 321 ? -16.151 5.481 21.517 1.00 95.25 321 ASP A C 1
ATOM 2469 O O . ASP A 1 321 ? -17.099 6.004 22.102 1.00 95.25 321 ASP A O 1
ATOM 2473 N N . GLU A 1 322 ? -15.508 6.108 20.536 1.00 93.56 322 GLU A N 1
ATOM 2474 C CA . GLU A 1 322 ? -15.924 7.427 20.072 1.00 93.56 322 GLU A CA 1
ATOM 2475 C C . GLU A 1 322 ? -17.354 7.410 19.519 1.00 93.56 322 GLU A C 1
ATOM 2477 O O . GLU A 1 322 ? -18.150 8.287 19.872 1.00 93.56 322 GLU A O 1
ATOM 2482 N N . ALA A 1 323 ? -17.701 6.391 18.729 1.00 92.62 323 ALA A N 1
ATOM 2483 C CA . ALA A 1 323 ? -19.051 6.184 18.216 1.00 92.62 323 ALA A CA 1
ATOM 2484 C C . ALA A 1 323 ? -20.071 5.990 19.351 1.00 92.62 323 ALA A C 1
ATOM 2486 O O . ALA A 1 323 ? -21.039 6.745 19.435 1.00 92.62 323 ALA A O 1
ATOM 2487 N N . GLU A 1 324 ? -19.814 5.066 20.284 1.00 92.88 324 GLU A N 1
ATOM 2488 C CA . GLU A 1 324 ? -20.693 4.820 21.436 1.00 92.88 324 GLU A CA 1
ATOM 2489 C C . GLU A 1 324 ? -20.907 6.093 22.265 1.00 92.88 324 GLU A C 1
ATOM 2491 O O . GLU A 1 324 ? -22.033 6.438 22.624 1.00 92.88 324 GLU A O 1
ATOM 2496 N N . MET A 1 325 ? -19.837 6.837 22.550 1.00 90.69 325 MET A N 1
ATOM 2497 C CA . MET A 1 325 ? -19.936 8.058 23.346 1.00 90.69 325 MET A CA 1
ATOM 2498 C C . MET A 1 325 ? -20.688 9.174 22.609 1.00 90.69 325 MET A C 1
ATOM 2500 O O . MET A 1 325 ? -21.334 9.995 23.261 1.00 90.69 325 MET A O 1
ATOM 2504 N N . ASN A 1 326 ? -20.630 9.229 21.276 1.00 90.50 326 ASN A N 1
ATOM 2505 C CA . ASN A 1 326 ? -21.442 10.151 20.481 1.00 90.50 326 ASN A CA 1
ATOM 2506 C C . ASN A 1 326 ? -22.931 9.788 20.536 1.00 90.50 326 ASN A C 1
ATOM 2508 O O . ASN A 1 326 ? -23.757 10.680 20.746 1.00 90.50 326 ASN A O 1
ATOM 2512 N N . ASP A 1 327 ? -23.269 8.502 20.459 1.00 90.88 327 ASP A N 1
ATOM 2513 C CA . ASP A 1 327 ? -24.651 8.031 20.586 1.00 90.88 327 ASP A CA 1
ATOM 2514 C C . ASP A 1 327 ? -25.231 8.366 21.965 1.00 90.88 327 ASP A C 1
ATOM 2516 O O . ASP A 1 327 ? -26.335 8.909 22.070 1.00 90.88 327 ASP A O 1
ATOM 2520 N N . VAL A 1 328 ? -24.465 8.136 23.037 1.00 90.12 328 VAL A N 1
ATOM 2521 C CA . VAL A 1 328 ? -24.888 8.491 24.402 1.00 90.12 328 VAL A CA 1
ATOM 2522 C C . VAL A 1 328 ? -25.096 10.003 24.544 1.00 90.12 328 VAL A C 1
ATOM 2524 O O . VAL A 1 328 ? -26.068 10.426 25.173 1.00 90.12 328 VAL A O 1
ATOM 2527 N N . ARG A 1 329 ? -24.249 10.841 23.926 1.00 88.88 329 ARG A N 1
ATOM 2528 C CA . ARG A 1 329 ? -24.453 12.303 23.909 1.00 88.88 329 ARG A CA 1
ATOM 2529 C C . ARG A 1 329 ? -25.740 12.695 23.181 1.00 88.88 329 ARG A C 1
ATOM 2531 O O . ARG A 1 329 ? -26.439 13.582 23.672 1.00 88.88 329 ARG A O 1
ATOM 2538 N N . SER A 1 330 ? -26.073 12.041 22.065 1.00 90.56 330 SER A N 1
ATOM 2539 C CA . SER A 1 330 ? -27.343 12.279 21.357 1.00 90.56 330 SER A CA 1
ATOM 2540 C C . SER A 1 330 ? -28.535 11.900 22.227 1.00 90.56 330 SER A C 1
ATOM 2542 O O . SER A 1 330 ? -29.439 12.701 22.447 1.00 90.56 330 SER A O 1
ATOM 2544 N N . LEU A 1 331 ? -28.506 10.710 22.831 1.00 90.94 331 LEU A N 1
ATOM 2545 C CA . LEU A 1 331 ? -29.564 10.274 23.741 1.00 90.94 331 LEU A CA 1
ATOM 2546 C C . LEU A 1 331 ? -29.720 11.225 24.933 1.00 90.94 331 LEU A C 1
ATOM 2548 O O . LEU A 1 331 ? -30.840 11.471 25.387 1.00 90.94 331 LEU A O 1
ATOM 2552 N N . GLN A 1 332 ? -28.620 11.788 25.437 1.00 89.12 332 GLN A N 1
ATOM 2553 C CA . GLN A 1 332 ? -28.656 12.743 26.538 1.00 89.12 332 GLN A CA 1
ATOM 2554 C C . GLN A 1 332 ? -29.270 14.083 26.112 1.00 89.12 332 GLN A C 1
ATOM 2556 O O . GLN A 1 332 ? -30.092 14.620 26.857 1.00 89.12 332 GLN A O 1
ATOM 2561 N N . SER A 1 333 ? -28.922 14.612 24.933 1.00 88.25 333 SER A N 1
ATOM 2562 C CA . SER A 1 333 ? -29.493 15.866 24.415 1.00 88.25 333 SER A CA 1
ATOM 2563 C C . SER A 1 333 ? -30.985 15.732 24.088 1.00 88.25 333 SER A C 1
ATOM 2565 O O . SER A 1 333 ? -31.751 16.668 24.307 1.00 88.25 333 SER A O 1
ATOM 2567 N N . GLU A 1 334 ? -31.415 14.541 23.674 1.00 91.38 334 GLU A N 1
ATOM 2568 C CA . GLU A 1 334 ? -32.818 14.171 23.456 1.00 91.38 334 GLU A CA 1
ATOM 2569 C C . GLU A 1 334 ? -33.584 13.881 24.762 1.00 91.38 334 GLU A C 1
ATOM 2571 O O . GLU A 1 334 ? -34.788 13.630 24.735 1.00 91.38 334 GLU A O 1
ATOM 2576 N N . GLY A 1 335 ? -32.911 13.875 25.920 1.00 89.06 335 GLY A N 1
ATOM 2577 C CA . GLY A 1 335 ? -33.521 13.555 27.215 1.00 89.06 335 GLY A CA 1
ATOM 2578 C C . GLY A 1 335 ? -33.889 12.075 27.399 1.00 89.06 335 GLY A C 1
ATOM 2579 O O . GLY A 1 335 ? -34.632 11.738 28.321 1.00 89.06 335 GLY A O 1
ATOM 2580 N N . ARG A 1 336 ? -33.356 11.187 26.552 1.00 90.38 336 ARG A N 1
ATOM 2581 C CA . ARG A 1 336 ? -33.652 9.746 26.488 1.00 90.38 336 ARG A CA 1
ATOM 2582 C C . ARG A 1 336 ? -32.738 8.876 27.352 1.00 90.38 336 ARG A C 1
ATOM 2584 O O . ARG A 1 336 ? -32.990 7.681 27.484 1.00 90.38 336 ARG A O 1
ATOM 2591 N N . CYS A 1 337 ? -31.721 9.449 27.998 1.00 89.69 337 CYS A N 1
ATOM 2592 C CA . CYS A 1 337 ? -30.873 8.753 28.977 1.00 89.69 337 CYS A CA 1
ATOM 2593 C C . CYS A 1 337 ? -31.577 8.511 30.332 1.00 89.69 337 CYS A C 1
ATOM 2595 O O . CYS A 1 337 ? -31.026 8.813 31.394 1.00 89.69 337 CYS A O 1
ATOM 2597 N N . ARG A 1 338 ? -32.816 8.000 30.310 1.00 87.31 338 ARG A N 1
ATOM 2598 C CA . ARG A 1 338 ? -33.646 7.725 31.491 1.00 87.31 338 ARG A CA 1
ATOM 2599 C C . ARG A 1 338 ? -34.330 6.365 31.386 1.00 87.31 338 ARG A C 1
ATOM 2601 O O . ARG A 1 338 ? -34.756 5.962 30.308 1.00 87.31 338 ARG A O 1
ATOM 2608 N N . LEU A 1 339 ? -34.430 5.667 32.511 1.00 86.88 339 LEU A N 1
ATOM 2609 C CA . LEU A 1 339 ? -35.264 4.485 32.689 1.00 86.88 339 LEU A CA 1
ATOM 2610 C C . LEU A 1 339 ? -36.415 4.880 33.618 1.00 86.88 339 LEU A C 1
ATOM 2612 O O . LEU A 1 339 ? -36.199 5.111 34.808 1.00 86.88 339 LEU A O 1
ATOM 2616 N N . LEU A 1 340 ? -37.628 4.994 33.065 1.00 87.38 340 LEU A N 1
ATOM 2617 C CA . LEU A 1 340 ? -38.739 5.706 33.711 1.00 87.38 340 LEU A CA 1
ATOM 2618 C C . LEU A 1 340 ? -38.296 7.142 34.055 1.00 87.38 340 LEU A C 1
ATOM 2620 O O . LEU A 1 340 ? -37.847 7.871 33.172 1.00 87.38 340 LEU A O 1
ATOM 2624 N N . ASP A 1 341 ? -38.353 7.526 35.329 1.00 86.94 341 ASP A N 1
ATOM 2625 C CA . ASP A 1 341 ? -37.954 8.855 35.796 1.00 86.94 341 ASP A CA 1
ATOM 2626 C C . ASP A 1 341 ? -36.478 8.941 36.224 1.00 86.94 341 ASP A C 1
ATOM 2628 O O . ASP A 1 341 ? -35.979 10.030 36.521 1.00 86.94 341 ASP A O 1
ATOM 2632 N N . TRP A 1 342 ? -35.753 7.816 36.235 1.00 88.75 342 TRP A N 1
ATOM 2633 C CA . TRP A 1 342 ? -34.384 7.744 36.746 1.00 88.75 342 TRP A CA 1
ATOM 2634 C C . TRP A 1 342 ? -33.347 7.895 35.628 1.00 88.75 342 TRP A C 1
ATOM 2636 O O . TRP A 1 342 ? -33.380 7.123 34.669 1.00 88.75 342 TRP A O 1
ATOM 2646 N N . PRO A 1 343 ? -32.395 8.843 35.721 1.00 87.94 343 PRO A N 1
ATOM 2647 C CA . PRO A 1 343 ? -31.289 8.910 34.773 1.00 87.94 343 PRO A CA 1
ATOM 2648 C C . PRO A 1 343 ? -30.388 7.677 34.928 1.00 87.94 343 PRO A C 1
ATOM 2650 O O . PRO A 1 343 ? -30.029 7.315 36.046 1.00 87.94 343 PRO A O 1
ATOM 2653 N N . TRP A 1 344 ? -30.012 7.037 33.818 1.00 89.25 344 TRP A N 1
ATOM 2654 C CA . TRP A 1 344 ? -29.091 5.885 33.832 1.00 89.25 344 TRP A CA 1
ATOM 2655 C C . TRP A 1 344 ? -27.663 6.243 33.399 1.00 89.25 344 TRP A C 1
ATOM 2657 O O . TRP A 1 344 ? -26.764 5.415 33.509 1.00 89.25 344 TRP A O 1
ATOM 2667 N N . CYS A 1 345 ? -27.442 7.475 32.935 1.00 84.25 345 CYS A N 1
ATOM 2668 C CA . CYS A 1 345 ? -26.140 7.969 32.498 1.00 84.25 345 CYS A CA 1
ATOM 2669 C C . CYS A 1 345 ? -25.718 9.196 33.320 1.00 84.25 345 CYS A C 1
ATOM 2671 O O . CYS A 1 345 ? -26.559 10.006 33.722 1.00 84.25 345 CYS A O 1
ATOM 2673 N N . VAL A 1 346 ? -24.412 9.340 33.555 1.00 84.88 346 VAL A N 1
ATOM 2674 C CA . VAL A 1 346 ? -23.831 10.567 34.113 1.00 84.88 346 VAL A CA 1
ATOM 2675 C C . VAL A 1 346 ? -23.774 11.653 33.032 1.00 84.88 346 VAL A C 1
ATOM 2677 O O . VAL A 1 346 ? -23.537 11.323 31.872 1.00 84.88 346 VAL A O 1
ATOM 2680 N N . PRO A 1 347 ? -23.961 12.942 33.370 1.00 83.06 347 PRO A N 1
ATOM 2681 C CA . PRO A 1 347 ? -23.848 14.009 32.385 1.00 83.06 347 PRO A CA 1
ATOM 2682 C C . PRO A 1 347 ? -22.473 14.007 31.713 1.00 83.06 347 PRO A C 1
ATOM 2684 O O . PRO A 1 347 ? -21.454 14.233 32.366 1.00 83.06 347 PRO A O 1
ATOM 2687 N N . LEU A 1 348 ? -22.449 13.769 30.404 1.00 81.88 348 LEU A N 1
ATOM 2688 C CA . LEU A 1 348 ? -21.223 13.829 29.617 1.00 81.88 348 LEU A CA 1
ATOM 2689 C C . LEU A 1 348 ? -20.915 15.270 29.204 1.00 81.88 348 LEU A C 1
ATOM 2691 O O . LEU A 1 348 ? -21.772 15.965 28.655 1.00 81.88 348 LEU A O 1
ATOM 2695 N N . SER A 1 349 ? -19.676 15.706 29.425 1.00 74.25 349 SER A N 1
ATOM 2696 C CA . SER A 1 349 ? -19.132 16.919 28.818 1.00 74.25 349 SER A CA 1
ATOM 2697 C C . SER A 1 349 ? -18.755 16.678 27.351 1.00 74.25 349 SER A C 1
ATOM 2699 O O . SER A 1 349 ? -18.512 15.545 26.911 1.00 74.25 349 SER A O 1
ATOM 2701 N N . ALA A 1 350 ? -18.715 17.762 26.570 1.00 68.75 350 ALA A N 1
ATOM 2702 C CA . ALA A 1 350 ? -18.111 17.718 25.246 1.00 68.75 350 ALA A CA 1
ATOM 2703 C C . ALA A 1 350 ? -16.619 17.370 25.394 1.00 68.75 350 ALA A C 1
ATOM 2705 O O . ALA A 1 350 ? -15.969 17.888 26.303 1.00 68.75 350 ALA A O 1
ATOM 2706 N N . PRO A 1 351 ? -16.080 16.470 24.562 1.00 66.06 351 PRO A N 1
ATOM 2707 C CA . PRO A 1 351 ? -14.677 16.111 24.651 1.00 66.06 351 PRO A CA 1
ATOM 2708 C C . PRO A 1 351 ? -13.781 17.227 24.112 1.00 66.06 351 PRO A C 1
ATOM 2710 O O . PRO A 1 351 ? -14.085 17.815 23.078 1.00 66.06 351 PRO A O 1
ATOM 2713 N N . ASP A 1 352 ? -12.646 17.456 24.772 1.00 64.31 352 ASP A N 1
ATOM 2714 C CA . ASP A 1 352 ? -11.686 18.495 24.373 1.00 64.31 352 ASP A CA 1
ATOM 2715 C C . ASP A 1 352 ? -10.911 18.144 23.084 1.00 64.31 352 ASP A C 1
ATOM 2717 O O . ASP A 1 352 ? -10.434 19.035 22.384 1.00 64.31 352 ASP A O 1
ATOM 2721 N N . ALA A 1 353 ? -10.774 16.852 22.751 1.00 79.12 353 ALA A N 1
ATOM 2722 C CA . ALA A 1 353 ? -10.102 16.364 21.540 1.00 79.12 353 ALA A CA 1
ATOM 2723 C C . ALA A 1 353 ? -10.547 14.938 21.162 1.00 79.12 353 ALA A C 1
ATOM 2725 O O . ALA A 1 353 ? -11.014 14.186 22.021 1.00 79.12 353 ALA A O 1
ATOM 2726 N N . GLY A 1 354 ? -10.365 14.548 19.895 1.00 86.31 354 GLY A N 1
ATOM 2727 C CA . GLY A 1 354 ? -10.595 13.176 19.408 1.00 86.31 354 GLY A CA 1
ATOM 2728 C C . GLY A 1 354 ? -9.652 12.132 20.037 1.00 86.31 354 GLY A C 1
ATOM 2729 O O . GLY A 1 354 ? -8.672 12.511 20.693 1.00 86.31 354 GLY A O 1
ATOM 2730 N N . PRO A 1 355 ? -9.956 10.828 19.892 1.00 94.25 355 PRO A N 1
ATOM 2731 C CA . PRO A 1 355 ? -9.094 9.752 20.362 1.00 94.25 355 PRO A CA 1
ATOM 2732 C C . PRO A 1 355 ? -7.758 9.759 19.618 1.00 94.25 355 PRO A C 1
ATOM 2734 O O . PRO A 1 355 ? -7.674 10.206 18.474 1.00 94.25 355 PRO A O 1
ATOM 2737 N N . ARG A 1 356 ? -6.711 9.261 20.275 1.00 95.31 356 ARG A N 1
ATOM 2738 C CA . ARG A 1 356 ? -5.361 9.157 19.719 1.00 95.31 356 ARG A CA 1
ATOM 2739 C C . ARG A 1 356 ? -4.660 7.896 20.195 1.00 95.31 356 ARG A C 1
ATOM 2741 O O . ARG A 1 356 ? -4.720 7.560 21.379 1.00 95.31 356 ARG A O 1
ATOM 2748 N N . LEU A 1 357 ? -3.953 7.261 19.271 1.00 96.38 357 LEU A N 1
ATOM 2749 C CA . LEU A 1 357 ? -2.979 6.212 19.521 1.00 96.38 357 LEU A CA 1
ATOM 2750 C C . LEU A 1 357 ? -1.616 6.694 19.032 1.00 96.38 357 LEU A C 1
ATOM 2752 O O . LEU A 1 357 ? -1.438 6.897 17.836 1.00 96.38 357 LEU A O 1
ATOM 2756 N N . LEU A 1 358 ? -0.664 6.851 19.945 1.00 93.44 358 LEU A N 1
ATOM 2757 C CA . LEU A 1 358 ? 0.728 7.136 19.616 1.00 93.44 358 LEU A CA 1
ATOM 2758 C C . LEU A 1 358 ? 1.541 5.844 19.681 1.00 93.44 358 LEU A C 1
ATOM 2760 O O . LEU A 1 358 ? 1.769 5.327 20.772 1.00 93.44 358 LEU A O 1
ATOM 2764 N N . CYS A 1 359 ? 2.002 5.357 18.535 1.00 92.06 359 CYS A N 1
ATOM 2765 C CA . CYS A 1 359 ? 2.943 4.247 18.445 1.00 92.06 359 CYS A CA 1
ATOM 2766 C C . CYS A 1 359 ? 4.379 4.773 18.375 1.00 92.06 359 CYS A C 1
ATOM 2768 O O . CYS A 1 359 ? 4.680 5.678 17.588 1.00 92.06 359 CYS A O 1
ATOM 2770 N N . VAL A 1 360 ? 5.270 4.187 19.169 1.00 87.50 360 VAL A N 1
ATOM 2771 C CA . VAL A 1 360 ? 6.700 4.503 19.181 1.00 87.50 360 VAL A CA 1
ATOM 2772 C C . VAL A 1 360 ? 7.488 3.227 18.948 1.00 87.50 360 VAL A C 1
ATOM 2774 O O . VAL A 1 360 ? 7.517 2.360 19.818 1.00 87.50 360 VAL A O 1
ATOM 2777 N N . ASP A 1 361 ? 8.152 3.120 17.803 1.00 83.56 361 ASP A N 1
ATOM 2778 C CA . ASP A 1 361 ? 8.913 1.925 17.441 1.00 83.56 361 ASP A CA 1
ATOM 2779 C C . ASP A 1 361 ? 10.239 2.308 16.770 1.00 83.56 361 ASP A C 1
ATOM 2781 O O . ASP A 1 361 ? 10.289 3.183 15.903 1.00 83.56 361 ASP A O 1
ATOM 2785 N N . ASN A 1 362 ? 11.331 1.643 17.147 1.00 71.38 362 ASN A N 1
ATOM 2786 C CA . ASN A 1 362 ? 12.639 1.853 16.526 1.00 71.38 362 ASN A CA 1
ATOM 2787 C C . ASN A 1 362 ? 12.793 1.097 15.195 1.00 71.38 362 ASN A C 1
ATOM 2789 O O . ASN A 1 362 ? 13.780 1.312 14.494 1.00 71.38 362 ASN A O 1
ATOM 2793 N N . CYS A 1 363 ? 11.826 0.239 14.849 1.00 65.31 363 CYS A N 1
ATOM 2794 C CA . CYS A 1 363 ? 11.778 -0.551 13.622 1.00 65.31 363 CYS A CA 1
ATOM 2795 C C . CYS A 1 363 ? 13.035 -1.427 13.423 1.00 65.31 363 CYS A C 1
ATOM 2797 O O . CYS A 1 363 ? 13.413 -1.737 12.305 1.00 65.31 363 CYS A O 1
ATOM 2799 N N . LEU A 1 364 ? 13.733 -1.830 14.495 1.00 52.09 364 LEU A N 1
ATOM 2800 C CA . LEU A 1 364 ? 14.991 -2.590 14.380 1.00 52.09 364 LEU A CA 1
ATOM 2801 C C . LEU A 1 364 ? 14.793 -4.114 14.244 1.00 52.09 364 LEU A C 1
ATOM 2803 O O . LEU A 1 364 ? 15.755 -4.832 13.961 1.00 52.09 364 LEU A O 1
ATOM 2807 N N . HIS A 1 365 ? 13.579 -4.638 14.456 1.00 49.38 365 HIS A N 1
ATOM 2808 C CA . HIS A 1 365 ? 13.298 -6.078 14.375 1.00 49.38 365 HIS A CA 1
ATOM 2809 C C . HIS A 1 365 ? 12.935 -6.526 12.946 1.00 49.38 365 HIS A C 1
ATOM 2811 O O . HIS A 1 365 ? 12.026 -5.997 12.321 1.00 49.38 365 HIS A O 1
ATOM 2817 N N .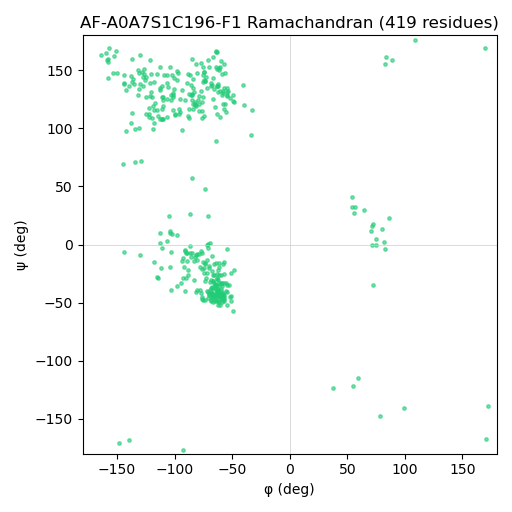 GLN A 1 366 ? 13.615 -7.581 12.470 1.00 35.81 366 GLN A N 1
ATOM 2818 C CA . GLN A 1 366 ? 13.675 -8.112 11.088 1.00 35.81 366 GLN A CA 1
ATOM 2819 C C . GLN A 1 366 ? 12.350 -8.467 10.366 1.00 35.81 366 GLN A C 1
ATOM 2821 O O . GLN A 1 366 ? 12.390 -8.844 9.194 1.00 35.81 366 GLN A O 1
ATOM 2826 N N . LYS A 1 367 ? 11.190 -8.371 11.022 1.00 44.97 367 LYS A N 1
ATOM 2827 C CA . LYS A 1 367 ? 9.854 -8.616 10.448 1.00 44.97 367 LYS A CA 1
ATOM 2828 C C . LYS A 1 367 ? 8.925 -7.486 10.886 1.00 44.97 367 LYS A C 1
ATOM 2830 O O . LYS A 1 367 ? 8.091 -7.693 11.759 1.00 44.97 367 LYS A O 1
ATOM 2835 N N . GLU A 1 368 ? 9.130 -6.287 10.346 1.00 51.97 368 GLU A N 1
ATOM 2836 C CA . GLU A 1 368 ? 8.456 -5.066 10.803 1.00 51.97 368 GLU A CA 1
ATOM 2837 C C . GLU A 1 368 ? 6.933 -5.119 10.583 1.00 51.97 368 GLU A C 1
ATOM 2839 O O . GLU A 1 368 ? 6.394 -4.679 9.567 1.00 51.97 368 GLU A O 1
ATOM 2844 N N . THR A 1 369 ? 6.218 -5.639 11.579 1.00 54.94 369 THR A N 1
ATOM 2845 C CA . THR A 1 369 ? 4.758 -5.588 11.690 1.00 54.94 369 THR A CA 1
ATOM 2846 C C . THR A 1 369 ? 4.260 -4.156 11.871 1.00 54.94 369 THR A C 1
ATOM 2848 O O . THR A 1 369 ? 3.097 -3.905 11.590 1.00 54.94 369 THR A O 1
ATOM 2851 N N . ALA A 1 370 ? 5.119 -3.204 12.249 1.00 56.28 370 ALA A N 1
ATOM 2852 C CA . ALA A 1 370 ? 4.801 -1.787 12.409 1.00 56.28 370 ALA A CA 1
ATOM 2853 C C . ALA A 1 370 ? 4.328 -1.108 11.108 1.00 56.28 370 ALA A C 1
ATOM 2855 O O . ALA A 1 370 ? 3.272 -0.466 11.069 1.00 56.28 370 ALA A O 1
ATOM 2856 N N . SER A 1 371 ? 5.070 -1.282 10.007 1.00 61.28 371 SER A N 1
ATOM 2857 C CA . SER A 1 371 ? 4.679 -0.754 8.692 1.00 61.28 371 SER A CA 1
ATOM 2858 C C . SER A 1 371 ? 3.427 -1.465 8.162 1.00 61.28 371 SER A C 1
ATOM 2860 O O . SER A 1 371 ? 2.536 -0.820 7.594 1.00 61.28 371 SER A O 1
ATOM 2862 N N . GLY A 1 372 ? 3.322 -2.770 8.439 1.00 69.50 372 GLY A N 1
ATOM 2863 C CA . GLY A 1 372 ? 2.141 -3.589 8.187 1.00 69.50 372 GLY A CA 1
ATOM 2864 C C . GLY A 1 372 ? 0.913 -3.133 8.977 1.00 69.50 372 GLY A C 1
ATOM 2865 O O . GLY A 1 372 ? -0.169 -3.048 8.411 1.00 69.50 372 GLY A O 1
ATOM 2866 N N . ALA A 1 373 ? 1.064 -2.762 10.245 1.00 81.25 373 ALA A N 1
ATOM 2867 C CA . ALA A 1 373 ? -0.013 -2.314 11.118 1.00 81.25 373 ALA A CA 1
ATOM 2868 C C . ALA A 1 373 ? -0.585 -0.980 10.656 1.00 81.25 373 ALA A C 1
ATOM 2870 O O . ALA A 1 373 ? -1.801 -0.828 10.539 1.00 81.25 373 ALA A O 1
ATOM 2871 N N . ALA A 1 374 ? 0.288 -0.037 10.296 1.00 79.56 374 ALA A N 1
ATOM 2872 C CA . ALA A 1 374 ? -0.138 1.217 9.696 1.00 79.56 374 ALA A CA 1
ATOM 2873 C C . ALA A 1 374 ? -0.815 0.992 8.330 1.00 79.56 374 ALA A C 1
ATOM 2875 O O . ALA A 1 374 ? -1.739 1.719 7.972 1.00 79.56 374 ALA A O 1
ATOM 2876 N N . ALA A 1 375 ? -0.370 0.003 7.544 1.00 69.94 375 ALA A N 1
ATOM 2877 C CA . ALA A 1 375 ? -1.013 -0.354 6.279 1.00 69.94 375 ALA A CA 1
ATOM 2878 C C . ALA A 1 375 ? -2.399 -0.975 6.497 1.00 69.94 375 ALA A C 1
ATOM 2880 O O . ALA A 1 375 ? -3.361 -0.484 5.916 1.00 69.94 375 ALA A O 1
ATOM 2881 N N . ALA A 1 376 ? -2.513 -1.950 7.397 1.00 76.88 376 ALA A N 1
ATOM 2882 C CA . ALA A 1 376 ? -3.774 -2.582 7.766 1.00 76.88 376 ALA A CA 1
ATOM 2883 C C . ALA A 1 376 ? -4.777 -1.561 8.321 1.00 76.88 376 ALA A C 1
ATOM 2885 O O . ALA A 1 376 ? -5.940 -1.565 7.930 1.00 76.88 376 ALA A O 1
ATOM 2886 N N . ALA A 1 377 ? -4.327 -0.636 9.176 1.00 84.00 377 ALA A N 1
ATOM 2887 C CA . ALA A 1 377 ? -5.166 0.443 9.690 1.00 84.00 377 ALA A CA 1
ATOM 2888 C C . ALA A 1 377 ? -5.711 1.340 8.567 1.00 84.00 377 ALA A C 1
ATOM 2890 O O . ALA A 1 377 ? -6.895 1.673 8.574 1.00 84.00 377 ALA A O 1
ATOM 2891 N N . ARG A 1 378 ? -4.871 1.683 7.580 1.00 77.12 378 ARG A N 1
ATOM 2892 C CA . ARG A 1 378 ? -5.280 2.461 6.399 1.00 77.12 378 ARG A CA 1
ATOM 2893 C C . ARG A 1 378 ? -6.270 1.708 5.520 1.00 77.12 378 ARG A C 1
ATOM 2895 O O . ARG A 1 378 ? -7.235 2.303 5.056 1.00 77.12 378 ARG A O 1
ATOM 2902 N N . ASP A 1 379 ? -6.043 0.420 5.288 1.00 71.44 379 ASP A N 1
ATOM 2903 C CA . ASP A 1 379 ? -6.924 -0.402 4.451 1.00 71.44 379 ASP A CA 1
ATOM 2904 C C . ASP A 1 379 ? -8.304 -0.592 5.100 1.00 71.44 379 ASP A C 1
ATOM 2906 O O . ASP A 1 379 ? -9.319 -0.652 4.409 1.00 71.44 379 ASP A O 1
ATOM 2910 N N . LEU A 1 380 ? -8.351 -0.611 6.433 1.00 79.62 380 LEU A N 1
ATOM 2911 C CA . LEU A 1 380 ? -9.582 -0.648 7.220 1.00 79.62 380 LEU A CA 1
ATOM 2912 C C . LEU A 1 380 ? -10.250 0.726 7.397 1.00 79.62 380 LEU A C 1
ATOM 2914 O O . LEU A 1 380 ? -11.359 0.788 7.931 1.00 79.62 380 LEU A O 1
ATOM 2918 N N . GLY A 1 381 ? -9.590 1.819 7.001 1.00 79.88 381 GLY A N 1
ATOM 2919 C CA . GLY A 1 381 ? -10.065 3.187 7.228 1.00 79.88 381 GLY A CA 1
ATOM 2920 C C . GLY A 1 381 ? -10.144 3.577 8.709 1.00 79.88 381 GLY A C 1
ATOM 2921 O O . GLY A 1 381 ? -11.006 4.369 9.088 1.00 79.88 381 GLY A O 1
ATOM 2922 N N 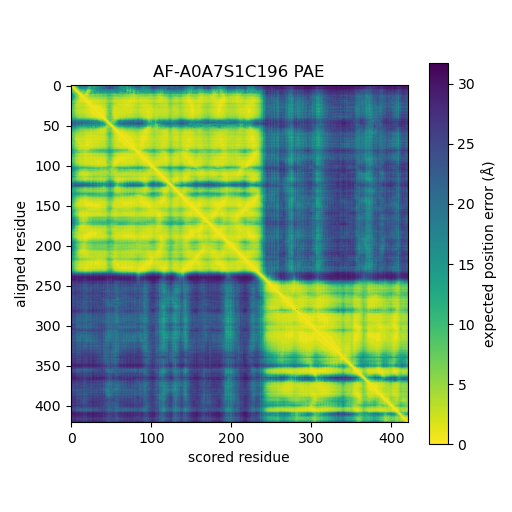. ILE A 1 382 ? -9.288 2.996 9.557 1.00 90.50 382 ILE A N 1
ATOM 2923 C CA . ILE A 1 382 ? -9.251 3.233 11.013 1.00 90.50 382 ILE A CA 1
ATOM 2924 C C . ILE A 1 382 ? -7.980 3.958 11.476 1.00 90.50 382 ILE A C 1
ATOM 2926 O O . ILE A 1 382 ? -7.719 4.045 12.673 1.00 90.50 382 ILE A O 1
ATOM 2930 N N . ASP A 1 383 ? -7.169 4.467 10.552 1.00 90.12 383 ASP A N 1
ATOM 2931 C CA . ASP A 1 383 ? -5.878 5.104 10.825 1.00 90.12 383 ASP A CA 1
ATOM 2932 C C . ASP A 1 383 ? -5.979 6.554 11.319 1.00 90.12 383 ASP A C 1
ATOM 2934 O O . ASP A 1 383 ? -4.978 7.109 11.754 1.00 90.12 383 ASP A O 1
ATOM 2938 N N . GLY A 1 384 ? -7.164 7.172 11.302 1.00 90.75 384 GLY A N 1
ATOM 2939 C CA . GLY A 1 384 ? -7.353 8.570 11.718 1.00 90.75 384 GLY A CA 1
ATOM 2940 C C . GLY A 1 384 ? -6.764 8.926 13.099 1.00 90.75 384 GLY A C 1
ATOM 2941 O O . GLY A 1 384 ? -6.113 9.964 13.211 1.00 90.75 384 GLY A O 1
ATOM 2942 N N . PRO A 1 385 ? -6.944 8.090 14.141 1.00 94.00 385 PRO A N 1
ATOM 2943 C CA . PRO A 1 385 ? -6.340 8.305 15.458 1.00 94.00 385 PRO A CA 1
ATOM 2944 C C . PRO A 1 385 ? -4.843 7.965 15.558 1.00 94.00 385 PRO A C 1
ATOM 2946 O O . PRO A 1 385 ? -4.267 8.183 16.622 1.00 94.00 385 PRO A O 1
ATOM 2949 N N . LEU A 1 386 ? -4.229 7.370 14.528 1.00 94.75 386 LEU A N 1
ATOM 2950 C CA . LEU A 1 386 ? -2.876 6.817 14.597 1.00 94.75 386 LEU A CA 1
ATOM 2951 C C . LEU A 1 386 ? -1.809 7.895 14.365 1.00 94.75 386 LEU A C 1
ATOM 2953 O O . LEU A 1 386 ? -1.702 8.482 13.289 1.00 94.75 386 LEU A O 1
ATOM 2957 N N . GLU A 1 387 ? -0.939 8.067 15.350 1.00 92.31 387 GLU A N 1
ATOM 2958 C CA . GLU A 1 387 ? 0.313 8.808 15.254 1.00 92.31 387 GLU A CA 1
ATOM 2959 C C . GLU A 1 387 ? 1.475 7.818 15.387 1.00 92.31 387 GLU A C 1
ATOM 2961 O O . GLU A 1 387 ? 1.478 6.971 16.277 1.00 92.31 387 GLU A O 1
ATOM 2966 N N . PHE A 1 388 ? 2.468 7.907 14.502 1.00 86.81 388 PHE A N 1
ATOM 2967 C CA . PHE A 1 388 ? 3.604 6.987 14.496 1.00 86.81 388 PHE A CA 1
ATOM 2968 C C . PHE A 1 388 ? 4.920 7.752 14.586 1.00 86.81 388 PHE A C 1
ATOM 2970 O O . PHE A 1 388 ? 5.188 8.633 13.763 1.00 86.81 388 PHE A O 1
ATOM 2977 N N . VAL A 1 389 ? 5.758 7.387 15.553 1.00 85.50 389 VAL A N 1
ATOM 2978 C CA . VAL A 1 389 ? 7.094 7.951 15.745 1.00 85.50 389 VAL A CA 1
ATOM 2979 C C . VAL A 1 389 ? 8.129 6.845 15.600 1.00 85.50 389 VAL A C 1
ATOM 2981 O O . VAL A 1 389 ? 8.150 5.892 16.374 1.00 85.50 389 VAL A O 1
ATOM 2984 N N . VAL A 1 390 ? 9.013 7.005 14.612 1.00 81.31 390 VAL A N 1
ATOM 2985 C CA . VAL A 1 390 ? 10.202 6.157 14.483 1.00 81.31 390 VAL A CA 1
ATOM 2986 C C . VAL A 1 390 ? 11.246 6.658 15.474 1.00 81.31 390 VAL A C 1
ATOM 2988 O O . VAL A 1 390 ? 11.734 7.782 15.337 1.00 81.31 390 VAL A O 1
ATOM 2991 N N . GLY A 1 391 ? 11.591 5.846 16.464 1.00 76.00 391 GLY A N 1
ATOM 2992 C CA . GLY A 1 391 ? 12.577 6.219 17.472 1.00 76.00 391 GLY A CA 1
ATOM 2993 C C . GLY A 1 391 ? 12.625 5.255 18.645 1.00 76.00 391 GLY A C 1
ATOM 2994 O O . GLY A 1 391 ? 11.769 4.386 18.793 1.00 76.00 391 GLY A O 1
ATOM 2995 N N . ASP A 1 392 ? 13.644 5.413 19.486 1.00 78.88 392 ASP A N 1
ATOM 2996 C CA . ASP A 1 392 ? 13.699 4.692 20.749 1.00 78.88 392 ASP A CA 1
ATOM 2997 C C . ASP A 1 392 ? 12.779 5.377 21.771 1.00 78.88 392 ASP A C 1
ATOM 2999 O O . ASP A 1 392 ? 12.947 6.552 22.108 1.00 78.88 392 ASP A O 1
ATOM 3003 N N . ALA A 1 393 ? 11.800 4.631 22.281 1.00 78.38 393 ALA A N 1
ATOM 3004 C CA . ALA A 1 393 ? 10.886 5.098 23.314 1.00 78.38 393 ALA A CA 1
ATOM 3005 C C . ALA A 1 393 ? 11.598 5.570 24.588 1.00 78.38 393 ALA A C 1
ATOM 3007 O O . ALA A 1 393 ? 11.064 6.420 25.301 1.00 78.38 393 ALA A O 1
ATOM 3008 N N . PHE A 1 394 ? 12.806 5.071 24.864 1.00 76.31 394 PHE A N 1
ATOM 3009 C CA . PHE A 1 394 ? 13.610 5.503 26.006 1.00 76.31 394 PHE A CA 1
ATOM 3010 C C . PHE A 1 394 ? 14.159 6.929 25.872 1.00 76.31 394 PHE A C 1
ATOM 3012 O O . PHE A 1 394 ? 14.493 7.542 26.888 1.00 76.31 394 PHE A O 1
ATOM 3019 N N . ASP A 1 395 ? 14.224 7.473 24.657 1.00 80.12 395 ASP A N 1
ATOM 3020 C CA . ASP A 1 395 ? 14.670 8.847 24.409 1.00 80.12 395 ASP A CA 1
ATOM 3021 C C . ASP A 1 395 ? 13.509 9.856 24.460 1.00 80.12 395 ASP A C 1
ATOM 3023 O O . ASP A 1 395 ? 13.718 11.075 24.433 1.00 80.12 395 ASP A O 1
ATOM 3027 N N . MET A 1 396 ? 12.268 9.369 24.558 1.00 76.00 396 MET A N 1
ATOM 3028 C CA . MET A 1 396 ? 11.074 10.205 24.567 1.00 76.00 396 MET A CA 1
ATOM 3029 C C . MET A 1 396 ? 10.698 10.657 25.980 1.00 76.00 396 MET A C 1
ATOM 3031 O O . MET A 1 396 ? 10.862 9.947 26.969 1.00 76.00 396 MET A O 1
ATOM 3035 N N . ARG A 1 397 ? 10.145 11.871 26.077 1.00 77.06 397 ARG A N 1
ATOM 3036 C CA . ARG A 1 397 ? 9.565 12.402 27.317 1.00 77.06 397 ARG A CA 1
ATOM 3037 C C . ARG A 1 397 ? 8.073 12.613 27.137 1.00 77.06 397 ARG A C 1
ATOM 3039 O O . ARG A 1 397 ? 7.663 13.476 26.363 1.00 77.06 397 ARG A O 1
ATOM 3046 N N . PHE A 1 398 ? 7.276 11.870 27.894 1.00 76.19 398 PHE A N 1
ATOM 3047 C CA . PHE A 1 398 ? 5.825 12.017 27.912 1.00 76.19 398 PHE A CA 1
ATOM 3048 C C . PHE A 1 398 ? 5.418 13.025 28.996 1.00 76.19 398 PHE A C 1
ATOM 3050 O O . PHE A 1 398 ? 5.788 12.852 30.158 1.00 76.19 398 PHE A O 1
ATOM 3057 N N . PRO A 1 399 ? 4.668 14.093 28.664 1.00 77.56 399 PRO A N 1
ATOM 3058 C CA . PRO A 1 399 ? 4.126 14.992 29.677 1.00 77.56 399 PRO A CA 1
ATOM 3059 C C . PRO A 1 399 ? 3.218 14.240 30.659 1.00 77.56 399 PRO A C 1
ATOM 3061 O O . PRO A 1 399 ? 2.502 13.314 30.269 1.00 77.56 399 PRO A O 1
ATOM 3064 N N . THR A 1 400 ? 3.188 14.650 31.926 1.00 74.19 400 THR A N 1
ATOM 3065 C CA . THR A 1 400 ? 2.296 14.042 32.923 1.00 74.19 400 THR A CA 1
ATOM 3066 C C . THR A 1 400 ? 0.836 14.152 32.478 1.00 74.19 400 THR A C 1
ATOM 3068 O O . THR A 1 400 ? 0.373 1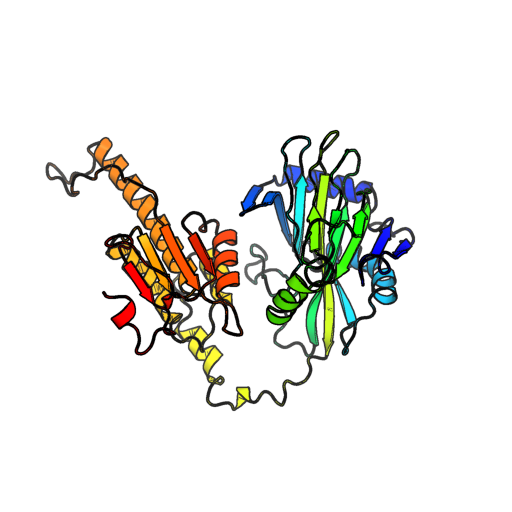5.226 32.096 1.00 74.19 400 THR A O 1
ATOM 3071 N N . GLY A 1 401 ? 0.111 13.031 32.517 1.00 75.19 401 GLY A N 1
ATOM 3072 C CA . GLY A 1 401 ? -1.285 12.965 32.083 1.00 75.19 401 GLY A CA 1
ATOM 3073 C C . GLY A 1 401 ? -1.481 13.056 30.568 1.00 75.19 401 GLY A C 1
ATOM 3074 O O . GLY A 1 401 ? -2.592 13.357 30.142 1.00 75.19 401 GLY A O 1
ATOM 3075 N N . SER A 1 402 ? -0.439 12.831 29.755 1.00 80.31 402 SER A N 1
ATOM 3076 C CA . SER A 1 402 ? -0.533 12.785 28.284 1.00 80.31 402 SER A CA 1
ATOM 3077 C C . SER A 1 402 ? -1.143 11.490 27.735 1.00 80.31 402 SER A C 1
ATOM 3079 O O . SER A 1 402 ? -1.679 11.513 26.630 1.00 80.31 402 SER A O 1
ATOM 3081 N N . ALA A 1 403 ? -1.130 10.410 28.520 1.00 88.31 403 ALA A N 1
ATOM 3082 C CA . ALA A 1 403 ? -1.722 9.119 28.184 1.00 88.31 403 ALA A CA 1
ATOM 3083 C C . ALA A 1 403 ? -2.708 8.668 29.272 1.00 88.31 403 ALA A C 1
ATOM 3085 O O . ALA A 1 403 ? -2.458 8.858 30.462 1.00 88.31 403 ALA A O 1
ATOM 3086 N N . ASP A 1 404 ? -3.811 8.057 28.846 1.00 91.00 404 ASP A N 1
ATOM 3087 C CA . ASP A 1 404 ? -4.776 7.368 29.710 1.00 91.00 404 ASP A CA 1
ATOM 3088 C C . ASP A 1 404 ? -4.396 5.887 29.878 1.00 91.00 404 ASP A C 1
ATOM 3090 O O . ASP A 1 404 ? -4.691 5.275 30.902 1.00 91.00 404 ASP A O 1
ATOM 3094 N N . LEU A 1 405 ? -3.736 5.313 28.865 1.00 92.88 405 LEU A N 1
ATOM 3095 C CA . LEU A 1 405 ? -3.257 3.936 28.853 1.00 92.88 405 LEU A CA 1
ATOM 3096 C C . LEU A 1 405 ? -1.899 3.864 28.149 1.00 92.88 405 LEU A C 1
ATOM 3098 O O . LEU A 1 405 ? -1.727 4.409 27.060 1.00 92.88 405 LEU A O 1
ATOM 3102 N N . LEU A 1 406 ? -0.950 3.172 28.777 1.00 90.88 406 LEU A N 1
ATOM 3103 C CA . LEU A 1 406 ? 0.351 2.840 28.204 1.00 90.88 406 LEU A CA 1
ATOM 3104 C C . LEU A 1 406 ? 0.397 1.329 27.963 1.00 90.88 406 LEU A C 1
ATOM 3106 O O . LEU A 1 406 ? 0.310 0.544 28.909 1.00 90.88 406 LEU A O 1
ATOM 3110 N N . TRP A 1 407 ? 0.513 0.938 26.701 1.00 91.06 407 TRP A N 1
ATOM 3111 C CA . TRP A 1 407 ? 0.752 -0.431 26.273 1.00 91.06 407 TRP A CA 1
ATOM 3112 C C . TRP A 1 407 ? 2.221 -0.572 25.880 1.00 91.06 407 TRP A C 1
ATOM 3114 O O . TRP A 1 407 ? 2.717 0.169 25.038 1.00 91.06 407 TRP A O 1
ATOM 3124 N N . CYS A 1 408 ? 2.925 -1.513 26.498 1.00 87.69 408 CYS A N 1
ATOM 3125 C CA . CYS A 1 408 ? 4.314 -1.791 26.162 1.00 87.69 408 CYS A CA 1
ATOM 3126 C C . CYS A 1 408 ? 4.398 -3.175 25.531 1.00 87.69 408 CYS A C 1
ATOM 3128 O O . CYS A 1 408 ? 4.275 -4.180 26.236 1.00 87.69 408 CYS A O 1
ATOM 3130 N N . ASP A 1 409 ? 4.641 -3.217 24.225 1.00 79.50 409 ASP A N 1
ATOM 3131 C CA . ASP A 1 409 ? 5.076 -4.430 23.551 1.00 79.50 409 ASP A CA 1
ATOM 3132 C C . ASP A 1 409 ? 6.447 -4.834 24.136 1.00 79.50 409 ASP A C 1
ATOM 3134 O O . ASP A 1 409 ? 7.290 -3.986 24.444 1.00 79.50 409 ASP A O 1
ATOM 3138 N N . PHE A 1 410 ? 6.649 -6.119 24.426 1.00 64.75 410 PHE A N 1
ATOM 3139 C CA . PHE A 1 410 ? 7.546 -6.643 25.473 1.00 64.75 410 PHE A CA 1
ATOM 3140 C C . PHE A 1 410 ? 9.066 -6.513 25.203 1.00 64.75 410 PHE A C 1
ATOM 3142 O O . PHE A 1 410 ? 9.872 -7.213 25.818 1.00 64.75 410 PHE A O 1
ATOM 3149 N N . GLY A 1 411 ? 9.498 -5.558 24.378 1.00 58.47 411 GLY A N 1
ATOM 3150 C CA . GLY A 1 411 ? 10.898 -5.139 24.243 1.00 58.47 411 GLY A CA 1
ATOM 3151 C C . GLY A 1 411 ? 11.448 -4.349 25.443 1.00 58.47 411 GLY A C 1
ATOM 3152 O O . GLY A 1 411 ? 12.660 -4.189 25.572 1.00 58.47 411 GLY A O 1
ATOM 3153 N N . VAL A 1 412 ? 10.591 -3.873 26.356 1.00 55.59 412 VAL A N 1
ATOM 3154 C CA . VAL A 1 412 ? 11.007 -2.982 27.461 1.00 55.59 412 VAL A CA 1
ATOM 3155 C C . VAL A 1 412 ? 11.576 -3.700 28.696 1.00 55.59 412 VAL A C 1
ATOM 3157 O O . VAL A 1 412 ? 12.224 -3.059 29.525 1.00 55.59 412 VAL A O 1
ATOM 3160 N N . GLY A 1 413 ? 11.390 -5.023 28.817 1.00 63.62 413 GLY A N 1
ATOM 3161 C CA . GLY A 1 413 ? 12.035 -5.895 29.813 1.00 63.62 413 GLY A CA 1
ATOM 3162 C C . GLY A 1 413 ? 12.230 -5.287 31.215 1.00 63.62 413 GLY A C 1
ATOM 3163 O O . GLY A 1 413 ? 11.288 -4.840 31.867 1.00 63.62 413 GLY A O 1
ATOM 3164 N N . ALA A 1 414 ? 13.485 -5.259 31.682 1.00 63.78 414 ALA A N 1
ATOM 3165 C CA . ALA A 1 414 ? 13.881 -4.751 33.003 1.00 63.78 414 ALA A CA 1
ATOM 3166 C C . ALA A 1 414 ? 13.784 -3.218 33.164 1.00 63.78 414 ALA A C 1
ATOM 3168 O O . ALA A 1 414 ? 14.057 -2.697 34.246 1.00 63.78 414 ALA A O 1
ATOM 3169 N N . ARG A 1 415 ? 13.412 -2.489 32.107 1.00 71.25 415 ARG A N 1
ATOM 3170 C CA . ARG A 1 415 ? 13.402 -1.021 32.059 1.00 71.25 415 ARG A CA 1
ATOM 3171 C C . ARG A 1 415 ? 12.008 -0.412 32.164 1.00 71.25 415 ARG A C 1
ATOM 3173 O O . ARG A 1 415 ? 11.858 0.789 31.991 1.00 71.25 415 ARG A O 1
ATOM 3180 N N . MET A 1 416 ? 10.987 -1.197 32.517 1.00 72.12 416 MET A N 1
ATOM 3181 C CA . MET A 1 416 ? 9.629 -0.677 32.738 1.00 72.12 416 MET A CA 1
ATOM 3182 C C . MET A 1 416 ? 9.600 0.501 33.730 1.00 72.12 416 MET A C 1
ATOM 3184 O O . MET A 1 416 ? 8.834 1.444 33.563 1.00 72.12 416 MET A O 1
ATOM 3188 N N . ALA A 1 417 ? 10.478 0.479 34.739 1.00 72.12 417 ALA A N 1
ATOM 3189 C CA . ALA A 1 417 ? 10.595 1.548 35.728 1.00 72.12 417 ALA A CA 1
ATOM 3190 C C . ALA A 1 417 ? 10.985 2.916 35.134 1.00 72.12 417 ALA A C 1
ATOM 3192 O O . ALA A 1 417 ? 10.759 3.930 35.795 1.00 72.12 417 ALA A O 1
ATOM 3193 N N . ASP A 1 418 ? 11.545 2.955 33.922 1.00 72.31 418 ASP A N 1
ATOM 3194 C CA . ASP A 1 418 ? 11.909 4.194 33.230 1.00 72.31 418 ASP A CA 1
ATOM 3195 C C . ASP A 1 418 ? 10.665 4.918 32.674 1.00 72.31 418 ASP A C 1
ATOM 3197 O O . ASP A 1 418 ? 10.685 6.139 32.547 1.00 72.31 418 ASP A O 1
ATOM 3201 N N . PHE A 1 419 ? 9.562 4.197 32.414 1.00 68.75 419 PHE A N 1
ATOM 3202 C CA . PHE A 1 419 ? 8.308 4.756 31.878 1.00 68.75 419 PHE A CA 1
ATOM 3203 C C . PHE A 1 419 ? 7.278 5.153 32.948 1.00 68.75 419 PHE A C 1
ATOM 3205 O O . PHE A 1 419 ? 6.313 5.847 32.645 1.00 68.75 419 PHE A O 1
ATOM 3212 N N . VAL A 1 420 ? 7.453 4.707 34.196 1.00 63.34 420 VAL A N 1
ATOM 3213 C CA . VAL A 1 420 ? 6.466 4.867 35.288 1.00 63.34 420 VAL A CA 1
ATOM 3214 C C . VAL A 1 420 ? 6.795 6.068 36.203 1.00 63.34 420 VAL A C 1
ATOM 3216 O O . VAL A 1 420 ? 6.176 6.234 37.252 1.00 63.34 420 VAL A O 1
ATOM 3219 N N . ARG A 1 421 ? 7.780 6.905 35.844 1.00 55.03 421 ARG A N 1
ATOM 3220 C CA . ARG A 1 421 ? 8.274 8.013 36.686 1.00 55.03 421 ARG A CA 1
ATOM 3221 C C . ARG A 1 421 ? 7.662 9.371 36.385 1.00 55.03 421 ARG A C 1
ATOM 3223 O O . ARG A 1 421 ? 7.587 9.739 35.194 1.00 55.03 421 ARG A O 1
#